Protein AF-0000000069082567 (afdb_homodimer)

Solvent-accessible surface area (backbone atoms only — not comparable to full-atom values): 26193 Å² total; per-residue (Å²): 134,81,79,75,78,75,77,77,77,76,77,74,76,76,76,70,78,65,65,47,32,32,34,30,26,32,75,38,43,56,84,87,51,74,42,63,33,40,33,28,47,60,71,30,20,35,37,63,40,77,42,68,32,26,50,59,60,46,33,50,52,22,41,75,73,71,32,31,38,29,68,67,67,41,68,69,56,48,51,50,51,50,54,54,44,57,73,54,54,54,50,92,46,36,30,34,40,19,37,33,18,72,91,41,82,83,51,54,21,35,76,85,66,49,57,81,68,89,36,79,56,54,34,90,62,17,59,89,54,32,67,95,75,51,77,72,50,80,57,29,32,24,34,32,30,25,50,67,59,80,54,22,28,39,49,33,55,36,74,40,95,86,55,52,31,20,32,32,28,31,29,68,29,62,82,70,67,75,80,71,80,74,72,81,80,82,84,84,85,81,78,82,74,77,76,74,76,73,72,76,69,77,61,49,50,60,49,64,57,74,69,79,74,80,76,77,78,76,79,74,77,74,82,131,135,82,80,76,77,77,77,76,77,78,75,75,74,75,75,69,78,66,65,46,33,32,35,28,29,32,77,38,45,58,83,87,50,72,42,62,34,40,32,28,48,60,72,30,19,34,37,64,40,76,41,67,32,25,50,60,61,45,33,49,52,21,43,75,73,70,33,30,38,28,70,67,66,41,68,66,57,49,52,50,50,52,53,56,43,58,75,55,54,56,51,90,45,35,29,35,39,18,36,33,19,72,89,42,79,84,50,53,22,35,76,87,66,49,57,83,70,88,38,81,55,55,34,89,62,16,60,88,54,32,67,95,74,51,77,71,49,81,57,29,30,24,33,31,31,25,50,65,60,80,55,22,28,38,51,33,55,37,74,41,94,85,54,53,30,19,32,32,27,32,29,69,28,62,82,70,65,76,80,69,81,73,73,80,78,84,82,82,87,67,80,81,73,72,75,73,75,70,71,77,66,76,60,49,47,60,49,64,56,78,71,79,75,82,76,76,79,76,78,75,76,71,81,130

InterPro domains:
  IPR001304 C-type lectin-like [PF00059] (52-170)
  IPR001304 C-type lectin-like [PS50041] (41-162)
  IPR001304 C-type lectin-like [SM00034] (29-170)
  IPR016186 C-type lectin-like/link domain superfamily [G3DSA:3.10.100.10] (19-172)
  IPR016187 C-type lectin fold [SSF56436] (8-173)
  IPR050111 C-type lectin and snaclec domain-containing protein [PTHR22803] (40-175)

pLDDT: mean 73.5, std 28.09, range [18.2, 98.88]

Radius of gyration: 28.85 Å; Cα contacts (8 Å, |Δi|>4): 761; chains: 2; bounding box: 83×113×72 Å

Organism: Magallana gigas (NCBI:txid29159)

Foldseek 3Di:
DPPPPPPPPPPPPPPPVFDWDFDFAFAQDDPLDDRPQWDDDDQKIKHWFFDWDFQVVQQVVLVVSPWGFADPQDPVSLVVVLVVCVVVVVAFFKAFGFWWCLVPQLQIDGVVRHSPRVDFQADQCARNNNDPDDVVSNQFTTWIQGSNVVRHIHGGHRDDPVRIGIYMTIDGGPPPPPPPPPVDDDDDDDDPPPPPPPPPPSPRPTPGPRDPPPPPPPPPPDDD/DPPPPPPPPPPPPPPPVFDFDFDFAFAQDDPLDDRPQWDDDDQKIKHWFFDWDFQVVQQVVLVVSPWGFADDQDPVVLVVVLVVCVVVVVAFFKAFGFWWCLVPQLQIDGVVRHSPRVDFQADQCARNNNDPDDVVSNQFTTWIQGSNVVRHIHGGHRDDPVRIGIYMTIDGGPPPPPPPPPVDDDDDPDDPPPPPPPPPPSPRPTPGPRPPPPPPPPPPPDDD

Secondary structure (DSSP, 8-state):
--------------------EE-BPPTTS-TTS-STTEEEETTEEEEEEEEEE-HHHHHHHHHHTT-EE----SHHHHHHHHHHHHHTT--S-EEEEEEE-SSSTT--EETTS--------BPTTSGGGS-TT-GGGGG--EEEEEGGGTTEEEEE-SS-TT--EEEEEEEEPTT------------------------------B------------------/--------------------EE-BPPTTS-TTS-STTEEEETTEEEEEEEEEE-HHHHHHHHHHTT-EE----SHHHHHHHHHHHHHTT--S-EEEEEEE-SSSTT--EETTS--------BPTTSGGGS-TT-GGGGTEEEEEEEGGGTTEEEEEESS-TT--EEEEEEEEPTT------------------------------B------------------

Structure (mmCIF, N/CA/C/O backbone):
data_AF-0000000069082567-model_v1
#
loop_
_entity.id
_entity.type
_entity.pdbx_description
1 polymer 'C-type lectin domain-containing protein'
#
loop_
_atom_site.group_PDB
_atom_site.id
_atom_site.type_symbol
_atom_site.label_atom_id
_atom_site.label_alt_id
_atom_site.label_comp_id
_atom_site.label_asym_id
_atom_site.label_entity_id
_atom_site.label_seq_id
_atom_site.pdbx_PDB_ins_code
_atom_site.Cartn_x
_atom_site.Cartn_y
_atom_site.Cartn_z
_atom_site.occupancy
_atom_site.B_iso_or_equiv
_atom_site.auth_seq_id
_atom_site.auth_comp_id
_atom_site.auth_asym_id
_atom_site.auth_atom_id
_atom_site.pdbx_PDB_model_num
ATOM 1 N N . MET A 1 1 ? 18.734 68.812 -20.938 1 36.78 1 MET A N 1
ATOM 2 C CA . MET A 1 1 ? 19.141 67.875 -19.891 1 36.78 1 MET A CA 1
ATOM 3 C C . MET A 1 1 ? 17.984 67 -19.484 1 36.78 1 MET A C 1
ATOM 5 O O . MET A 1 1 ? 17.172 67.375 -18.641 1 36.78 1 MET A O 1
ATOM 9 N N . LYS A 1 2 ? 17.438 66.25 -20.453 1 46.81 2 LYS A N 1
ATOM 10 C CA . LYS A 1 2 ? 16.312 65.312 -20.234 1 46.81 2 LYS A CA 1
ATOM 11 C C . LYS A 1 2 ? 16.641 64.312 -19.141 1 46.81 2 LYS A C 1
ATOM 13 O O . LYS A 1 2 ? 17.703 63.688 -19.141 1 46.81 2 LYS A O 1
ATOM 18 N N . LYS A 1 3 ? 16.109 64.562 -17.875 1 49.03 3 LYS A N 1
ATOM 19 C CA . LYS A 1 3 ? 16.109 63.594 -16.781 1 49.03 3 LYS A CA 1
ATOM 20 C C . LYS A 1 3 ? 15.68 62.219 -17.234 1 49.03 3 LYS A C 1
ATOM 22 O O . LYS A 1 3 ? 14.555 62.031 -17.703 1 49.03 3 LYS A O 1
ATOM 27 N N . ILE A 1 4 ? 16.609 61.375 -17.75 1 48.97 4 ILE A N 1
ATOM 28 C CA . ILE A 1 4 ? 16.375 59.969 -17.953 1 48.97 4 ILE A CA 1
ATOM 29 C C . ILE A 1 4 ? 16 59.312 -16.641 1 48.97 4 ILE A C 1
ATOM 31 O O . ILE A 1 4 ? 16.797 59.312 -15.688 1 48.97 4 ILE A O 1
ATOM 35 N N . ILE A 1 5 ? 14.75 59.406 -16.172 1 45.22 5 ILE A N 1
ATOM 36 C CA . ILE A 1 5 ? 14.289 58.594 -15.062 1 45.22 5 ILE A CA 1
ATOM 37 C C . ILE A 1 5 ? 14.508 57.125 -15.398 1 45.22 5 ILE A C 1
ATOM 39 O O . ILE A 1 5 ? 13.938 56.594 -16.359 1 45.22 5 ILE A O 1
ATOM 43 N N . GLY A 1 6 ? 15.727 56.594 -15.156 1 42.91 6 GLY A N 1
ATOM 44 C CA . GLY A 1 6 ? 15.953 55.156 -15.188 1 42.91 6 GLY A CA 1
ATOM 45 C C . GLY A 1 6 ? 14.984 54.406 -14.312 1 42.91 6 GLY A C 1
ATOM 46 O O . GLY A 1 6 ? 14.906 54.625 -13.109 1 42.91 6 GLY A O 1
ATOM 47 N N . LEU A 1 7 ? 13.867 54.031 -14.883 1 41.34 7 LEU A N 1
ATOM 48 C CA . LEU A 1 7 ? 13.008 53.062 -14.234 1 41.34 7 LEU A CA 1
ATOM 49 C C . LEU A 1 7 ? 13.781 51.781 -13.906 1 41.34 7 LEU A C 1
ATOM 51 O O . LEU A 1 7 ? 14.281 51.094 -14.805 1 41.34 7 LEU A O 1
ATOM 55 N N . LEU A 1 8 ? 14.359 51.719 -12.727 1 42.91 8 LEU A N 1
ATOM 56 C CA . LEU A 1 8 ? 14.898 50.438 -12.258 1 42.91 8 LEU A CA 1
ATOM 57 C C . LEU A 1 8 ? 13.789 49.438 -12.062 1 42.91 8 LEU A C 1
ATOM 59 O O . LEU A 1 8 ? 12.93 49.594 -11.195 1 42.91 8 LEU A O 1
ATOM 63 N N . CYS A 1 9 ? 13.453 48.688 -13.086 1 40.34 9 CYS A N 1
ATOM 64 C CA . CYS A 1 9 ? 12.578 47.5 -12.938 1 40.34 9 CYS A CA 1
ATOM 65 C C . CYS A 1 9 ? 13.219 46.469 -12.031 1 40.34 9 CYS A C 1
ATOM 67 O O . CYS A 1 9 ? 14.25 45.875 -12.375 1 40.34 9 CYS A O 1
ATOM 69 N N . CYS A 1 10 ? 13.07 46.562 -10.758 1 39.34 10 CYS A N 1
ATOM 70 C CA . CYS A 1 10 ? 13.469 45.469 -9.883 1 39.34 10 CYS A CA 1
ATOM 71 C C . CYS A 1 10 ? 12.711 44.188 -10.227 1 39.34 10 CYS A C 1
ATOM 73 O O . CYS A 1 10 ? 11.484 44.156 -10.094 1 39.34 10 CYS A O 1
ATOM 75 N N . PHE A 1 11 ? 13.266 43.375 -11.094 1 41.88 11 PHE A N 1
ATOM 76 C CA . PHE A 1 11 ? 12.758 42.031 -11.305 1 41.88 11 PHE A CA 1
ATOM 77 C C . PHE A 1 11 ? 12.867 41.188 -10.031 1 41.88 11 PHE A C 1
ATOM 79 O O . PHE A 1 11 ? 13.969 40.844 -9.602 1 41.88 11 PHE A O 1
ATOM 86 N N . VAL A 1 12 ? 11.906 41.312 -9.164 1 40.97 12 VAL A N 1
ATOM 87 C CA . VAL A 1 12 ? 11.844 40.375 -8.07 1 40.97 12 VAL A CA 1
ATOM 88 C C . VAL A 1 12 ? 11.664 38.969 -8.633 1 40.97 12 VAL A C 1
ATOM 90 O O . VAL A 1 12 ? 10.664 38.656 -9.289 1 40.97 12 VAL A O 1
ATOM 93 N N . ILE A 1 13 ? 12.727 38.281 -8.82 1 41.66 13 ILE A N 1
ATOM 94 C CA . ILE A 1 13 ? 12.656 36.844 -9.109 1 41.66 13 ILE A CA 1
ATOM 95 C C . ILE A 1 13 ? 11.953 36.125 -7.965 1 41.66 13 ILE A C 1
ATOM 97 O O . ILE A 1 13 ? 12.453 36.094 -6.84 1 41.66 13 ILE A O 1
ATOM 101 N N . TYR A 1 14 ? 10.68 36.125 -7.992 1 36.66 14 TYR A N 1
ATOM 102 C CA . TYR A 1 14 ? 9.984 35.219 -7.078 1 36.66 14 TYR A CA 1
ATOM 103 C C . TYR A 1 14 ? 10.383 33.75 -7.332 1 36.66 14 TYR A C 1
ATOM 105 O O . TYR A 1 14 ? 10.109 33.219 -8.406 1 36.66 14 TYR A O 1
ATOM 113 N N . CYS A 1 15 ? 11.445 33.344 -6.73 1 40.19 15 CYS A N 1
ATOM 114 C CA . CYS A 1 15 ? 11.734 31.922 -6.734 1 40.19 15 CYS A CA 1
ATOM 115 C C . CYS A 1 15 ? 10.562 31.125 -6.188 1 40.19 15 CYS A C 1
ATOM 117 O O . CYS A 1 15 ? 10.258 31.188 -4.996 1 40.19 15 CYS A O 1
ATOM 119 N N . VAL A 1 16 ? 9.508 30.984 -6.938 1 44.72 16 VAL A N 1
ATOM 120 C CA . VAL A 1 16 ? 8.43 30.062 -6.566 1 44.72 16 VAL A CA 1
ATOM 121 C C . VAL A 1 16 ? 9.023 28.734 -6.121 1 44.72 16 VAL A C 1
ATOM 123 O O . VAL A 1 16 ? 9.75 28.078 -6.879 1 44.72 16 VAL A O 1
ATOM 126 N N . SER A 1 17 ? 9.438 28.641 -4.844 1 49.81 17 SER A N 1
ATOM 127 C CA . SER A 1 17 ? 9.867 27.359 -4.301 1 49.81 17 SER A CA 1
ATOM 128 C C . SER A 1 17 ? 8.93 26.234 -4.738 1 49.81 17 SER A C 1
ATOM 130 O O . SER A 1 17 ? 7.742 26.25 -4.414 1 49.81 17 SER A O 1
ATOM 132 N N . ALA A 1 18 ? 8.984 25.875 -6.012 1 57.44 18 ALA A N 1
ATOM 133 C CA . ALA A 1 18 ? 8.227 24.734 -6.535 1 57.44 18 ALA A CA 1
ATOM 134 C C . ALA A 1 18 ? 8.375 23.516 -5.633 1 57.44 18 ALA A C 1
ATOM 136 O O . ALA A 1 18 ? 9.484 23.156 -5.234 1 57.44 18 ALA A O 1
ATOM 137 N N . SER A 1 19 ? 7.27 23.219 -4.957 1 68.31 19 SER A N 1
ATOM 138 C CA . SER A 1 19 ? 7.258 21.969 -4.215 1 68.31 19 SER A CA 1
ATOM 139 C C . SER A 1 19 ? 7.727 20.812 -5.086 1 68.31 19 SER A C 1
ATOM 141 O O . SER A 1 19 ? 7.398 20.734 -6.273 1 68.31 19 SER A O 1
ATOM 143 N N . ALA A 1 20 ? 8.75 20.25 -4.66 1 78.94 20 ALA A N 1
ATOM 144 C CA . ALA A 1 20 ? 9.281 19.094 -5.387 1 78.94 20 ALA A CA 1
ATOM 145 C C . ALA A 1 20 ? 8.789 17.797 -4.773 1 78.94 20 ALA A C 1
ATOM 147 O O . ALA A 1 20 ? 8.797 17.625 -3.553 1 78.94 20 ALA A O 1
ATOM 148 N N . ALA A 1 21 ? 7.988 17.078 -5.547 1 82.88 21 ALA A N 1
ATOM 149 C CA . ALA A 1 21 ? 7.57 15.734 -5.156 1 82.88 21 ALA A CA 1
ATOM 150 C C . ALA A 1 21 ? 8.344 14.672 -5.938 1 82.88 21 ALA A C 1
ATOM 152 O O . ALA A 1 21 ? 8.617 14.852 -7.125 1 82.88 21 ALA A O 1
ATOM 153 N N . LEU A 1 22 ? 8.836 13.727 -5.18 1 79.31 22 LEU A N 1
ATOM 154 C CA . LEU A 1 22 ? 9.586 12.656 -5.836 1 79.31 22 LEU A CA 1
ATOM 155 C C . LEU A 1 22 ? 9.094 11.289 -5.375 1 79.31 22 LEU A C 1
ATOM 157 O O . LEU A 1 22 ? 8.906 11.062 -4.176 1 79.31 22 LEU A O 1
ATOM 161 N N . ILE A 1 23 ? 8.656 10.539 -6.348 1 84.12 23 ILE A N 1
ATOM 162 C CA . ILE A 1 23 ? 8.484 9.102 -6.176 1 84.12 23 ILE A CA 1
ATOM 163 C C . ILE A 1 23 ? 9.422 8.352 -7.113 1 84.12 23 ILE A C 1
ATOM 165 O O . ILE A 1 23 ? 9.492 8.656 -8.305 1 84.12 23 ILE A O 1
ATOM 169 N N . GLN A 1 24 ? 10.133 7.438 -6.613 1 83.62 24 GLN A N 1
ATOM 170 C CA . GLN A 1 24 ? 11.156 6.805 -7.43 1 83.62 24 GLN A CA 1
ATOM 171 C C . GLN A 1 24 ? 10.672 5.469 -7.988 1 83.62 24 GLN A C 1
ATOM 173 O O . GLN A 1 24 ? 10.234 4.598 -7.23 1 83.62 24 GLN A O 1
ATOM 178 N N . ARG A 1 25 ? 10.797 5.324 -9.273 1 87.75 25 ARG A N 1
ATOM 179 C CA . ARG A 1 25 ? 10.469 4.086 -9.977 1 87.75 25 ARG A CA 1
ATOM 180 C C . ARG A 1 25 ? 11.672 3.15 -10.023 1 87.75 25 ARG A C 1
ATOM 182 O O . ARG A 1 25 ? 12.766 3.553 -10.422 1 87.75 25 ARG A O 1
ATOM 189 N N . PRO A 1 26 ? 11.43 1.936 -9.641 1 87.75 26 PRO A N 1
ATOM 190 C CA . PRO A 1 26 ? 12.539 1.002 -9.859 1 87.75 26 PRO A CA 1
ATOM 191 C C . PRO A 1 26 ? 12.898 0.845 -11.336 1 87.75 26 PRO A C 1
ATOM 193 O O . PRO A 1 26 ? 12.016 0.81 -12.188 1 87.75 26 PRO A O 1
ATOM 196 N N . ALA A 1 27 ? 14.195 0.761 -11.523 1 84.12 27 ALA A N 1
ATOM 197 C CA . ALA A 1 27 ? 14.672 0.621 -12.898 1 84.12 27 ALA A CA 1
ATOM 198 C C . ALA A 1 27 ? 14.062 -0.607 -13.562 1 84.12 27 ALA A C 1
ATOM 200 O O . ALA A 1 27 ? 13.969 -1.675 -12.953 1 84.12 27 ALA A O 1
ATOM 201 N N . GLY A 1 28 ? 13.578 -0.4 -14.773 1 88.81 28 GLY A N 1
ATOM 202 C CA . GLY A 1 28 ? 13.055 -1.504 -15.562 1 88.81 28 GLY A CA 1
ATOM 203 C C . GLY A 1 28 ? 11.539 -1.595 -15.539 1 88.81 28 GLY A C 1
ATOM 204 O O . GLY A 1 28 ? 10.93 -2.197 -16.422 1 88.81 28 GLY A O 1
ATOM 205 N N . CYS A 1 29 ? 10.969 -1.014 -14.492 1 94.44 29 CYS A N 1
ATOM 206 C CA . CYS A 1 29 ? 9.516 -1.065 -14.438 1 94.44 29 CYS A CA 1
ATOM 207 C C . CYS A 1 29 ? 8.898 -0.165 -15.5 1 94.44 29 CYS A C 1
ATOM 209 O O . CYS A 1 29 ? 9.414 0.914 -15.789 1 94.44 29 CYS A O 1
ATOM 211 N N . PRO A 1 30 ? 7.758 -0.58 -16.078 1 94.38 30 PRO A N 1
ATOM 212 C CA . PRO A 1 30 ? 7.105 0.196 -17.125 1 94.38 30 PRO A CA 1
ATOM 213 C C . PRO A 1 30 ? 6.777 1.624 -16.703 1 94.38 30 PRO A C 1
ATOM 215 O O . PRO A 1 30 ? 6.359 1.848 -15.562 1 94.38 30 PRO A O 1
ATOM 218 N N . ASP A 1 31 ? 6.879 2.551 -17.609 1 90.69 31 ASP A N 1
ATOM 219 C CA . ASP A 1 31 ? 6.641 3.969 -17.359 1 90.69 31 ASP A CA 1
ATOM 220 C C . ASP A 1 31 ? 5.152 4.246 -17.156 1 90.69 31 ASP A C 1
ATOM 222 O O . ASP A 1 31 ? 4.781 5.262 -16.562 1 90.69 31 ASP A O 1
ATOM 226 N N . SER A 1 32 ? 4.363 3.363 -17.672 1 91.81 32 SER A N 1
ATOM 227 C CA . SER A 1 32 ? 2.92 3.576 -17.609 1 91.81 32 SER A CA 1
ATOM 228 C C . SER A 1 32 ? 2.383 3.328 -16.203 1 91.81 32 SER A C 1
ATOM 230 O O . SER A 1 32 ? 1.258 3.717 -15.875 1 91.81 32 SER A O 1
ATOM 232 N N . LEU A 1 33 ? 3.195 2.646 -15.352 1 93.31 33 LEU A N 1
ATOM 233 C CA . LEU A 1 33 ? 2.762 2.357 -13.992 1 93.31 33 LEU A CA 1
ATOM 234 C C . LEU A 1 33 ? 3.113 3.508 -13.055 1 93.31 33 LEU A C 1
ATOM 236 O O . LEU A 1 33 ? 4.191 4.094 -13.164 1 93.31 33 LEU A O 1
ATOM 240 N N . PHE A 1 34 ? 2.193 3.881 -12.234 1 89.94 34 PHE A N 1
ATOM 241 C CA . PHE A 1 34 ? 2.549 4.812 -11.164 1 89.94 34 PHE A CA 1
ATOM 242 C C . PHE A 1 34 ? 3.621 4.215 -10.266 1 89.94 34 PHE A C 1
ATOM 244 O O . PHE A 1 34 ? 3.52 3.061 -9.852 1 89.94 34 PHE A O 1
ATOM 251 N N . PRO A 1 35 ? 4.598 4.914 -9.953 1 87.88 35 PRO A N 1
ATOM 252 C CA . PRO A 1 35 ? 5.816 4.324 -9.391 1 87.88 35 PRO A CA 1
ATOM 253 C C . PRO A 1 35 ? 5.699 4.047 -7.895 1 87.88 35 PRO A C 1
ATOM 255 O O . PRO A 1 35 ? 6.668 3.605 -7.266 1 87.88 35 PRO A O 1
ATOM 258 N N . LEU A 1 36 ? 4.543 4.121 -7.371 1 89.25 36 LEU A N 1
ATOM 259 C CA . LEU A 1 36 ? 4.391 3.75 -5.969 1 89.25 36 LEU A CA 1
ATOM 260 C C . LEU A 1 36 ? 4.129 2.254 -5.828 1 89.25 36 LEU A C 1
ATOM 262 O O . LEU A 1 36 ? 3.447 1.658 -6.668 1 89.25 36 LEU A O 1
ATOM 266 N N . ASN A 1 37 ? 4.715 1.554 -4.879 1 91.81 37 ASN A N 1
ATOM 267 C CA . ASN A 1 37 ? 4.469 0.161 -4.523 1 91.81 37 ASN A CA 1
ATOM 268 C C . ASN A 1 37 ? 5.047 -0.795 -5.562 1 91.81 37 ASN A C 1
ATOM 270 O O . ASN A 1 37 ? 4.457 -1.838 -5.848 1 91.81 37 ASN A O 1
ATOM 274 N N . LEU A 1 38 ? 6.062 -0.342 -6.289 1 94.06 38 LEU A N 1
ATOM 275 C CA . LEU A 1 38 ? 6.727 -1.176 -7.285 1 94.06 38 LEU A CA 1
ATOM 276 C C . LEU A 1 38 ? 8.016 -1.771 -6.719 1 94.06 38 LEU A C 1
ATOM 278 O O . LEU A 1 38 ? 8.695 -1.133 -5.914 1 94.06 38 LEU A O 1
ATOM 282 N N . ALA A 1 39 ? 8.344 -2.939 -7.191 1 94 39 ALA A N 1
ATOM 283 C CA . ALA A 1 39 ? 9.617 -3.615 -6.93 1 94 39 ALA A CA 1
ATOM 284 C C . ALA A 1 39 ? 10.039 -4.465 -8.125 1 94 39 ALA A C 1
ATOM 286 O O . ALA A 1 39 ? 9.203 -4.895 -8.922 1 94 39 ALA A O 1
ATOM 287 N N . THR A 1 40 ? 11.289 -4.625 -8.227 1 93 40 THR A N 1
ATOM 288 C CA . THR A 1 40 ? 11.758 -5.555 -9.242 1 93 40 THR A CA 1
ATOM 289 C C . THR A 1 40 ? 12.359 -6.801 -8.609 1 93 40 THR A C 1
ATOM 291 O O . THR A 1 40 ? 12.922 -6.738 -7.508 1 93 40 THR A O 1
ATOM 294 N N . PHE A 1 41 ? 12.172 -7.855 -9.211 1 93.38 41 PHE A N 1
ATOM 295 C CA . PHE A 1 41 ? 12.75 -9.148 -8.883 1 93.38 41 PHE A CA 1
ATOM 296 C C . PHE A 1 41 ? 13.133 -9.914 -10.141 1 93.38 41 PHE A C 1
ATOM 298 O O . PHE A 1 41 ? 12.266 -10.312 -10.914 1 93.38 41 PHE A O 1
ATOM 305 N N . ASP A 1 42 ? 14.461 -9.992 -10.289 1 90.56 42 ASP A N 1
ATOM 306 C CA . ASP A 1 42 ? 14.969 -10.555 -11.539 1 90.56 42 ASP A CA 1
ATOM 307 C C . ASP A 1 42 ? 14.391 -9.82 -12.742 1 90.56 42 ASP A C 1
ATOM 309 O O . ASP A 1 42 ? 14.57 -8.602 -12.883 1 90.56 42 ASP A O 1
ATOM 313 N N . GLN A 1 43 ? 13.711 -10.453 -13.609 1 91.25 43 GLN A N 1
ATOM 314 C CA . GLN A 1 43 ? 13.219 -9.82 -14.828 1 91.25 43 GLN A CA 1
ATOM 315 C C . GLN A 1 43 ? 11.742 -9.461 -14.695 1 91.25 43 GLN A C 1
ATOM 317 O O . GLN A 1 43 ? 11.023 -9.383 -15.695 1 91.25 43 GLN A O 1
ATOM 322 N N . LEU A 1 44 ? 11.336 -9.234 -13.445 1 96.25 44 LEU A N 1
ATOM 323 C CA . LEU A 1 44 ? 9.938 -8.898 -13.195 1 96.25 44 LEU A CA 1
ATOM 324 C C . LEU A 1 44 ? 9.828 -7.539 -12.508 1 96.25 44 LEU A C 1
ATOM 326 O O . LEU A 1 44 ? 10.625 -7.223 -11.625 1 96.25 44 LEU A O 1
ATOM 330 N N . CYS A 1 45 ? 8.945 -6.797 -12.992 1 96.69 45 CYS A N 1
ATOM 331 C CA . CYS A 1 45 ? 8.422 -5.676 -12.219 1 96.69 45 CYS A CA 1
ATOM 332 C C . CYS A 1 45 ? 7.148 -6.066 -11.484 1 96.69 45 CYS A C 1
ATOM 334 O O . CYS A 1 45 ? 6.195 -6.547 -12.102 1 96.69 45 CYS A O 1
ATOM 336 N N . LEU A 1 46 ? 7.176 -5.898 -10.195 1 97.69 46 LEU A N 1
ATOM 337 C CA . LEU A 1 46 ? 6.047 -6.262 -9.344 1 97.69 46 LEU A CA 1
ATOM 338 C C . LEU A 1 46 ? 5.309 -5.02 -8.859 1 97.69 46 LEU A C 1
ATOM 340 O O . LEU A 1 46 ? 5.938 -4.016 -8.516 1 97.69 46 LEU A O 1
ATOM 344 N N . GLN A 1 47 ? 4.035 -5.082 -8.875 1 96.88 47 GLN A N 1
ATOM 345 C CA . GLN A 1 47 ? 3.189 -4.031 -8.328 1 96.88 47 GLN A CA 1
ATOM 346 C C . GLN A 1 47 ? 2.287 -4.574 -7.219 1 96.88 47 GLN A C 1
ATOM 348 O O . GLN A 1 47 ? 1.489 -5.484 -7.453 1 96.88 47 GLN A O 1
ATOM 353 N N . PHE A 1 48 ? 2.438 -4.082 -6.008 1 95 48 PHE A N 1
ATOM 354 C CA . PHE A 1 48 ? 1.584 -4.438 -4.883 1 95 48 PHE A CA 1
ATOM 355 C C . PHE A 1 48 ? 0.344 -3.555 -4.84 1 95 48 PHE A C 1
ATOM 357 O O . PHE A 1 48 ? 0.451 -2.328 -4.758 1 95 48 PHE A O 1
ATOM 364 N N . ASN A 1 49 ? -0.798 -4.168 -4.953 1 93.5 49 ASN A N 1
ATOM 365 C CA . ASN A 1 49 ? -2.064 -3.443 -4.945 1 93.5 49 ASN A CA 1
ATOM 366 C C . ASN A 1 49 ? -2.875 -3.744 -3.689 1 93.5 49 ASN A C 1
ATOM 368 O O . ASN A 1 49 ? -3.129 -4.906 -3.373 1 93.5 49 ASN A O 1
ATOM 372 N N . PHE A 1 50 ? -3.367 -2.709 -3.035 1 90.06 50 PHE A N 1
ATOM 373 C CA . PHE A 1 50 ? -3.945 -2.895 -1.711 1 90.06 50 PHE A CA 1
ATOM 374 C C . PHE A 1 50 ? -5.457 -2.705 -1.749 1 90.06 50 PHE A C 1
ATOM 376 O O . PHE A 1 50 ? -6.137 -2.883 -0.736 1 90.06 50 PHE A O 1
ATOM 383 N N . GLU A 1 51 ? -5.992 -2.379 -2.918 1 87.94 51 GLU A N 1
ATOM 384 C CA . GLU A 1 51 ? -7.434 -2.445 -3.119 1 87.94 51 GLU A CA 1
ATOM 385 C C . GLU A 1 51 ? -7.949 -3.875 -2.969 1 87.94 51 GLU A C 1
ATOM 387 O O . GLU A 1 51 ? -7.301 -4.824 -3.416 1 87.94 51 GLU A O 1
ATOM 392 N N . LYS A 1 52 ? -9.125 -3.994 -2.373 1 90.69 52 LYS A N 1
ATOM 393 C CA . LYS A 1 52 ? -9.703 -5.324 -2.178 1 90.69 52 LYS A CA 1
ATOM 394 C C . LYS A 1 52 ? -10.656 -5.684 -3.311 1 90.69 52 LYS A C 1
ATOM 396 O O . LYS A 1 52 ? -11.648 -4.984 -3.539 1 90.69 52 LYS A O 1
ATOM 401 N N . LEU A 1 53 ? -10.328 -6.777 -4 1 93.38 53 LEU A N 1
ATOM 402 C CA . LEU A 1 53 ? -11.117 -7.254 -5.133 1 93.38 53 LEU A CA 1
ATOM 403 C C . LEU A 1 53 ? -11.219 -8.773 -5.117 1 93.38 53 LEU A C 1
ATOM 405 O O . LEU A 1 53 ? -10.523 -9.445 -4.34 1 93.38 53 LEU A O 1
ATOM 409 N N . ASP A 1 54 ? -12.117 -9.312 -5.836 1 95.06 54 ASP A N 1
ATOM 410 C CA . ASP A 1 54 ? -12.047 -10.75 -6.074 1 95.06 54 ASP A CA 1
ATOM 411 C C . ASP A 1 54 ? -10.984 -11.078 -7.117 1 95.06 54 ASP A C 1
ATOM 413 O O . ASP A 1 54 ? -10.398 -10.18 -7.723 1 95.06 54 ASP A O 1
ATOM 417 N N . TRP A 1 55 ? -10.75 -12.32 -7.332 1 97.31 55 TRP A N 1
ATOM 418 C CA . TRP A 1 55 ? -9.633 -12.781 -8.141 1 97.31 55 TRP A CA 1
ATOM 419 C C . TRP A 1 55 ? -9.789 -12.344 -9.594 1 97.31 55 TRP A C 1
ATOM 421 O O . TRP A 1 55 ? -8.844 -11.859 -10.211 1 97.31 55 TRP A O 1
ATOM 431 N N . GLU A 1 56 ? -11 -12.461 -10.117 1 96.75 56 GLU A N 1
ATOM 432 C CA . GLU A 1 56 ? -11.242 -12.164 -11.523 1 96.75 56 GLU A CA 1
ATOM 433 C C . GLU A 1 56 ? -11.047 -10.68 -11.82 1 96.75 56 GLU A C 1
ATOM 435 O O . GLU A 1 56 ? -10.391 -10.32 -12.805 1 96.75 56 GLU A O 1
ATOM 440 N N . VAL A 1 57 ? -11.586 -9.852 -11.016 1 96.62 57 VAL A N 1
ATOM 441 C CA . VAL A 1 57 ? -11.445 -8.414 -11.211 1 96.62 57 VAL A CA 1
ATOM 442 C C . VAL A 1 57 ? -10 -7.992 -11 1 96.62 57 VAL A C 1
ATOM 444 O O . VAL A 1 57 ? -9.477 -7.148 -11.727 1 96.62 57 VAL A O 1
ATOM 447 N N . ALA A 1 58 ? -9.359 -8.57 -9.984 1 97.06 58 ALA A N 1
ATOM 448 C CA . ALA A 1 58 ? -7.945 -8.289 -9.727 1 97.06 58 ALA A CA 1
ATOM 449 C C . ALA A 1 58 ? -7.094 -8.625 -10.945 1 97.06 58 ALA A C 1
ATOM 451 O O . ALA A 1 58 ? -6.242 -7.832 -11.359 1 97.06 58 ALA A O 1
ATOM 452 N N . ARG A 1 59 ? -7.312 -9.766 -11.523 1 98.38 59 ARG A N 1
ATOM 453 C CA . ARG A 1 59 ? -6.555 -10.156 -12.711 1 98.38 59 ARG A CA 1
ATOM 454 C C . ARG A 1 59 ? -6.801 -9.18 -13.859 1 98.38 59 ARG A C 1
ATOM 456 O O . ARG A 1 59 ? -5.859 -8.773 -14.547 1 98.38 59 ARG A O 1
ATOM 463 N N . ASN A 1 60 ? -8.039 -8.875 -14.039 1 97.94 60 ASN A N 1
ATOM 464 C CA . ASN A 1 60 ? -8.375 -7.949 -15.117 1 97.94 60 ASN A CA 1
ATOM 465 C C . ASN A 1 60 ? -7.688 -6.602 -14.945 1 97.94 60 ASN A C 1
ATOM 467 O O . ASN A 1 60 ? -7.301 -5.961 -15.922 1 97.94 60 ASN A O 1
ATOM 471 N N . ARG A 1 61 ? -7.559 -6.16 -13.719 1 96.75 61 ARG A N 1
ATOM 472 C CA . ARG A 1 61 ? -6.832 -4.922 -13.453 1 96.75 61 ARG A CA 1
ATOM 473 C C . ARG A 1 61 ? -5.375 -5.039 -13.883 1 96.75 61 ARG A C 1
ATOM 475 O O . ARG A 1 61 ? -4.832 -4.129 -14.508 1 96.75 61 ARG A O 1
ATOM 482 N N . CYS A 1 62 ? -4.746 -6.125 -13.523 1 98.19 62 CYS A N 1
ATOM 483 C CA . CYS A 1 62 ? -3.359 -6.344 -13.922 1 98.19 62 CYS A CA 1
ATOM 484 C C . CYS A 1 62 ? -3.225 -6.375 -15.438 1 98.19 62 CYS A C 1
ATOM 486 O O . CYS A 1 62 ? -2.312 -5.762 -16 1 98.19 62 CYS A O 1
ATOM 488 N N . LEU A 1 63 ? -4.129 -7.043 -16.094 1 98.38 63 LEU A N 1
ATOM 489 C CA . LEU A 1 63 ? -4.113 -7.141 -17.547 1 98.38 63 LEU A CA 1
ATOM 490 C C . LEU A 1 63 ? -4.285 -5.766 -18.188 1 98.38 63 LEU A C 1
ATOM 492 O O . LEU A 1 63 ? -3.598 -5.441 -19.156 1 98.38 63 LEU A O 1
ATOM 496 N N . SER A 1 64 ? -5.164 -4.98 -17.641 1 96.88 64 SER A N 1
ATOM 497 C CA . SER A 1 64 ? -5.434 -3.646 -18.172 1 96.88 64 SER A CA 1
ATOM 498 C C . SER A 1 64 ? -4.195 -2.76 -18.094 1 96.88 64 SER A C 1
ATOM 500 O O . SER A 1 64 ? -4.008 -1.87 -18.922 1 96.88 64 SER A O 1
ATOM 502 N N . ASP A 1 65 ? -3.312 -3.094 -17.156 1 95.5 65 ASP A N 1
ATOM 503 C CA . ASP A 1 65 ? -2.094 -2.311 -16.984 1 95.5 65 ASP A CA 1
ATOM 504 C C . ASP A 1 65 ? -0.93 -2.918 -17.766 1 95.5 65 ASP A C 1
ATOM 506 O O . ASP A 1 65 ? 0.193 -2.412 -17.703 1 95.5 65 ASP A O 1
ATOM 510 N N . GLY A 1 66 ? -1.163 -3.986 -18.469 1 97 66 GLY A N 1
ATOM 511 C CA . GLY A 1 66 ? -0.152 -4.559 -19.344 1 97 66 GLY A CA 1
ATOM 512 C C . GLY A 1 66 ? 0.591 -5.723 -18.719 1 97 66 GLY A C 1
ATOM 513 O O . GLY A 1 66 ? 1.611 -6.172 -19.234 1 97 66 GLY A O 1
ATOM 514 N N . GLY A 1 67 ? 0.13 -6.16 -17.594 1 98.31 67 GLY A N 1
ATOM 515 C CA . GLY A 1 67 ? 0.705 -7.309 -16.906 1 98.31 67 GLY A CA 1
ATOM 516 C C . GLY A 1 67 ? -0.306 -8.406 -16.625 1 98.31 67 GLY A C 1
ATOM 517 O O . GLY A 1 67 ? -1.214 -8.641 -17.438 1 98.31 67 GLY A O 1
ATOM 518 N N . ASP A 1 68 ? -0.083 -9.172 -15.594 1 98.75 68 ASP A N 1
ATOM 519 C CA . ASP A 1 68 ? -0.972 -10.219 -15.094 1 98.75 68 ASP A CA 1
ATOM 520 C C . ASP A 1 68 ? -0.742 -10.477 -13.609 1 98.75 68 ASP A C 1
ATOM 522 O O . ASP A 1 68 ? 0.165 -9.898 -13.008 1 98.75 68 ASP A O 1
ATOM 526 N N . LEU A 1 69 ? -1.606 -11.234 -13.016 1 98.88 69 LEU A N 1
ATOM 527 C CA . LEU A 1 69 ? -1.338 -11.648 -11.648 1 98.88 69 LEU A CA 1
ATOM 528 C C . LEU A 1 69 ? 0.005 -12.367 -11.547 1 98.88 69 LEU A C 1
ATOM 530 O O . LEU A 1 69 ? 0.379 -13.117 -12.445 1 98.88 69 LEU A O 1
ATOM 534 N N . ILE A 1 70 ? 0.683 -12.211 -10.469 1 98.81 70 ILE A N 1
ATOM 535 C CA . ILE A 1 70 ? 2.047 -12.68 -10.258 1 98.81 70 ILE A CA 1
ATOM 536 C C . ILE A 1 70 ? 2.074 -14.203 -10.281 1 98.81 70 ILE A C 1
ATOM 538 O O . ILE A 1 70 ? 1.172 -14.859 -9.75 1 98.81 70 ILE A O 1
ATOM 542 N N . GLN A 1 71 ? 3.031 -14.734 -10.922 1 98.62 71 GLN A N 1
ATOM 543 C CA . GLN A 1 71 ? 3.369 -16.156 -10.883 1 98.62 71 GLN A CA 1
ATOM 544 C C . GLN A 1 71 ? 4.586 -16.406 -9.992 1 98.62 71 GLN A C 1
ATOM 546 O O . GLN A 1 71 ? 5.703 -16.016 -10.336 1 98.62 71 GLN A O 1
ATOM 551 N N . ILE A 1 72 ? 4.363 -17.016 -8.859 1 98.25 72 ILE A N 1
ATOM 552 C CA . ILE A 1 72 ? 5.449 -17.266 -7.914 1 98.25 72 ILE A CA 1
ATOM 553 C C . ILE A 1 72 ? 6.121 -18.594 -8.242 1 98.25 72 ILE A C 1
ATOM 555 O O . ILE A 1 72 ? 5.75 -19.641 -7.699 1 98.25 72 ILE A O 1
ATOM 559 N N . ARG A 1 73 ? 7.148 -18.547 -9 1 96.81 73 ARG A N 1
ATOM 560 C CA . ARG A 1 73 ? 7.652 -19.766 -9.648 1 96.81 73 ARG A CA 1
ATOM 561 C C . ARG A 1 73 ? 8.836 -20.344 -8.875 1 96.81 73 ARG A C 1
ATOM 563 O O . ARG A 1 73 ? 9.32 -21.422 -9.203 1 96.81 73 ARG A O 1
ATOM 570 N N . ASN A 1 74 ? 9.32 -19.641 -7.871 1 94.81 74 ASN A N 1
ATOM 571 C CA . ASN A 1 74 ? 10.453 -20.172 -7.117 1 94.81 74 ASN A CA 1
ATOM 572 C C . ASN A 1 74 ? 10.461 -19.641 -5.684 1 94.81 74 ASN A C 1
ATOM 574 O O . ASN A 1 74 ? 9.758 -18.688 -5.363 1 94.81 74 ASN A O 1
ATOM 578 N N . GLU A 1 75 ? 11.219 -20.297 -4.879 1 95.19 75 GLU A N 1
ATOM 579 C CA . GLU A 1 75 ? 11.281 -19.984 -3.455 1 95.19 75 GLU A CA 1
ATOM 580 C C . GLU A 1 75 ? 11.867 -18.609 -3.215 1 95.19 75 GLU A C 1
ATOM 582 O O . GLU A 1 75 ? 11.461 -17.906 -2.281 1 95.19 75 GLU A O 1
ATOM 587 N N . SER A 1 76 ? 12.773 -18.172 -4.031 1 93.62 76 SER A N 1
ATOM 588 C CA . SER A 1 76 ? 13.398 -16.859 -3.871 1 93.62 76 SER A CA 1
ATOM 589 C C . SER A 1 76 ? 12.375 -15.742 -4 1 93.62 76 SER A C 1
ATOM 591 O O . SER A 1 76 ? 12.375 -14.797 -3.207 1 93.62 76 SER A O 1
ATOM 593 N N . LEU A 1 77 ? 11.539 -15.875 -5.023 1 95.5 77 LEU A N 1
ATOM 594 C CA . LEU A 1 77 ? 10.484 -14.883 -5.188 1 95.5 77 LEU A CA 1
ATOM 595 C C . LEU A 1 77 ? 9.508 -14.922 -4.016 1 95.5 77 LEU A C 1
ATOM 597 O O . LEU A 1 77 ? 9.109 -13.875 -3.502 1 95.5 77 LEU A O 1
ATOM 601 N N . GLN A 1 78 ? 9.133 -16.094 -3.518 1 97 78 GLN A N 1
ATOM 602 C CA . GLN A 1 78 ? 8.266 -16.25 -2.354 1 97 78 GLN A CA 1
ATOM 603 C C . GLN A 1 78 ? 8.852 -15.555 -1.132 1 97 78 GLN A C 1
ATOM 605 O O . GLN A 1 78 ? 8.156 -14.805 -0.441 1 97 78 GLN A O 1
ATOM 610 N N . THR A 1 79 ? 10.086 -15.805 -0.903 1 94.69 79 THR A N 1
ATOM 611 C CA . THR A 1 79 ? 10.781 -15.219 0.237 1 94.69 79 THR A CA 1
ATOM 612 C C . THR A 1 79 ? 10.828 -13.703 0.12 1 94.69 79 THR A C 1
ATOM 614 O O . THR A 1 79 ? 10.633 -12.992 1.108 1 94.69 79 THR A O 1
ATOM 617 N N . PHE A 1 80 ? 11.086 -13.273 -1.104 1 93.44 80 PHE A N 1
ATOM 618 C CA . PHE A 1 80 ? 11.109 -11.836 -1.348 1 93.44 80 PHE A CA 1
ATOM 619 C C . PHE A 1 80 ? 9.758 -11.211 -1.009 1 93.44 80 PHE A C 1
ATOM 621 O O . PHE A 1 80 ? 9.703 -10.188 -0.318 1 93.44 80 PHE A O 1
ATOM 628 N N . LEU A 1 81 ? 8.688 -11.781 -1.459 1 95.56 81 LEU A N 1
ATOM 629 C CA . LEU A 1 81 ? 7.348 -11.281 -1.182 1 95.56 81 LEU A CA 1
ATOM 630 C C . LEU A 1 81 ? 7.078 -11.258 0.318 1 95.56 81 LEU A C 1
ATOM 632 O O . LEU A 1 81 ? 6.496 -10.297 0.834 1 95.56 81 LEU A O 1
ATOM 636 N N . GLN A 1 82 ? 7.484 -12.312 1.006 1 93.19 82 GLN A N 1
ATOM 637 C CA . GLN A 1 82 ? 7.289 -12.383 2.451 1 93.19 82 GLN A CA 1
ATOM 638 C C . GLN A 1 82 ? 8 -11.234 3.158 1 93.19 82 GLN A C 1
ATOM 640 O O . GLN A 1 82 ? 7.434 -10.609 4.055 1 93.19 82 GLN A O 1
ATOM 645 N N . GLN A 1 83 ? 9.164 -10.953 2.756 1 90.44 83 GLN A N 1
ATOM 646 C CA . GLN A 1 83 ? 9.914 -9.859 3.352 1 90.44 83 GLN A CA 1
ATOM 647 C C . GLN A 1 83 ? 9.227 -8.523 3.113 1 90.44 83 GLN A C 1
ATOM 649 O O . GLN A 1 83 ? 9.062 -7.727 4.039 1 90.44 83 GLN A O 1
ATOM 654 N N . VAL A 1 84 ? 8.852 -8.297 1.879 1 91.44 84 VAL A N 1
ATOM 655 C CA . VAL A 1 84 ? 8.219 -7.035 1.511 1 91.44 84 VAL A CA 1
ATOM 656 C C . VAL A 1 84 ? 6.922 -6.859 2.305 1 91.44 84 VAL A C 1
ATOM 658 O O . VAL A 1 84 ? 6.703 -5.812 2.92 1 91.44 84 VAL A O 1
ATOM 661 N N . LEU A 1 85 ? 6.094 -7.844 2.352 1 92 85 LEU A N 1
ATOM 662 C CA . LEU A 1 85 ? 4.762 -7.719 2.934 1 92 85 LEU A CA 1
ATOM 663 C C . LEU A 1 85 ? 4.832 -7.684 4.457 1 92 85 LEU A C 1
ATOM 665 O O . LEU A 1 85 ? 4.023 -7.02 5.105 1 92 85 LEU A O 1
ATOM 669 N N . THR A 1 86 ? 5.805 -8.359 5.039 1 90 86 THR A N 1
ATOM 670 C CA . THR A 1 86 ? 6.039 -8.25 6.477 1 90 86 THR A CA 1
ATOM 671 C C . THR A 1 86 ? 6.445 -6.832 6.859 1 90 86 THR A C 1
ATOM 673 O O . THR A 1 86 ? 5.961 -6.285 7.848 1 90 86 THR A O 1
ATOM 676 N N . SER A 1 87 ? 7.234 -6.234 6.031 1 86.75 87 SER A N 1
ATOM 677 C CA . SER A 1 87 ? 7.719 -4.883 6.297 1 86.75 87 SER A CA 1
ATOM 678 C C . SER A 1 87 ? 6.586 -3.865 6.207 1 86.75 87 SER A C 1
ATOM 680 O O . SER A 1 87 ? 6.676 -2.781 6.785 1 86.75 87 SER A O 1
ATOM 682 N N . GLN A 1 88 ? 5.52 -4.203 5.516 1 83.19 88 GLN A N 1
ATOM 683 C CA . GLN A 1 88 ? 4.379 -3.311 5.352 1 83.19 88 GLN A CA 1
ATOM 684 C C . GLN A 1 88 ? 3.332 -3.555 6.438 1 83.19 88 GLN A C 1
ATOM 686 O O . GLN A 1 88 ? 2.26 -2.945 6.418 1 83.19 88 GLN A O 1
ATOM 691 N N . HIS A 1 89 ? 3.584 -4.43 7.375 1 79.81 89 HIS A N 1
ATOM 692 C CA . HIS A 1 89 ? 2.68 -4.754 8.477 1 79.81 89 HIS A CA 1
ATOM 693 C C . HIS A 1 89 ? 1.308 -5.172 7.949 1 79.81 89 HIS A C 1
ATOM 695 O O . HIS A 1 89 ? 0.281 -4.77 8.508 1 79.81 89 HIS A O 1
ATOM 701 N N . MET A 1 90 ? 1.353 -5.809 6.805 1 71.81 90 MET A N 1
ATOM 702 C CA . MET A 1 90 ? 0.098 -6.316 6.254 1 71.81 90 MET A CA 1
ATOM 703 C C . MET A 1 90 ? -0.397 -7.52 7.051 1 71.81 90 MET A C 1
ATOM 705 O O . MET A 1 90 ? 0.364 -8.453 7.309 1 71.81 90 MET A O 1
ATOM 709 N N . GLU A 1 91 ? -1.204 -7.441 8.055 1 62.88 91 GLU A N 1
ATOM 710 C CA . GLU A 1 91 ? -1.459 -8.594 8.914 1 62.88 91 GLU A CA 1
ATOM 711 C C . GLU A 1 91 ? -2.721 -9.336 8.484 1 62.88 91 GLU A C 1
ATOM 713 O O . GLU A 1 91 ? -2.756 -10.57 8.484 1 62.88 91 GLU A O 1
ATOM 718 N N . LYS A 1 92 ? -3.65 -8.727 8.289 1 64.06 92 LYS A N 1
ATOM 719 C CA . LYS A 1 92 ? -4.898 -9.484 8.234 1 64.06 92 LYS A CA 1
ATOM 720 C C . LYS A 1 92 ? -5.441 -9.562 6.812 1 64.06 92 LYS A C 1
ATOM 722 O O . LYS A 1 92 ? -6.633 -9.352 6.586 1 64.06 92 LYS A O 1
ATOM 727 N N . THR A 1 93 ? -4.379 -9.969 5.98 1 82.12 93 THR A N 1
ATOM 728 C CA . THR A 1 93 ? -4.91 -9.945 4.625 1 82.12 93 THR A CA 1
ATOM 729 C C . THR A 1 93 ? -4.23 -11.008 3.76 1 82.12 93 THR A C 1
ATOM 731 O O . THR A 1 93 ? -3.623 -11.945 4.281 1 82.12 93 THR A O 1
ATOM 734 N N . GLY A 1 94 ? -4.602 -11.125 2.58 1 94.38 94 GLY A N 1
ATOM 735 C CA . GLY A 1 94 ? -4.055 -11.961 1.526 1 94.38 94 GLY A CA 1
ATOM 736 C C . GLY A 1 94 ? -3.893 -11.234 0.206 1 94.38 94 GLY A C 1
ATOM 737 O O . GLY A 1 94 ? -4.32 -10.086 0.069 1 94.38 94 GLY A O 1
ATOM 738 N N . PHE A 1 95 ? -3.111 -11.922 -0.606 1 97.19 95 PHE A N 1
ATOM 739 C CA . PHE A 1 95 ? -2.887 -11.391 -1.946 1 97.19 95 PHE A CA 1
ATOM 740 C C . PHE A 1 95 ? -3.205 -12.438 -3.004 1 97.19 95 PHE A C 1
ATOM 742 O O . PHE A 1 95 ? -2.701 -13.562 -2.943 1 97.19 95 PHE A O 1
ATOM 749 N N . TRP A 1 96 ? -4.062 -12.023 -3.918 1 98.06 96 TRP A N 1
ATOM 750 C CA . TRP A 1 96 ? -4.309 -12.891 -5.07 1 98.06 96 TRP A CA 1
ATOM 751 C C . TRP A 1 96 ? -3.031 -13.102 -5.879 1 98.06 96 TRP A C 1
ATOM 753 O O . TRP A 1 96 ? -2.273 -12.156 -6.105 1 98.06 96 TRP A O 1
ATOM 763 N N . ILE A 1 97 ? -2.76 -14.344 -6.285 1 98.69 97 ILE A N 1
ATOM 764 C CA . ILE A 1 97 ? -1.653 -14.664 -7.184 1 98.69 97 ILE A CA 1
ATOM 765 C C . ILE A 1 97 ? -2.188 -15.352 -8.438 1 98.69 97 ILE A C 1
ATOM 767 O O . ILE A 1 97 ? -3.354 -15.75 -8.484 1 98.69 97 ILE A O 1
ATOM 771 N N . GLY A 1 98 ? -1.358 -15.469 -9.445 1 98.75 98 GLY A N 1
ATOM 772 C CA . GLY A 1 98 ? -1.796 -15.859 -10.773 1 98.75 98 GLY A CA 1
ATOM 773 C C . GLY A 1 98 ? -1.754 -17.359 -11 1 98.75 98 GLY A C 1
ATOM 774 O O . GLY A 1 98 ? -1.057 -17.844 -11.898 1 98.75 98 GLY A O 1
ATOM 775 N N . ALA A 1 99 ? -2.516 -18.125 -10.273 1 98.44 99 ALA A N 1
ATOM 776 C CA . ALA A 1 99 ? -2.684 -19.562 -10.461 1 98.44 99 ALA A CA 1
ATOM 777 C C . ALA A 1 99 ? -4.148 -19.969 -10.32 1 98.44 99 ALA A C 1
ATOM 779 O O . ALA A 1 99 ? -4.871 -19.422 -9.484 1 98.44 99 ALA A O 1
ATOM 780 N N . SER A 1 100 ? -4.578 -20.875 -11.164 1 96.88 100 SER A N 1
ATOM 781 C CA . SER A 1 100 ? -5.957 -21.359 -11.125 1 96.88 100 SER A CA 1
ATOM 782 C C . SER A 1 100 ? -6.078 -22.75 -11.734 1 96.88 100 SER A C 1
ATOM 784 O O . SER A 1 100 ? -5.207 -23.172 -12.492 1 96.88 100 SER A O 1
ATOM 786 N N . ASP A 1 101 ? -7.09 -23.453 -11.328 1 94.38 101 ASP A N 1
ATOM 787 C CA . ASP A 1 101 ? -7.449 -24.719 -11.984 1 94.38 101 ASP A CA 1
ATOM 788 C C . ASP A 1 101 ? -8.891 -24.672 -12.492 1 94.38 101 ASP A C 1
ATOM 790 O O . ASP A 1 101 ? -9.594 -25.688 -12.461 1 94.38 101 ASP A O 1
ATOM 794 N N . ARG A 1 102 ? -9.234 -23.516 -12.961 1 92.12 102 ARG A N 1
ATOM 795 C CA . ARG A 1 102 ? -10.586 -23.266 -13.438 1 92.12 102 ARG A CA 1
ATOM 796 C C . ARG A 1 102 ? -10.875 -24.062 -14.703 1 92.12 102 ARG A C 1
ATOM 798 O O . ARG A 1 102 ? -12 -24.5 -14.93 1 92.12 102 ARG A O 1
ATOM 805 N N . ASP A 1 103 ? -9.945 -24.219 -15.539 1 91.44 103 ASP A N 1
ATOM 806 C CA . ASP A 1 103 ? -10.133 -24.922 -16.812 1 91.44 103 ASP A CA 1
ATOM 807 C C . ASP A 1 103 ? -10.359 -26.406 -16.594 1 91.44 103 ASP A C 1
ATOM 809 O O . ASP A 1 103 ? -11.281 -27 -17.172 1 91.44 103 ASP A O 1
ATOM 813 N N . LEU A 1 104 ? -9.523 -27.031 -15.797 1 89.56 104 LEU A N 1
ATOM 814 C CA . LEU A 1 104 ? -9.648 -28.422 -15.398 1 89.56 104 LEU A CA 1
ATOM 815 C C . LEU A 1 104 ? -9.352 -28.594 -13.906 1 89.56 104 LEU A C 1
ATOM 817 O O . LEU A 1 104 ? -8.227 -28.344 -13.469 1 89.56 104 LEU A O 1
ATOM 821 N N . GLU A 1 105 ? -10.344 -29.047 -13.227 1 89 105 GLU A N 1
ATOM 822 C CA . GLU A 1 105 ? -10.227 -29.188 -11.781 1 89 105 GLU A CA 1
ATOM 823 C C . GLU A 1 105 ? -9.016 -30.047 -11.406 1 89 105 GLU A C 1
ATOM 825 O O . GLU A 1 105 ? -8.766 -31.078 -12.031 1 89 105 GLU A O 1
ATOM 830 N N . SER A 1 106 ? -8.25 -29.516 -10.445 1 88.88 106 SER A N 1
ATOM 831 C CA . SER A 1 106 ? -7.098 -30.172 -9.852 1 88.88 106 SER A CA 1
ATOM 832 C C . SER A 1 106 ? -5.867 -30.062 -10.75 1 88.88 106 SER A C 1
ATOM 834 O O . SER A 1 106 ? -4.773 -30.484 -10.367 1 88.88 106 SER A O 1
ATOM 836 N N . GLN A 1 107 ? -6.027 -29.516 -11.898 1 91.75 107 GLN A N 1
ATOM 837 C CA . GLN A 1 107 ? -4.887 -29.219 -12.758 1 91.75 107 GLN A CA 1
ATOM 838 C C . GLN A 1 107 ? -4.535 -27.734 -12.719 1 91.75 107 GLN A C 1
ATOM 840 O O . GLN A 1 107 ? -4.992 -26.953 -13.555 1 91.75 107 GLN A O 1
ATOM 845 N N . TRP A 1 108 ? -3.715 -27.422 -11.828 1 95 108 TRP A N 1
ATOM 846 C CA . TRP A 1 108 ? -3.346 -26.031 -11.602 1 95 108 TRP A CA 1
ATOM 847 C C . TRP A 1 108 ? -2.398 -25.531 -12.688 1 95 108 TRP A C 1
ATOM 849 O O . TRP A 1 108 ? -1.501 -26.266 -13.117 1 95 108 TRP A O 1
ATOM 859 N N . GLU A 1 109 ? -2.611 -24.344 -13.102 1 96.94 109 GLU A N 1
ATOM 860 C CA . GLU A 1 109 ? -1.768 -23.672 -14.078 1 96.94 109 GLU A CA 1
ATOM 861 C C . GLU A 1 109 ? -1.593 -22.203 -13.727 1 96.94 109 GLU A C 1
ATOM 863 O O . GLU A 1 109 ? -2.439 -21.609 -13.055 1 96.94 109 GLU A O 1
ATOM 868 N N . TRP A 1 110 ? -0.513 -21.672 -14.125 1 98.25 110 TRP A N 1
ATOM 869 C CA . TRP A 1 110 ? -0.346 -20.219 -14.055 1 98.25 110 TRP A CA 1
ATOM 870 C C . TRP A 1 110 ? -1.287 -19.516 -15.023 1 98.25 110 TRP A C 1
ATOM 872 O O . TRP A 1 110 ? -1.789 -20.125 -15.969 1 98.25 110 TRP A O 1
ATOM 882 N N . VAL A 1 111 ? -1.486 -18.281 -14.812 1 97.94 111 VAL A N 1
ATOM 883 C CA . VAL A 1 111 ? -2.443 -17.516 -15.594 1 97.94 111 VAL A CA 1
ATOM 884 C C . VAL A 1 111 ? -1.973 -17.422 -17.047 1 97.94 111 VAL A C 1
ATOM 886 O O . VAL A 1 111 ? -2.762 -17.125 -17.938 1 97.94 111 VAL A O 1
ATOM 889 N N . THR A 1 112 ? -0.735 -17.719 -17.328 1 96.44 112 THR A N 1
ATOM 890 C CA . THR A 1 112 ? -0.216 -17.719 -18.688 1 96.44 112 THR A CA 1
ATOM 891 C C . THR A 1 112 ? -0.568 -19.031 -19.406 1 96.44 112 THR A C 1
ATOM 893 O O . THR A 1 112 ? -0.277 -19.188 -20.578 1 96.44 112 THR A O 1
ATOM 896 N N . GLY A 1 113 ? -1.071 -19.984 -18.734 1 96.69 113 GLY A N 1
ATOM 897 C CA . GLY A 1 113 ? -1.387 -21.281 -19.312 1 96.69 113 GLY A CA 1
ATOM 898 C C . GLY A 1 113 ? -0.327 -22.328 -19.031 1 96.69 113 GLY A C 1
ATOM 899 O O . GLY A 1 113 ? -0.505 -23.5 -19.359 1 96.69 113 GLY A O 1
ATOM 900 N N . ASP A 1 114 ? 0.736 -21.922 -18.375 1 96.44 114 ASP A N 1
ATOM 901 C CA . ASP A 1 114 ? 1.812 -22.859 -18.031 1 96.44 114 ASP A CA 1
ATOM 902 C C . ASP A 1 114 ? 1.371 -23.844 -16.953 1 96.44 114 ASP A C 1
ATOM 904 O O . ASP A 1 114 ? 1.077 -23.438 -15.828 1 96.44 114 ASP A O 1
ATOM 908 N N . LYS A 1 115 ? 1.422 -25.078 -17.203 1 94.81 115 LYS A N 1
ATOM 909 C CA . LYS A 1 115 ? 0.969 -26.125 -16.297 1 94.81 115 LYS A CA 1
ATOM 910 C C . LYS A 1 115 ? 2.135 -26.703 -15.508 1 94.81 115 LYS A C 1
ATOM 912 O O . LYS A 1 115 ? 1.931 -27.484 -14.578 1 94.81 115 LYS A O 1
ATOM 917 N N . ASN A 1 116 ? 3.277 -26.266 -15.938 1 92.69 116 ASN A N 1
ATOM 918 C CA . ASN A 1 116 ? 4.465 -26.766 -15.258 1 92.69 116 ASN A CA 1
ATOM 919 C C . ASN A 1 116 ? 4.758 -25.969 -13.984 1 92.69 116 ASN A C 1
ATOM 921 O O . ASN A 1 116 ? 5.734 -25.219 -13.93 1 92.69 116 ASN A O 1
ATOM 925 N N . MET A 1 117 ? 3.984 -26.219 -13.023 1 94.44 117 MET A N 1
ATOM 926 C CA . MET A 1 117 ? 4.16 -25.547 -11.734 1 94.44 117 MET A CA 1
ATOM 927 C C . MET A 1 117 ? 5.109 -26.344 -10.844 1 94.44 117 MET A C 1
ATOM 929 O O . MET A 1 117 ? 4.668 -27.094 -9.969 1 94.44 117 MET A O 1
ATOM 933 N N . THR A 1 118 ? 6.406 -26.094 -10.938 1 94.62 118 THR A N 1
ATOM 934 C CA . THR A 1 118 ? 7.434 -26.859 -10.25 1 94.62 118 THR A CA 1
ATOM 935 C C . THR A 1 118 ? 7.613 -26.359 -8.82 1 94.62 118 THR A C 1
ATOM 937 O O . THR A 1 118 ? 8.211 -27.047 -7.988 1 94.62 118 THR A O 1
ATOM 940 N N . TYR A 1 119 ? 7.156 -25.188 -8.562 1 96.56 119 TYR A N 1
ATOM 941 C CA . TYR A 1 119 ? 7.176 -24.641 -7.215 1 96.56 119 TYR A CA 1
ATOM 942 C C . TYR A 1 119 ? 5.766 -24.297 -6.742 1 96.56 119 TYR A C 1
ATOM 944 O O . TYR A 1 119 ? 4.949 -23.812 -7.523 1 96.56 119 TYR A O 1
ATOM 952 N N . SER A 1 120 ? 5.496 -24.562 -5.504 1 96.69 120 SER A N 1
ATOM 953 C CA . SER A 1 120 ? 4.273 -24.125 -4.848 1 96.69 120 SER A CA 1
ATOM 954 C C . SER A 1 120 ? 4.465 -24 -3.34 1 96.69 120 SER A C 1
ATOM 956 O O . SER A 1 120 ? 5.402 -24.562 -2.781 1 96.69 120 SER A O 1
ATOM 958 N N . ASN A 1 121 ? 3.648 -23.188 -2.74 1 98.06 121 ASN A N 1
ATOM 959 C CA . ASN A 1 121 ? 3.639 -23.031 -1.29 1 98.06 121 ASN A CA 1
ATOM 960 C C . ASN A 1 121 ? 2.238 -23.219 -0.715 1 98.06 121 ASN A C 1
ATOM 962 O O . ASN A 1 121 ? 1.788 -22.422 0.108 1 98.06 121 ASN A O 1
ATOM 966 N N . TRP A 1 122 ? 1.6 -24.266 -1.196 1 97.44 122 TRP A N 1
ATOM 967 C CA . TRP A 1 122 ? 0.229 -24.562 -0.791 1 97.44 122 TRP A CA 1
ATOM 968 C C . TRP A 1 122 ? 0.173 -24.969 0.678 1 97.44 122 TRP A C 1
ATOM 970 O O . TRP A 1 122 ? 1.03 -25.719 1.153 1 97.44 122 TRP A O 1
ATOM 980 N N . GLN A 1 123 ? -0.835 -24.469 1.345 1 96.69 123 GLN A N 1
ATOM 981 C CA . GLN A 1 123 ? -1.201 -25.062 2.627 1 96.69 123 GLN A CA 1
ATOM 982 C C . GLN A 1 123 ? -1.604 -26.516 2.463 1 96.69 123 GLN A C 1
ATOM 984 O O . GLN A 1 123 ? -2.189 -26.906 1.445 1 96.69 123 GLN A O 1
ATOM 989 N N . ASP A 1 124 ? -1.292 -27.328 3.465 1 93.88 124 ASP A N 1
ATOM 990 C CA . ASP A 1 124 ? -1.728 -28.719 3.4 1 93.88 124 ASP A CA 1
ATOM 991 C C . ASP A 1 124 ? -3.23 -28.812 3.146 1 93.88 124 ASP A C 1
ATOM 993 O O . ASP A 1 124 ? -4.016 -28.078 3.758 1 93.88 124 ASP A O 1
ATOM 997 N N . GLY A 1 125 ? -3.625 -29.641 2.16 1 91 125 GLY A N 1
ATOM 998 C CA . GLY A 1 125 ? -5.031 -29.828 1.832 1 91 125 GLY A CA 1
ATOM 999 C C . GLY A 1 125 ? -5.551 -28.797 0.841 1 91 125 GLY A C 1
ATOM 1000 O O . GLY A 1 125 ? -6.738 -28.797 0.508 1 91 125 GLY A O 1
ATOM 1001 N N . GLN A 1 126 ? -4.691 -27.922 0.361 1 92.69 126 GLN A N 1
ATOM 1002 C CA . GLN A 1 126 ? -5.082 -26.906 -0.601 1 92.69 126 GLN A CA 1
ATOM 1003 C C . GLN A 1 126 ? -4.387 -27.109 -1.943 1 92.69 126 GLN A C 1
ATOM 1005 O O . GLN A 1 126 ? -3.344 -27.766 -2.012 1 92.69 126 GLN A O 1
ATOM 1010 N N . GLY A 1 127 ? -5.023 -26.562 -3.002 1 91.44 127 GLY A N 1
ATOM 1011 C CA . GLY A 1 127 ? -4.41 -26.578 -4.32 1 91.44 127 GLY A CA 1
ATOM 1012 C C . GLY A 1 127 ? -3.961 -27.969 -4.758 1 91.44 127 GLY A C 1
ATOM 1013 O O . GLY A 1 127 ? -4.742 -28.906 -4.723 1 91.44 127 GLY A O 1
ATOM 1014 N N . THR A 1 128 ? -2.658 -28.078 -5.066 1 87.19 128 THR A N 1
ATOM 1015 C CA . THR A 1 128 ? -2.117 -29.328 -5.57 1 87.19 128 THR A CA 1
ATOM 1016 C C . THR A 1 128 ? -1.966 -30.344 -4.441 1 87.19 128 THR A C 1
ATOM 1018 O O . THR A 1 128 ? -1.746 -31.531 -4.695 1 87.19 128 THR A O 1
ATOM 1021 N N . LYS A 1 129 ? -2.16 -29.906 -3.234 1 85.38 129 LYS A N 1
ATOM 1022 C CA . LYS A 1 129 ? -2.059 -30.797 -2.08 1 85.38 129 LYS A CA 1
ATOM 1023 C C . LYS A 1 129 ? -3.439 -31.234 -1.599 1 85.38 129 LYS A C 1
ATOM 1025 O O . LYS A 1 129 ? -3.561 -31.906 -0.57 1 85.38 129 LYS A O 1
ATOM 1030 N N . ALA A 1 130 ? -4.422 -30.703 -2.375 1 83.62 130 ALA A N 1
ATOM 1031 C CA . ALA A 1 130 ? -5.781 -31.094 -1.994 1 83.62 130 ALA A CA 1
ATOM 1032 C C . ALA A 1 130 ? -6.086 -32.531 -2.408 1 83.62 130 ALA A C 1
ATOM 1034 O O . ALA A 1 130 ? -5.605 -33 -3.441 1 83.62 130 ALA A O 1
ATOM 1035 N N . GLY A 1 131 ? -6.66 -33.312 -1.535 1 73.06 131 GLY A N 1
ATOM 1036 C CA . GLY A 1 131 ? -7.078 -34.656 -1.886 1 73.06 131 GLY A CA 1
ATOM 1037 C C . GLY A 1 131 ? -8.164 -34.688 -2.949 1 73.06 131 GLY A C 1
ATOM 1038 O O . GLY A 1 131 ? -8.805 -33.656 -3.215 1 73.06 131 GLY A O 1
ATOM 1039 N N . LYS A 1 132 ? -8.305 -35.594 -3.928 1 64.38 132 LYS A N 1
ATOM 1040 C CA . LYS A 1 132 ? -9.148 -35.781 -5.105 1 64.38 132 LYS A CA 1
ATOM 1041 C C . LYS A 1 132 ? -10.609 -35.438 -4.801 1 64.38 132 LYS A C 1
ATOM 1043 O O . LYS A 1 132 ? -11.344 -34.969 -5.68 1 64.38 132 LYS A O 1
ATOM 1048 N N . HIS A 1 133 ? -11.164 -35.656 -3.518 1 57 133 HIS A N 1
ATOM 1049 C CA . HIS A 1 133 ? -12.609 -35.688 -3.35 1 57 133 HIS A CA 1
ATOM 1050 C C . HIS A 1 133 ? -13.109 -34.531 -2.479 1 57 133 HIS A C 1
ATOM 1052 O O . HIS A 1 133 ? -14.156 -34.656 -1.838 1 57 133 HIS A O 1
ATOM 1058 N N . SER A 1 134 ? -12.383 -33.469 -2.471 1 54.69 134 SER A N 1
ATOM 1059 C CA . SER A 1 134 ? -13.055 -32.562 -1.563 1 54.69 134 SER A CA 1
ATOM 1060 C C . SER A 1 134 ? -14.219 -31.859 -2.256 1 54.69 134 SER A C 1
ATOM 1062 O O . SER A 1 134 ? -14.07 -31.359 -3.369 1 54.69 134 SER A O 1
ATOM 1064 N N . PRO A 1 135 ? -15.523 -32.25 -1.912 1 53.69 135 PRO A N 1
ATOM 1065 C CA . PRO A 1 135 ? -16.703 -31.656 -2.527 1 53.69 135 PRO A CA 1
ATOM 1066 C C . PRO A 1 135 ? -16.531 -30.156 -2.797 1 53.69 135 PRO A C 1
ATOM 1068 O O . PRO A 1 135 ? -17.078 -29.641 -3.777 1 53.69 135 PRO A O 1
ATOM 1071 N N . ASP A 1 136 ? -16.062 -29.469 -1.871 1 52.16 136 ASP A N 1
ATOM 1072 C CA . ASP A 1 136 ? -16 -28.016 -1.924 1 52.16 136 ASP A CA 1
ATOM 1073 C C . ASP A 1 136 ? -14.953 -27.531 -2.924 1 52.16 136 ASP A C 1
ATOM 1075 O O . ASP A 1 136 ? -14.859 -26.344 -3.215 1 52.16 136 ASP A O 1
ATOM 1079 N N . SER A 1 137 ? -14.258 -28.562 -3.418 1 55.97 137 SER A N 1
ATOM 1080 C CA . SER A 1 137 ? -13.117 -28.344 -4.293 1 55.97 137 SER A CA 1
ATOM 1081 C C . SER A 1 137 ? -13.547 -27.766 -5.637 1 55.97 137 SER A C 1
ATOM 1083 O O . SER A 1 137 ? -12.812 -26.969 -6.238 1 55.97 137 SER A O 1
ATOM 1085 N N . ASP A 1 138 ? -14.875 -28.047 -5.91 1 62.84 138 ASP A N 1
ATOM 1086 C CA . ASP A 1 138 ? -15.32 -27.703 -7.262 1 62.84 138 ASP A CA 1
ATOM 1087 C C . ASP A 1 138 ? -15.531 -26.203 -7.418 1 62.84 138 ASP A C 1
ATOM 1089 O O . ASP A 1 138 ? -15.555 -25.688 -8.539 1 62.84 138 ASP A O 1
ATOM 1093 N N . LEU A 1 139 ? -15.508 -25.578 -6.277 1 77.12 139 LEU A N 1
ATOM 1094 C CA . LEU A 1 139 ? -15.828 -24.156 -6.43 1 77.12 139 LEU A CA 1
ATOM 1095 C C . LEU A 1 139 ? -14.609 -23.297 -6.109 1 77.12 139 LEU A C 1
ATOM 1097 O O . LEU A 1 139 ? -14.602 -22.094 -6.41 1 77.12 139 LEU A O 1
ATOM 1101 N N . ASP A 1 140 ? -13.594 -23.906 -5.57 1 89.44 140 ASP A N 1
ATOM 1102 C CA . ASP A 1 140 ? -12.375 -23.156 -5.258 1 89.44 140 ASP A CA 1
ATOM 1103 C C . ASP A 1 140 ? -11.32 -23.359 -6.34 1 89.44 140 ASP A C 1
ATOM 1105 O O . ASP A 1 140 ? -10.797 -24.469 -6.512 1 89.44 140 ASP A O 1
ATOM 1109 N N . ASP A 1 141 ? -11.047 -22.328 -7.148 1 94.38 141 ASP A N 1
ATOM 1110 C CA . ASP A 1 141 ? -10.219 -22.5 -8.336 1 94.38 141 ASP A CA 1
ATOM 1111 C C . ASP A 1 141 ? -9.117 -21.453 -8.398 1 94.38 141 ASP A C 1
ATOM 1113 O O . ASP A 1 141 ? -8.297 -21.453 -9.32 1 94.38 141 ASP A O 1
ATOM 1117 N N . CYS A 1 142 ? -9.078 -20.578 -7.445 1 97.12 142 CYS A N 1
ATOM 1118 C CA . CYS A 1 142 ? -8.141 -19.469 -7.566 1 97.12 142 CYS A CA 1
ATOM 1119 C C . CYS A 1 142 ? -7.242 -19.375 -6.344 1 97.12 142 CYS A C 1
ATOM 1121 O O . CYS A 1 142 ? -7.668 -19.688 -5.23 1 97.12 142 CYS A O 1
ATOM 1123 N N . ALA A 1 143 ? -6.031 -18.953 -6.566 1 97.81 143 ALA A N 1
ATOM 1124 C CA . ALA A 1 143 ? -5 -19.031 -5.535 1 97.81 143 ALA A CA 1
ATOM 1125 C C . ALA A 1 143 ? -4.883 -17.703 -4.785 1 97.81 143 ALA A C 1
ATOM 1127 O O . ALA A 1 143 ? -4.832 -16.641 -5.402 1 97.81 143 ALA A O 1
ATOM 1128 N N . LEU A 1 144 ? -4.891 -17.828 -3.541 1 97.88 144 LEU A N 1
ATOM 1129 C CA . LEU A 1 144 ? -4.742 -16.719 -2.6 1 97.88 144 LEU A CA 1
ATOM 1130 C C . LEU A 1 144 ? -3.562 -16.969 -1.662 1 97.88 144 LEU A C 1
ATOM 1132 O O . LEU A 1 144 ? -3.498 -18 -0.994 1 97.88 144 LEU A O 1
ATOM 1136 N N . MET A 1 145 ? -2.555 -16.078 -1.684 1 97.88 145 MET A N 1
ATOM 1137 C CA . MET A 1 145 ? -1.503 -16.141 -0.672 1 97.88 145 MET A CA 1
ATOM 1138 C C . MET A 1 145 ? -1.944 -15.445 0.614 1 97.88 145 MET A C 1
ATOM 1140 O O . MET A 1 145 ? -2.217 -14.25 0.617 1 97.88 145 MET A O 1
ATOM 1144 N N . ARG A 1 146 ? -1.991 -16.172 1.661 1 96.69 146 ARG A N 1
ATOM 1145 C CA . ARG A 1 146 ? -2.486 -15.656 2.936 1 96.69 146 ARG A CA 1
ATOM 1146 C C . ARG A 1 146 ? -1.338 -15.188 3.82 1 96.69 146 ARG A C 1
ATOM 1148 O O . ARG A 1 146 ? -0.589 -16 4.359 1 96.69 146 ARG A O 1
ATOM 1155 N N . VAL A 1 147 ? -1.28 -13.875 3.945 1 94.44 147 VAL A N 1
ATOM 1156 C CA . VAL A 1 147 ? -0.247 -13.281 4.789 1 94.44 147 VAL A CA 1
ATOM 1157 C C . VAL A 1 147 ? -0.452 -13.711 6.238 1 94.44 147 VAL A C 1
ATOM 1159 O O . VAL A 1 147 ? 0.512 -14.016 6.945 1 94.44 147 VAL A O 1
ATOM 1162 N N . ASP A 1 148 ? -1.68 -13.812 6.711 1 92.25 148 ASP A N 1
ATOM 1163 C CA . ASP A 1 148 ? -2.037 -14.117 8.094 1 92.25 148 ASP A CA 1
ATOM 1164 C C . ASP A 1 148 ? -1.862 -15.602 8.391 1 92.25 148 ASP A C 1
ATOM 1166 O O . ASP A 1 148 ? -1.961 -16.031 9.547 1 92.25 148 ASP A O 1
ATOM 1170 N N . TYR A 1 149 ? -1.599 -16.453 7.418 1 94.81 149 TYR A N 1
ATOM 1171 C CA . TYR A 1 149 ? -1.362 -17.875 7.59 1 94.81 149 TYR A CA 1
ATOM 1172 C C . TYR A 1 149 ? -0.014 -18.281 7.008 1 94.81 149 TYR A C 1
ATOM 1174 O O . TYR A 1 149 ? 0.068 -19.219 6.215 1 94.81 149 TYR A O 1
ATOM 1182 N N . ASP A 1 150 ? 1.007 -17.516 7.371 1 94.62 150 ASP A N 1
ATOM 1183 C CA . ASP A 1 150 ? 2.408 -17.797 7.074 1 94.62 150 ASP A CA 1
ATOM 1184 C C . ASP A 1 150 ? 2.662 -17.781 5.566 1 94.62 150 ASP A C 1
ATOM 1186 O O . ASP A 1 150 ? 3.402 -18.625 5.055 1 94.62 150 ASP A O 1
ATOM 1190 N N . PHE A 1 151 ? 1.943 -17.031 4.832 1 96.75 151 PHE A N 1
ATOM 1191 C CA . PHE A 1 151 ? 2.137 -16.766 3.414 1 96.75 151 PHE A CA 1
ATOM 1192 C C . PHE A 1 151 ? 1.868 -18.016 2.586 1 96.75 151 PHE A C 1
ATOM 1194 O O . PHE A 1 151 ? 2.334 -18.141 1.451 1 96.75 151 PHE A O 1
ATOM 1201 N N . LYS A 1 152 ? 1.135 -18.984 3.178 1 98.25 152 LYS A N 1
ATOM 1202 C CA . LYS A 1 152 ? 0.726 -20.172 2.42 1 98.25 152 LYS A CA 1
ATOM 1203 C C . LYS A 1 152 ? -0.376 -19.828 1.421 1 98.25 152 LYS A C 1
ATOM 1205 O O . LYS A 1 152 ? -1.067 -18.812 1.574 1 98.25 152 LYS A O 1
ATOM 1210 N N . TRP A 1 153 ? -0.424 -20.688 0.378 1 98.12 153 TRP A N 1
ATOM 1211 C CA . TRP A 1 153 ? -1.435 -20.469 -0.653 1 98.12 153 TRP A CA 1
ATOM 1212 C C . TRP A 1 153 ? -2.703 -21.266 -0.342 1 98.12 153 TRP A C 1
ATOM 1214 O O . TRP A 1 153 ? -2.637 -22.406 0.108 1 98.12 153 TRP A O 1
ATOM 1224 N N . TYR A 1 154 ? -3.818 -20.656 -0.58 1 96.06 154 TYR A N 1
ATOM 1225 C CA . TYR A 1 154 ? -5.125 -21.281 -0.396 1 96.06 154 TYR A CA 1
ATOM 1226 C C . TYR A 1 154 ? -5.918 -21.266 -1.696 1 96.06 154 TYR A C 1
ATOM 1228 O O . TYR A 1 154 ? -5.883 -20.297 -2.449 1 96.06 154 TYR A O 1
ATOM 1236 N N . ASP A 1 155 ? -6.582 -22.281 -1.882 1 94.06 155 ASP A N 1
ATOM 1237 C CA . ASP A 1 155 ? -7.531 -22.484 -2.971 1 94.06 155 ASP A CA 1
ATOM 1238 C C . ASP A 1 155 ? -8.922 -22 -2.588 1 94.06 155 ASP A C 1
ATOM 1240 O O . ASP A 1 155 ? -9.594 -22.609 -1.751 1 94.06 155 ASP A O 1
ATOM 1244 N N . VAL A 1 156 ? -9.344 -20.891 -3.266 1 94.19 156 VAL A N 1
ATOM 1245 C CA . VAL A 1 156 ? -10.602 -20.266 -2.863 1 94.19 156 VAL A CA 1
ATOM 1246 C C . VAL A 1 156 ? -11.406 -19.891 -4.102 1 94.19 156 VAL A C 1
ATOM 1248 O O . VAL A 1 156 ? -10.906 -19.953 -5.223 1 94.19 156 VAL A O 1
ATOM 1251 N N . PRO A 1 157 ? -12.742 -19.594 -3.877 1 94 157 PRO A N 1
ATOM 1252 C CA . PRO A 1 157 ? -13.547 -19.203 -5.039 1 94 157 PRO A CA 1
ATOM 1253 C C . PRO A 1 157 ? -13 -17.969 -5.758 1 94 157 PRO A C 1
ATOM 1255 O O . PRO A 1 157 ? -12.531 -17.031 -5.109 1 94 157 PRO A O 1
ATOM 1258 N N . CYS A 1 158 ? -13.109 -17.984 -7.062 1 95.31 158 CYS A N 1
ATOM 1259 C CA . CYS A 1 158 ? -12.57 -16.906 -7.891 1 95.31 158 CYS A CA 1
ATOM 1260 C C . CYS A 1 158 ? -13.43 -15.656 -7.781 1 95.31 158 CYS A C 1
ATOM 1262 O O . CYS A 1 158 ? -12.93 -14.547 -7.938 1 95.31 158 CYS A O 1
ATOM 1264 N N . ARG A 1 159 ? -14.703 -15.914 -7.684 1 92.44 159 ARG A N 1
ATOM 1265 C CA . ARG A 1 159 ? -15.664 -14.82 -7.586 1 92.44 159 ARG A CA 1
ATOM 1266 C C . ARG A 1 159 ? -16.531 -14.961 -6.336 1 92.44 159 ARG A C 1
ATOM 1268 O O . ARG A 1 159 ? -17.188 -15.977 -6.145 1 92.44 159 ARG A O 1
ATOM 1275 N N . ASN A 1 160 ? -16.422 -14.094 -5.543 1 89 160 ASN A N 1
ATOM 1276 C CA . ASN A 1 160 ? -17.203 -14.008 -4.309 1 89 160 ASN A CA 1
ATOM 1277 C C . ASN A 1 160 ? -17.156 -12.602 -3.719 1 89 160 ASN A C 1
ATOM 1279 O O . ASN A 1 160 ? -16.078 -12.07 -3.453 1 89 160 ASN A O 1
ATOM 1283 N N . LYS A 1 161 ? -18.281 -11.977 -3.506 1 87.75 161 LYS A N 1
ATOM 1284 C CA . LYS A 1 161 ? -18.375 -10.594 -3.045 1 87.75 161 LYS A CA 1
ATOM 1285 C C . LYS A 1 161 ? -17.844 -10.445 -1.624 1 87.75 161 LYS A C 1
ATOM 1287 O O . LYS A 1 161 ? -17.484 -9.344 -1.195 1 87.75 161 LYS 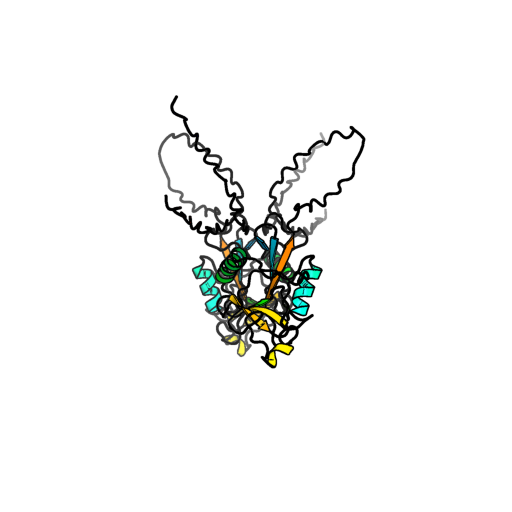A O 1
ATOM 1292 N N . TYR A 1 162 ? -17.766 -11.547 -0.948 1 88 162 TYR A N 1
ATOM 1293 C CA . TYR A 1 162 ? -17.328 -11.492 0.443 1 88 162 TYR A CA 1
ATOM 1294 C C . TYR A 1 162 ? -15.867 -11.906 0.571 1 88 162 TYR A C 1
ATOM 1296 O O . TYR A 1 162 ? -15.281 -11.812 1.652 1 88 162 TYR A O 1
ATOM 1304 N N . LEU A 1 163 ? -15.297 -12.391 -0.554 1 89.56 163 LEU A N 1
ATOM 1305 C CA . LEU A 1 163 ? -13.906 -12.82 -0.558 1 89.56 163 LEU A CA 1
ATOM 1306 C C . LEU A 1 163 ? -13.055 -11.883 -1.414 1 89.56 163 LEU A C 1
ATOM 1308 O O . LEU A 1 163 ? -12.727 -12.211 -2.559 1 89.56 163 LEU A O 1
ATOM 1312 N N . THR A 1 164 ? -12.828 -10.703 -0.868 1 92.19 164 THR A N 1
ATOM 1313 C CA . THR A 1 164 ? -12.016 -9.719 -1.568 1 92.19 164 THR A CA 1
ATOM 1314 C C . THR A 1 164 ? -10.672 -9.516 -0.864 1 92.19 164 THR A C 1
ATOM 1316 O O . THR A 1 164 ? -10.602 -9.523 0.366 1 92.19 164 THR A O 1
ATOM 1319 N N . TYR A 1 165 ? -9.633 -9.508 -1.665 1 94.06 165 TYR A N 1
ATOM 1320 C CA . TYR A 1 165 ? -8.273 -9.398 -1.148 1 94.06 165 TYR A CA 1
ATOM 1321 C C . TYR A 1 165 ? -7.426 -8.477 -2.023 1 94.06 165 TYR A C 1
ATOM 1323 O O . TYR A 1 165 ? -7.867 -8.055 -3.094 1 94.06 165 TYR A O 1
ATOM 1331 N N . SER A 1 166 ? -6.316 -8.109 -1.46 1 94.44 166 SER A N 1
ATOM 1332 C CA . SER A 1 166 ? -5.293 -7.43 -2.242 1 94.44 166 SER A CA 1
ATOM 1333 C C . SER A 1 166 ? -4.711 -8.352 -3.311 1 94.44 166 SER A C 1
ATOM 1335 O O . SER A 1 166 ? -5.078 -9.523 -3.396 1 94.44 166 SER A O 1
ATOM 1337 N N . TYR A 1 167 ? -3.859 -7.758 -4.207 1 96.38 167 TYR A N 1
ATOM 1338 C CA . TYR A 1 167 ? -3.318 -8.555 -5.301 1 96.38 167 TYR A CA 1
ATOM 1339 C C . TYR A 1 167 ? -1.976 -8.008 -5.766 1 96.38 167 TYR A C 1
ATOM 1341 O O . TYR A 1 167 ? -1.641 -6.852 -5.488 1 96.38 167 TYR A O 1
ATOM 1349 N N . ILE A 1 168 ? -1.209 -8.875 -6.324 1 98.19 168 ILE A N 1
ATOM 1350 C CA . ILE A 1 168 ? 0.09 -8.492 -6.867 1 98.19 168 ILE A CA 1
ATOM 1351 C C . ILE A 1 168 ? 0.115 -8.742 -8.375 1 98.19 168 ILE A C 1
ATOM 1353 O O . ILE A 1 168 ? -0.263 -9.828 -8.836 1 98.19 168 ILE A O 1
ATOM 1357 N N . CYS A 1 169 ? 0.469 -7.727 -9.109 1 98.56 169 CYS A N 1
ATOM 1358 C CA . CYS A 1 169 ? 0.674 -7.844 -10.555 1 98.56 169 CYS A CA 1
ATOM 1359 C C . CYS A 1 169 ? 2.15 -8.031 -10.883 1 98.56 169 CYS A C 1
ATOM 1361 O O . CYS A 1 169 ? 3.02 -7.57 -10.133 1 98.56 169 CYS A O 1
ATOM 1363 N N . GLN A 1 170 ? 2.402 -8.688 -11.969 1 98.62 170 GLN A N 1
ATOM 1364 C CA . GLN A 1 170 ? 3.75 -8.758 -12.523 1 98.62 170 GLN A CA 1
ATOM 1365 C C . GLN A 1 170 ? 3.783 -8.219 -13.953 1 98.62 170 GLN A C 1
ATOM 1367 O O . GLN A 1 170 ? 2.832 -8.406 -14.719 1 98.62 170 GLN A O 1
ATOM 1372 N N . PHE A 1 171 ? 4.91 -7.566 -14.234 1 97.88 171 PHE A N 1
ATOM 1373 C CA . PHE A 1 171 ? 5.195 -7.008 -15.555 1 97.88 171 PHE A CA 1
ATOM 1374 C C . PHE A 1 171 ? 6.602 -7.383 -16.016 1 97.88 171 PHE A C 1
ATOM 1376 O O . PHE A 1 171 ? 7.496 -7.562 -15.18 1 97.88 171 PHE A O 1
ATOM 1383 N N . ALA A 1 172 ? 6.758 -7.465 -17.312 1 94 172 ALA A N 1
ATOM 1384 C CA . ALA A 1 172 ? 8.102 -7.617 -17.844 1 94 172 ALA A CA 1
ATOM 1385 C C . ALA A 1 172 ? 8.898 -6.32 -17.703 1 94 172 ALA A C 1
ATOM 1387 O O . ALA A 1 172 ? 8.352 -5.227 -17.844 1 94 172 ALA A O 1
ATOM 1388 N N . ILE A 1 173 ? 10.141 -6.438 -17.359 1 90.56 173 ILE A N 1
ATOM 1389 C CA . ILE A 1 173 ? 10.977 -5.242 -17.25 1 90.56 173 ILE A CA 1
ATOM 1390 C C . ILE A 1 173 ? 11.266 -4.688 -18.641 1 90.56 173 ILE A C 1
ATOM 1392 O O . ILE A 1 173 ? 11.367 -5.441 -19.609 1 90.56 173 ILE A O 1
ATOM 1396 N N . ASN A 1 174 ? 11.312 -3.352 -18.734 1 77.62 174 ASN A N 1
ATOM 1397 C CA . ASN A 1 174 ? 11.656 -2.703 -19.984 1 77.62 174 ASN A CA 1
ATOM 1398 C C . ASN A 1 174 ? 13.078 -3.047 -20.422 1 77.62 174 ASN A C 1
ATOM 1400 O O . ASN A 1 174 ? 13.969 -3.188 -19.594 1 77.62 174 ASN A O 1
ATOM 1404 N N . GLY A 1 175 ? 13.375 -3.326 -21.828 1 62.72 175 GLY A N 1
ATOM 1405 C CA . GLY A 1 175 ? 14.633 -3.703 -22.438 1 62.72 175 GLY A CA 1
ATOM 1406 C C . GLY A 1 175 ? 14.836 -5.203 -22.531 1 62.72 175 GLY A C 1
ATOM 1407 O O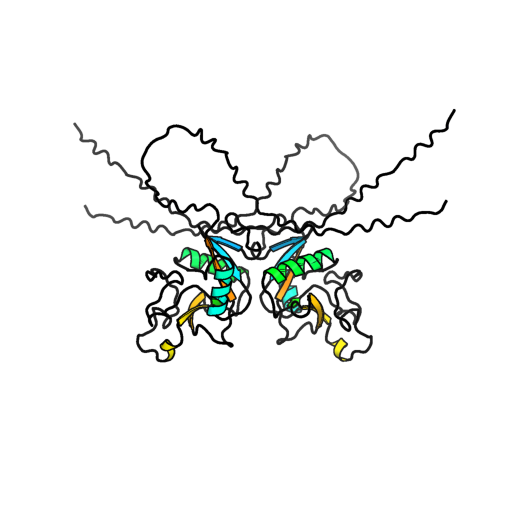 . GLY A 1 175 ? 15.852 -5.676 -23.047 1 62.72 175 GLY A O 1
ATOM 1408 N N . SER A 1 176 ? 14.156 -5.953 -21.719 1 50.38 176 SER A N 1
ATOM 1409 C CA . SER A 1 176 ? 14.305 -7.383 -21.969 1 50.38 176 SER A CA 1
ATOM 1410 C C . SER A 1 176 ? 13.844 -7.762 -23.375 1 50.38 176 SER A C 1
ATOM 1412 O O . SER A 1 176 ? 12.648 -7.703 -23.672 1 50.38 176 SER A O 1
ATOM 1414 N N . GLU A 1 177 ? 14.484 -7.277 -24.438 1 37.5 177 GLU A N 1
ATOM 1415 C CA . GLU A 1 177 ? 14.297 -7.734 -25.812 1 37.5 177 GLU A CA 1
ATOM 1416 C C . GLU A 1 177 ? 14.156 -9.25 -25.875 1 37.5 177 GLU A C 1
ATOM 1418 O O . GLU A 1 177 ? 14.984 -9.977 -25.328 1 37.5 177 GLU A O 1
ATOM 1423 N N . SER A 1 178 ? 13.078 -9.727 -26 1 35.34 178 SER A N 1
ATOM 1424 C CA . SER A 1 178 ? 12.969 -11.078 -26.531 1 35.34 178 SER A CA 1
ATOM 1425 C C . SER A 1 178 ? 13.844 -11.25 -27.766 1 35.34 178 SER A C 1
ATOM 1427 O O . SER A 1 178 ? 13.734 -10.484 -28.734 1 35.34 178 SER A O 1
ATOM 1429 N N . SER A 1 179 ? 15.039 -11.758 -27.812 1 30.56 179 SER A N 1
ATOM 1430 C CA . SER A 1 179 ? 15.727 -12.234 -29.016 1 30.56 179 SER A CA 1
ATOM 1431 C C . SER A 1 179 ? 14.797 -13.102 -29.859 1 30.56 179 SER A C 1
ATOM 1433 O O . SER A 1 179 ? 14.555 -14.266 -29.531 1 30.56 179 SER A O 1
ATOM 1435 N N . ALA A 1 180 ? 13.727 -12.727 -30.406 1 27.08 180 ALA A N 1
ATOM 1436 C CA . ALA A 1 180 ? 13.18 -13.531 -31.5 1 27.08 180 ALA A CA 1
ATOM 1437 C C . ALA A 1 180 ? 14.211 -13.727 -32.625 1 27.08 180 ALA A C 1
ATOM 1439 O O . ALA A 1 180 ? 14.82 -12.766 -33.062 1 27.08 180 ALA A O 1
ATOM 1440 N N . GLY A 1 181 ? 14.875 -14.906 -32.656 1 24.92 181 GLY A N 1
ATOM 1441 C CA . GLY A 1 181 ? 15.766 -15.43 -33.688 1 24.92 181 GLY A CA 1
ATOM 1442 C C . GLY A 1 181 ? 15.266 -15.156 -35.094 1 24.92 181 GLY A C 1
ATOM 1443 O O . GLY A 1 181 ? 14.469 -15.93 -35.625 1 24.92 181 GLY A O 1
ATOM 1444 N N . ASN A 1 182 ? 14.875 -13.93 -35.469 1 25.53 182 ASN A N 1
ATOM 1445 C CA . ASN A 1 182 ? 14.719 -13.883 -36.906 1 25.53 182 ASN A CA 1
ATOM 1446 C C . ASN A 1 182 ? 16.016 -14.25 -37.625 1 25.53 182 ASN A C 1
ATOM 1448 O O . ASN A 1 182 ? 17 -13.523 -37.531 1 25.53 182 ASN A O 1
ATOM 1452 N N . THR A 1 183 ? 16.25 -15.492 -37.844 1 23.94 183 THR A N 1
ATOM 1453 C CA . THR A 1 183 ? 17.312 -16.031 -38.688 1 23.94 183 THR A CA 1
ATOM 1454 C C . THR A 1 183 ? 17.234 -15.461 -40.094 1 23.94 183 THR A C 1
ATOM 1456 O O . THR A 1 183 ? 17.812 -16.016 -41.031 1 23.94 183 THR A O 1
ATOM 1459 N N . ASN A 1 184 ? 16.578 -14.32 -40.344 1 21.55 184 ASN A N 1
ATOM 1460 C CA . ASN A 1 184 ? 16.656 -14.141 -41.781 1 21.55 184 ASN A CA 1
ATOM 1461 C C . ASN A 1 184 ? 18.109 -14.055 -42.25 1 21.55 184 ASN A C 1
ATOM 1463 O O . ASN A 1 184 ? 18.969 -13.586 -41.5 1 21.55 184 ASN A O 1
ATOM 1467 N N . ASN A 1 185 ? 18.391 -14.602 -43.5 1 20.86 185 ASN A N 1
ATOM 1468 C CA . ASN A 1 185 ? 19.5 -14.961 -44.375 1 20.86 185 ASN A CA 1
ATOM 1469 C C . ASN A 1 185 ? 20.422 -13.766 -44.625 1 20.86 185 ASN A C 1
ATOM 1471 O O . ASN A 1 185 ? 21.641 -13.859 -44.406 1 20.86 185 ASN A O 1
ATOM 1475 N N . ALA A 1 186 ? 20.391 -13.219 -45.875 1 20.06 186 ALA A N 1
ATOM 1476 C CA . ALA A 1 186 ? 21.5 -13.125 -46.812 1 20.06 186 ALA A CA 1
ATOM 1477 C C . ALA A 1 186 ? 22.359 -11.891 -46.531 1 20.06 186 ALA A C 1
ATOM 1479 O O . ALA A 1 186 ? 23.578 -11.984 -46.375 1 20.06 186 ALA A O 1
ATOM 1480 N N . GLY A 1 187 ? 22.094 -10.766 -47.312 1 19.28 187 GLY A N 1
ATOM 1481 C CA . GLY A 1 187 ? 23.094 -10.141 -48.156 1 19.28 187 GLY A CA 1
ATOM 1482 C C . GLY A 1 187 ? 23.969 -9.156 -47.406 1 19.28 187 GLY A C 1
ATOM 1483 O O . GLY A 1 187 ? 25.203 -9.25 -47.469 1 19.28 187 GLY A O 1
ATOM 1484 N N . ASN A 1 188 ? 23.672 -7.766 -47.562 1 18.89 188 ASN A N 1
ATOM 1485 C CA . ASN A 1 188 ? 24.562 -6.719 -48.062 1 18.89 188 ASN A CA 1
ATOM 1486 C C . ASN A 1 188 ? 25.422 -6.133 -46.938 1 18.89 188 ASN A C 1
ATOM 1488 O O . ASN A 1 188 ? 25.141 -6.312 -45.75 1 18.89 188 ASN A O 1
ATOM 1492 N N . THR A 1 189 ? 25.969 -4.871 -47.188 1 19.94 189 THR A N 1
ATOM 1493 C CA . THR A 1 189 ? 27.219 -4.137 -47.094 1 19.94 189 THR A CA 1
ATOM 1494 C C . THR A 1 189 ? 27.438 -3.629 -45.656 1 19.94 189 THR A C 1
ATOM 1496 O O . THR A 1 189 ? 26.516 -3.654 -44.844 1 19.94 189 THR A O 1
ATOM 1499 N N . ASN A 1 190 ? 28.094 -2.436 -45.531 1 19.08 190 ASN A N 1
ATOM 1500 C CA . ASN A 1 190 ? 29.281 -1.871 -44.875 1 19.08 190 ASN A CA 1
ATOM 1501 C C . ASN A 1 190 ? 28.906 -1.21 -43.531 1 19.08 190 ASN A C 1
ATOM 1503 O O . ASN A 1 190 ? 29.781 -0.936 -42.719 1 19.08 190 ASN A O 1
ATOM 1507 N N . ASN A 1 191 ? 27.688 -0.59 -43.406 1 19.39 191 ASN A N 1
ATOM 1508 C CA . ASN A 1 191 ? 27.781 0.736 -42.812 1 19.39 191 ASN A CA 1
ATOM 1509 C C . ASN A 1 191 ? 28.094 0.656 -41.344 1 19.39 191 ASN A C 1
ATOM 1511 O O . ASN A 1 191 ? 27.641 -0.257 -40.656 1 19.39 191 ASN A O 1
ATOM 1515 N N . ALA A 1 192 ? 29.062 1.495 -40.844 1 20 192 ALA A N 1
ATOM 1516 C CA . ALA A 1 192 ? 29.844 1.768 -39.656 1 20 192 ALA A CA 1
ATOM 1517 C C . ALA A 1 192 ? 28.938 2.086 -38.469 1 20 192 ALA A C 1
ATOM 1519 O O . ALA A 1 192 ? 28.266 3.127 -38.438 1 20 192 ALA A O 1
ATOM 1520 N N . GLY A 1 193 ? 28.172 1.116 -38 1 18.75 193 GLY A N 1
ATOM 1521 C CA . GLY A 1 193 ? 27.141 1.372 -37 1 18.75 193 GLY A CA 1
ATOM 1522 C C . GLY A 1 193 ? 27.703 1.92 -35.688 1 18.75 193 GLY A C 1
ATOM 1523 O O . GLY A 1 193 ? 28.562 1.294 -35.062 1 18.75 193 GLY A O 1
ATOM 1524 N N . HIS A 1 194 ? 27.797 3.285 -35.625 1 19.89 194 HIS A N 1
ATOM 1525 C CA . HIS A 1 194 ? 28.219 4.012 -34.438 1 19.89 194 HIS A CA 1
ATOM 1526 C C . HIS A 1 194 ? 27.438 3.533 -33.219 1 19.89 194 HIS A C 1
ATOM 1528 O O . HIS A 1 194 ? 26.203 3.523 -33.219 1 19.89 194 HIS A O 1
ATOM 1534 N N . ALA A 1 195 ? 27.984 2.637 -32.5 1 20.78 195 ALA A N 1
ATOM 1535 C CA . ALA A 1 195 ? 27.5 2.098 -31.234 1 20.78 195 ALA A CA 1
ATOM 1536 C C . ALA A 1 195 ? 27.234 3.213 -30.219 1 20.78 195 ALA A C 1
ATOM 1538 O O . ALA A 1 195 ? 28.172 3.891 -29.781 1 20.78 195 ALA A O 1
ATOM 1539 N N . ASN A 1 196 ? 26.156 4.031 -30.516 1 18.73 196 ASN A N 1
ATOM 1540 C CA . ASN A 1 196 ? 25.844 4.992 -29.469 1 18.73 196 ASN A CA 1
ATOM 1541 C C . ASN A 1 196 ? 25.734 4.316 -28.094 1 18.73 196 ASN A C 1
ATOM 1543 O O . ASN A 1 196 ? 25.125 3.252 -27.969 1 18.73 196 ASN A O 1
ATOM 1547 N N . ASN A 1 197 ? 26.719 4.449 -27.312 1 21.05 197 ASN A N 1
ATOM 1548 C CA . ASN A 1 197 ? 26.891 4.133 -25.906 1 21.05 197 ASN A CA 1
ATOM 1549 C C . ASN A 1 197 ? 25.672 4.555 -25.094 1 21.05 197 ASN A C 1
ATOM 1551 O O . ASN A 1 197 ? 25.453 5.746 -24.859 1 21.05 197 ASN A O 1
ATOM 1555 N N . ALA A 1 198 ? 24.562 4.016 -25.375 1 23.59 198 ALA A N 1
ATOM 1556 C CA . ALA A 1 198 ? 23.391 4.32 -24.547 1 23.59 198 ALA A CA 1
ATOM 1557 C C . ALA A 1 198 ? 23.719 4.145 -23.062 1 23.59 198 ALA A C 1
ATOM 1559 O O . ALA A 1 198 ? 23.984 3.027 -22.609 1 23.59 198 ALA A O 1
ATOM 1560 N N . GLY A 1 199 ? 24.453 5.035 -22.5 1 24.45 199 GLY A N 1
ATOM 1561 C CA . GLY A 1 199 ? 24.547 5.191 -21.062 1 24.45 199 GLY A CA 1
ATOM 1562 C C . GLY A 1 199 ? 23.219 4.984 -20.344 1 24.45 199 GLY A C 1
ATOM 1563 O O . GLY A 1 199 ? 22.281 5.738 -20.578 1 24.45 199 GLY A O 1
ATOM 1564 N N . HIS A 1 200 ? 22.844 3.781 -20.172 1 28.36 200 HIS A N 1
ATOM 1565 C CA . HIS A 1 200 ? 21.719 3.412 -19.328 1 28.36 200 HIS A CA 1
ATOM 1566 C C . HIS A 1 200 ? 21.734 4.188 -18.016 1 28.36 200 HIS A C 1
ATOM 1568 O O . HIS A 1 200 ? 22.5 3.85 -17.094 1 28.36 200 HIS A O 1
ATOM 1574 N N . THR A 1 201 ? 21.781 5.48 -18.031 1 28.3 201 THR A N 1
ATOM 1575 C CA . THR A 1 201 ? 21.516 6.207 -16.797 1 28.3 201 THR A CA 1
ATOM 1576 C C . THR A 1 201 ? 20.266 5.676 -16.109 1 28.3 201 THR A C 1
ATOM 1578 O O . THR A 1 201 ? 19.234 5.508 -16.734 1 28.3 201 THR A O 1
ATOM 1581 N N . ASN A 1 202 ? 20.422 4.754 -15.227 1 31.5 202 ASN A N 1
ATOM 1582 C CA . ASN A 1 202 ? 19.438 4.273 -14.258 1 31.5 202 ASN A CA 1
ATOM 1583 C C . ASN A 1 202 ? 18.531 5.398 -13.773 1 31.5 202 ASN A C 1
ATOM 1585 O O . ASN A 1 202 ? 18.875 6.145 -12.867 1 31.5 202 ASN A O 1
ATOM 1589 N N . HIS A 1 203 ? 17.906 6.191 -14.625 1 33.91 203 HIS A N 1
ATOM 1590 C CA . HIS A 1 203 ? 17.062 7.316 -14.258 1 33.91 203 HIS A CA 1
ATOM 1591 C C . HIS A 1 203 ? 15.867 6.855 -13.422 1 33.91 203 HIS A C 1
ATOM 1593 O O . HIS A 1 203 ? 15.039 6.082 -13.898 1 33.91 203 HIS A O 1
ATOM 1599 N N . GLY A 1 204 ? 16.078 6.477 -12.203 1 39.56 204 GLY A N 1
ATOM 1600 C CA . GLY A 1 204 ? 14.906 6.57 -11.352 1 39.56 204 GLY A CA 1
ATOM 1601 C C . GLY A 1 204 ? 13.984 7.711 -11.727 1 39.56 204 GLY A C 1
ATOM 1602 O O . GLY A 1 204 ? 14.445 8.812 -12.023 1 39.56 204 GLY A O 1
ATOM 1603 N N . TYR A 1 205 ? 13.047 7.438 -12.562 1 42 205 TYR A N 1
ATOM 1604 C CA . TYR A 1 205 ? 12.133 8.461 -13.055 1 42 205 TYR A CA 1
ATOM 1605 C C . TYR A 1 205 ? 11.453 9.188 -11.891 1 42 205 TYR A C 1
ATOM 1607 O O . TYR A 1 205 ? 10.93 8.555 -10.977 1 42 205 TYR A O 1
ATOM 1615 N N . THR A 1 206 ? 12.062 10.305 -11.57 1 47.97 206 THR A N 1
ATOM 1616 C CA . THR A 1 206 ? 11.453 11.32 -10.727 1 47.97 206 THR A CA 1
ATOM 1617 C C . THR A 1 206 ? 10.148 11.828 -11.344 1 47.97 206 THR A C 1
ATOM 1619 O O . THR A 1 206 ? 10.133 12.281 -12.484 1 47.97 206 THR A O 1
ATOM 1622 N N . VAL A 1 207 ? 9.141 11.211 -10.938 1 44.41 207 VAL A N 1
ATOM 1623 C CA . VAL A 1 207 ? 7.91 11.891 -11.336 1 44.41 207 VAL A CA 1
ATOM 1624 C C . VAL A 1 207 ? 7.805 13.234 -10.617 1 44.41 207 VAL A C 1
ATOM 1626 O O . VAL A 1 207 ? 7.699 13.281 -9.391 1 44.41 207 VAL A O 1
ATOM 1629 N N . LEU A 1 208 ? 8.398 14.211 -11.281 1 43.84 208 LEU A N 1
ATOM 1630 C CA . LEU A 1 208 ? 8.148 15.57 -10.82 1 43.84 208 LEU A CA 1
ATOM 1631 C C . LEU A 1 208 ? 6.703 15.977 -11.062 1 43.84 208 LEU A C 1
ATOM 1633 O O . LEU A 1 208 ? 6.238 15.977 -12.203 1 43.84 208 LEU A O 1
ATOM 1637 N N . LEU A 1 209 ? 5.992 15.727 -10.102 1 41.5 209 LEU A N 1
ATOM 1638 C CA . LEU A 1 209 ? 4.648 16.281 -10.227 1 41.5 209 LEU A CA 1
ATOM 1639 C C . LEU A 1 209 ? 4.68 17.797 -10.156 1 41.5 209 LEU A C 1
ATOM 1641 O O . LEU A 1 209 ? 5.074 18.375 -9.133 1 41.5 209 LEU A O 1
ATOM 1645 N N . LYS A 1 210 ? 5.047 18.484 -11.289 1 39.69 210 LYS A N 1
ATOM 1646 C CA . LYS A 1 210 ? 5.043 19.953 -11.367 1 39.69 210 LYS A CA 1
ATOM 1647 C C . LYS A 1 210 ? 3.656 20.516 -11.078 1 39.69 210 LYS A C 1
ATOM 1649 O O . LYS A 1 210 ? 2.686 20.172 -11.75 1 39.69 210 LYS A O 1
ATOM 1654 N N . PHE A 1 211 ? 3.43 20.922 -9.859 1 34.09 211 PHE A N 1
ATOM 1655 C CA . PHE A 1 211 ? 2.199 21.672 -9.617 1 34.09 211 PHE A CA 1
ATOM 1656 C C . PHE A 1 211 ? 2.338 23.109 -10.094 1 34.09 211 PHE A C 1
ATOM 1658 O O . PHE A 1 211 ? 3.322 23.781 -9.773 1 34.09 211 PHE A O 1
ATOM 1665 N N . ALA A 1 212 ? 1.872 23.406 -11.297 1 32.62 212 ALA A N 1
ATOM 1666 C CA . ALA A 1 212 ? 1.822 24.766 -11.812 1 32.62 212 ALA A CA 1
ATOM 1667 C C . ALA A 1 212 ? 1.148 25.703 -10.812 1 32.62 212 ALA A C 1
ATOM 1669 O O . ALA A 1 212 ? -0.001 25.484 -10.422 1 32.62 212 ALA A O 1
ATOM 1670 N N . ALA A 1 213 ? 1.818 26.312 -10 1 33.88 213 ALA A N 1
ATOM 1671 C CA . ALA A 1 213 ? 1.248 27.453 -9.289 1 33.88 213 ALA A CA 1
ATOM 1672 C C . ALA A 1 213 ? 0.707 28.5 -10.273 1 33.88 213 ALA A C 1
ATOM 1674 O O . ALA A 1 213 ? 1.415 28.922 -11.18 1 33.88 213 ALA A O 1
ATOM 1675 N N . VAL A 1 214 ? -0.548 28.609 -10.555 1 31.52 214 VAL A N 1
ATOM 1676 C CA . VAL A 1 214 ? -1.196 29.688 -11.305 1 31.52 214 VAL A CA 1
ATOM 1677 C C . VAL A 1 214 ? -0.802 31.031 -10.727 1 31.52 214 VAL A C 1
ATOM 1679 O O . VAL A 1 214 ? -1.089 31.328 -9.57 1 31.52 214 VAL A O 1
ATOM 1682 N N . PHE A 1 215 ? 0.217 31.609 -11.227 1 32.19 215 PHE A N 1
ATOM 1683 C CA . PHE A 1 215 ? 0.61 33 -11.008 1 32.19 215 PHE A CA 1
ATOM 1684 C C . PHE A 1 215 ? -0.458 33.969 -11.523 1 32.19 215 PHE A C 1
ATOM 1686 O O . PHE A 1 215 ? -0.725 34 -12.727 1 32.19 215 PHE A O 1
ATOM 1693 N N . MET A 1 216 ? -1.469 34.25 -10.75 1 27.67 216 MET A N 1
ATOM 1694 C CA . MET A 1 216 ? -2.34 35.375 -11.133 1 27.67 216 MET A CA 1
ATOM 1695 C C . MET A 1 216 ? -1.599 36.688 -11.047 1 27.67 216 MET A C 1
ATOM 1697 O O . MET A 1 216 ? -1.077 37.062 -9.984 1 27.67 216 MET A O 1
ATOM 1701 N N . VAL A 1 217 ? -1.017 37.062 -12.078 1 30.14 217 VAL A N 1
ATOM 1702 C CA . VAL A 1 217 ? -0.476 38.406 -12.281 1 30.14 217 VAL 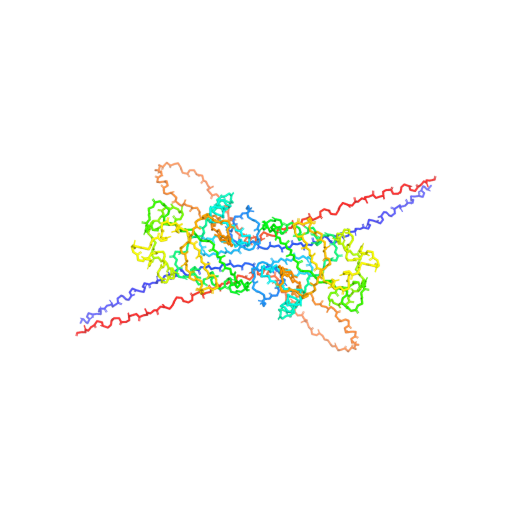A CA 1
ATOM 1703 C C . VAL A 1 217 ? -1.575 39.438 -12.07 1 30.14 217 VAL A C 1
ATOM 1705 O O . VAL A 1 217 ? -2.576 39.469 -12.789 1 30.14 217 VAL A O 1
ATOM 1708 N N . ILE A 1 218 ? -1.79 39.875 -10.82 1 29.55 218 ILE A N 1
ATOM 1709 C CA . ILE A 1 218 ? -2.67 41 -10.586 1 29.55 218 ILE A CA 1
ATOM 1710 C C . ILE A 1 218 ? -1.979 42.281 -11.039 1 29.55 218 ILE A C 1
ATOM 1712 O O . ILE A 1 218 ? -0.938 42.656 -10.5 1 29.55 218 ILE A O 1
ATOM 1716 N N . LEU A 1 219 ? -2.09 42.594 -12.273 1 30.22 219 LEU A N 1
ATOM 1717 C CA . LEU A 1 219 ? -1.739 43.906 -12.844 1 30.22 219 LEU A CA 1
ATOM 1718 C C . LEU A 1 219 ? -2.559 45 -12.211 1 30.22 219 LEU A C 1
ATOM 1720 O O . LEU A 1 219 ? -3.785 45.031 -12.344 1 30.22 219 LEU A O 1
ATOM 1724 N N . GLN A 1 220 ? -2.184 45.375 -11.008 1 27.66 220 GLN A N 1
ATOM 1725 C CA . GLN A 1 220 ? -2.803 46.562 -10.461 1 27.66 220 GLN A CA 1
ATOM 1726 C C . GLN A 1 220 ? -2.416 47.812 -11.266 1 27.66 220 GLN A C 1
ATOM 1728 O O . GLN A 1 220 ? -1.235 48.125 -11.367 1 27.66 220 GLN A O 1
ATOM 1733 N N . LEU A 1 221 ? -3.188 48.125 -12.234 1 33.62 221 LEU A N 1
ATOM 1734 C CA . LEU A 1 221 ? -3.133 49.406 -12.953 1 33.62 221 LEU A CA 1
ATOM 1735 C C . LEU A 1 221 ? -3.352 50.562 -12 1 33.62 221 LEU A C 1
ATOM 1737 O O . LEU A 1 221 ? -4.395 50.656 -11.352 1 33.62 221 LEU A O 1
ATOM 1741 N N . LEU A 1 222 ? -2.316 50.969 -11.336 1 31.31 222 LEU A N 1
ATOM 1742 C CA . LEU A 1 222 ? -2.422 52.25 -10.625 1 31.31 222 LEU A CA 1
ATOM 1743 C C . LEU A 1 222 ? -2.855 53.375 -11.57 1 31.31 222 LEU A C 1
ATOM 1745 O O . LEU A 1 222 ? -2.303 53.5 -12.664 1 31.31 222 LEU A O 1
ATOM 1749 N N . PRO A 1 223 ? -4.09 53.906 -11.391 1 38.41 223 PRO A N 1
ATOM 1750 C CA . PRO A 1 223 ? -4.523 55.062 -12.172 1 38.41 223 PRO A CA 1
ATOM 1751 C C . PRO A 1 223 ? -3.521 56.219 -12.125 1 38.41 223 PRO A C 1
ATOM 1753 O O . PRO A 1 223 ? -2.902 56.438 -11.086 1 38.41 223 PRO A O 1
ATOM 1756 N N . LEU A 1 224 ? -3.117 56.781 -13.242 1 30.14 224 LEU A N 1
ATOM 1757 C CA . LEU A 1 224 ? -2.51 58.125 -13.305 1 30.14 224 LEU A CA 1
ATOM 1758 C C . LEU A 1 224 ? -3.475 59.188 -12.789 1 30.14 224 LEU A C 1
ATOM 1760 O O . LEU A 1 224 ? -4.668 59.156 -13.102 1 30.14 224 LEU A O 1
ATOM 1764 N N . MET B 1 1 ? 60.719 -40.281 -15.719 1 34.47 1 MET B N 1
ATOM 1765 C CA . MET B 1 1 ? 59.906 -39.25 -16.328 1 34.47 1 MET B CA 1
ATOM 1766 C C . MET B 1 1 ? 58.469 -39.281 -15.766 1 34.47 1 MET B C 1
ATOM 1768 O O . MET B 1 1 ? 57.75 -40.25 -16 1 34.47 1 MET B O 1
ATOM 1772 N N . LYS B 1 2 ? 58.281 -38.719 -14.539 1 44.22 2 LYS B N 1
ATOM 1773 C CA . LYS B 1 2 ? 57.031 -38.656 -13.766 1 44.22 2 LYS B CA 1
ATOM 1774 C C . LYS B 1 2 ? 55.906 -38 -14.562 1 44.22 2 LYS B C 1
ATOM 1776 O O . LYS B 1 2 ? 56.094 -36.906 -15.062 1 44.22 2 LYS B O 1
ATOM 1781 N N . LYS B 1 3 ? 55.062 -38.844 -15.219 1 46.03 3 LYS B N 1
ATOM 1782 C CA . LYS B 1 3 ? 53.812 -38.375 -15.859 1 46.03 3 LYS B CA 1
ATOM 1783 C C . LYS B 1 3 ? 53.031 -37.469 -14.93 1 46.03 3 LYS B C 1
ATOM 1785 O O . LYS B 1 3 ? 52.594 -37.875 -13.859 1 46.03 3 LYS B O 1
ATOM 1790 N N . ILE B 1 4 ? 53.25 -36.188 -14.984 1 48.41 4 ILE B N 1
ATOM 1791 C CA . ILE B 1 4 ? 52.438 -35.188 -14.336 1 48.41 4 ILE B CA 1
ATOM 1792 C C . ILE B 1 4 ? 51.031 -35.219 -14.93 1 48.41 4 ILE B C 1
ATOM 1794 O O . ILE B 1 4 ? 50.844 -34.969 -16.125 1 48.41 4 ILE B O 1
ATOM 1798 N N . ILE B 1 5 ? 50.125 -36.094 -14.57 1 43.66 5 ILE B N 1
ATOM 1799 C CA . ILE B 1 5 ? 48.688 -36 -14.867 1 43.66 5 ILE B CA 1
ATOM 1800 C C . ILE B 1 5 ? 48.156 -34.625 -14.383 1 43.66 5 ILE B C 1
ATOM 1802 O O . ILE B 1 5 ? 48.188 -34.344 -13.18 1 43.66 5 ILE B O 1
ATOM 1806 N N . GLY B 1 6 ? 48.312 -33.594 -15.211 1 41.5 6 GLY B N 1
ATOM 1807 C CA . GLY B 1 6 ? 47.625 -32.312 -14.945 1 41.5 6 GLY B CA 1
ATOM 1808 C C . GLY B 1 6 ? 46.156 -32.469 -14.75 1 41.5 6 GLY B C 1
ATOM 1809 O O . GLY B 1 6 ? 45.438 -32.969 -15.633 1 41.5 6 GLY B O 1
ATOM 1810 N N . LEU B 1 7 ? 45.719 -32.688 -13.539 1 41.28 7 LEU B N 1
ATOM 1811 C CA . LEU B 1 7 ? 44.312 -32.562 -13.164 1 41.28 7 LEU B CA 1
ATOM 1812 C C . LEU B 1 7 ? 43.75 -31.203 -13.562 1 41.28 7 LEU B C 1
ATOM 1814 O O . LEU B 1 7 ? 44.25 -30.172 -13.07 1 41.28 7 LEU B O 1
ATOM 1818 N N . LEU B 1 8 ? 43.219 -31.125 -14.75 1 42.78 8 LEU B N 1
ATOM 1819 C CA . LEU B 1 8 ? 42.469 -29.922 -15.102 1 42.78 8 LEU B CA 1
ATOM 1820 C C . LEU B 1 8 ? 41.25 -29.766 -14.234 1 42.78 8 LEU B C 1
ATOM 1822 O O . LEU B 1 8 ? 40.312 -30.594 -14.305 1 42.78 8 LEU B O 1
ATOM 1826 N N . CYS B 1 9 ? 41.344 -29.125 -13.102 1 39.5 9 CYS B N 1
ATOM 1827 C CA . CYS B 1 9 ? 40.188 -28.719 -12.312 1 39.5 9 CYS B CA 1
ATOM 1828 C C . CYS B 1 9 ? 39.281 -27.75 -13.094 1 39.5 9 CYS B C 1
ATOM 1830 O O . CYS B 1 9 ? 39.719 -26.641 -13.406 1 39.5 9 CYS B O 1
ATOM 1832 N N . CYS B 1 10 ? 38.438 -28.25 -13.906 1 39.31 10 CYS B N 1
ATOM 1833 C CA . CYS B 1 10 ? 37.438 -27.375 -14.5 1 39.31 10 CYS B CA 1
ATOM 1834 C C . CYS B 1 10 ? 36.594 -26.688 -13.414 1 39.31 10 CYS B C 1
ATOM 1836 O O . CYS B 1 10 ? 35.906 -27.359 -12.656 1 39.31 10 CYS B O 1
ATOM 1838 N N . PHE B 1 11 ? 37.031 -25.531 -12.961 1 42.09 11 PHE B N 1
ATOM 1839 C CA . PHE B 1 11 ? 36.188 -24.672 -12.117 1 42.09 11 PHE B CA 1
ATOM 1840 C C . PHE B 1 11 ? 34.938 -24.266 -12.852 1 42.09 11 PHE B C 1
ATOM 1842 O O . PHE B 1 11 ? 34.969 -23.469 -13.797 1 42.09 11 PHE B O 1
ATOM 1849 N N . VAL B 1 12 ? 33.938 -25.125 -12.836 1 40.75 12 VAL B N 1
ATOM 1850 C CA . VAL B 1 12 ? 32.625 -24.641 -13.289 1 40.75 12 VAL B CA 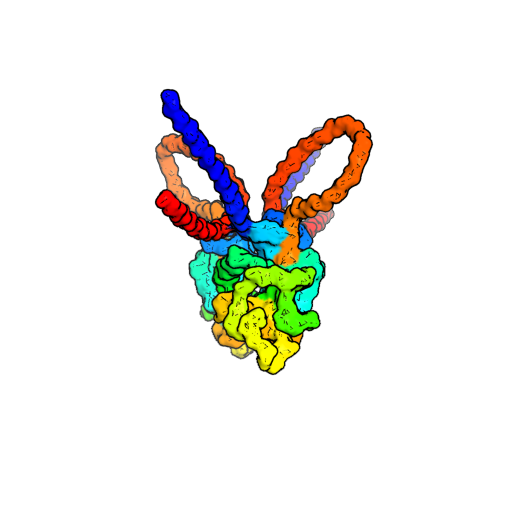1
ATOM 1851 C C . VAL B 1 12 ? 32.188 -23.469 -12.422 1 40.75 12 VAL B C 1
ATOM 1853 O O . VAL B 1 12 ? 31.984 -23.609 -11.219 1 40.75 12 VAL B O 1
ATOM 1856 N N . ILE B 1 13 ? 32.469 -22.281 -12.828 1 42.03 13 ILE B N 1
ATOM 1857 C CA . ILE B 1 13 ? 31.875 -21.094 -12.227 1 42.03 13 ILE B CA 1
ATOM 1858 C C . ILE B 1 13 ? 30.359 -21.156 -12.336 1 42.03 13 ILE B C 1
ATOM 1860 O O . ILE B 1 13 ? 29.797 -21.141 -13.438 1 42.03 13 ILE B O 1
ATOM 1864 N N . TYR B 1 14 ? 29.734 -21.844 -11.438 1 36.47 14 TYR B N 1
ATOM 1865 C CA . TYR B 1 14 ? 28.281 -21.703 -11.352 1 36.47 14 TYR B CA 1
ATOM 1866 C C . TYR B 1 14 ? 27.891 -20.266 -11.078 1 36.47 14 TYR B C 1
ATOM 1868 O O . TYR B 1 14 ? 28.219 -19.703 -10.031 1 36.47 14 TYR B O 1
ATOM 1876 N N . CYS B 1 15 ? 27.797 -19.5 -12.109 1 40.19 15 CYS B N 1
ATOM 1877 C CA . CYS B 1 15 ? 27.188 -18.188 -11.945 1 40.19 15 CYS B CA 1
ATOM 1878 C C . CYS B 1 15 ? 25.797 -18.297 -11.312 1 40.19 15 CYS B C 1
ATOM 1880 O O . CYS B 1 15 ? 24.859 -18.812 -11.938 1 40.19 15 CYS B O 1
ATOM 1882 N N . VAL B 1 16 ? 25.734 -18.578 -10.039 1 44.62 16 VAL B N 1
ATOM 1883 C CA . VAL B 1 16 ? 24.453 -18.5 -9.328 1 44.62 16 VAL B CA 1
ATOM 1884 C C . VAL B 1 16 ? 23.734 -17.219 -9.711 1 44.62 16 VAL B C 1
ATOM 1886 O O . VAL B 1 16 ? 24.266 -16.109 -9.555 1 44.62 16 VAL B O 1
ATOM 1889 N N . SER B 1 17 ? 23 -17.25 -10.844 1 49.81 17 SER B N 1
ATOM 1890 C CA . SER B 1 17 ? 22.156 -16.109 -11.195 1 49.81 17 SER B CA 1
ATOM 1891 C C . SER B 1 17 ? 21.406 -15.578 -9.977 1 49.81 17 SER B C 1
ATOM 1893 O O . SER B 1 17 ? 20.625 -16.297 -9.359 1 49.81 17 SER B O 1
ATOM 1895 N N . ALA B 1 18 ? 22.125 -14.953 -9.055 1 57.53 18 ALA B N 1
ATOM 1896 C CA . ALA B 1 18 ? 21.516 -14.297 -7.898 1 57.53 18 ALA B CA 1
ATOM 1897 C C . ALA B 1 18 ? 20.312 -13.461 -8.312 1 57.53 18 ALA B C 1
ATOM 1899 O O . ALA B 1 18 ? 20.391 -12.688 -9.266 1 57.53 18 ALA B O 1
ATOM 1900 N N . SER B 1 19 ? 19.156 -13.984 -7.945 1 68.44 19 SER B N 1
ATOM 1901 C CA . SER B 1 19 ? 17.969 -13.156 -8.125 1 68.44 19 SER B CA 1
ATOM 1902 C C . SER B 1 19 ? 18.188 -11.75 -7.586 1 68.44 19 SER B C 1
ATOM 1904 O O . SER B 1 19 ? 18.812 -11.57 -6.547 1 68.44 19 SER B O 1
ATOM 1906 N N . ALA B 1 20 ? 18.094 -10.852 -8.445 1 78.75 20 ALA B N 1
ATOM 1907 C CA . ALA B 1 20 ? 18.25 -9.453 -8.047 1 78.75 20 ALA B CA 1
ATOM 1908 C C . ALA B 1 20 ? 16.891 -8.812 -7.785 1 78.75 20 ALA B C 1
ATOM 1910 O O . ALA B 1 20 ? 15.953 -8.977 -8.57 1 78.75 20 ALA B O 1
ATOM 1911 N N . ALA B 1 21 ? 16.672 -8.477 -6.512 1 83.19 21 ALA B N 1
ATOM 1912 C CA . ALA B 1 21 ? 15.484 -7.707 -6.145 1 83.19 21 ALA B CA 1
ATOM 1913 C C . ALA B 1 21 ? 15.836 -6.242 -5.895 1 83.19 21 ALA B C 1
ATOM 1915 O O . ALA B 1 21 ? 16.891 -5.941 -5.336 1 83.19 21 ALA B O 1
ATOM 1916 N N . LEU B 1 22 ? 15.047 -5.391 -6.516 1 79.44 22 LEU B N 1
ATOM 1917 C CA . LEU B 1 22 ? 15.305 -3.965 -6.332 1 79.44 22 LEU B CA 1
ATOM 1918 C C . LEU B 1 22 ? 14.023 -3.227 -5.961 1 79.44 22 LEU B C 1
ATOM 1920 O O . LEU B 1 22 ? 12.977 -3.439 -6.574 1 79.44 22 LEU B O 1
ATOM 1924 N N . ILE B 1 23 ? 14.078 -2.611 -4.805 1 84.44 23 ILE B N 1
ATOM 1925 C CA . ILE B 1 23 ? 13.109 -1.579 -4.445 1 84.44 23 ILE B CA 1
ATOM 1926 C C . ILE B 1 23 ? 13.828 -0.239 -4.285 1 84.44 23 ILE B C 1
ATOM 1928 O O . ILE B 1 23 ? 14.859 -0.155 -3.621 1 84.44 23 ILE B O 1
ATOM 1932 N N . GLN B 1 24 ? 13.336 0.746 -4.879 1 83.75 24 GLN B N 1
ATOM 1933 C CA . GLN B 1 24 ? 14.062 2.01 -4.887 1 83.75 24 GLN B CA 1
ATOM 1934 C C . GLN B 1 24 ? 13.516 2.973 -3.84 1 83.75 24 GLN B C 1
ATOM 1936 O O . GLN B 1 24 ? 12.312 3.25 -3.816 1 83.75 24 GLN B O 1
ATOM 1941 N N . ARG B 1 25 ? 14.391 3.477 -3.035 1 87.94 25 ARG B N 1
ATOM 1942 C CA . ARG B 1 25 ? 14.07 4.484 -2.029 1 87.94 25 ARG B CA 1
ATOM 1943 C C . ARG B 1 25 ? 14.18 5.891 -2.607 1 87.94 25 ARG B C 1
ATOM 1945 O O . ARG B 1 25 ? 15.195 6.242 -3.207 1 87.94 25 ARG B O 1
ATOM 1952 N N . PRO B 1 26 ? 13.164 6.664 -2.404 1 87.62 26 PRO B N 1
ATOM 1953 C CA . PRO B 1 26 ? 13.352 8.062 -2.807 1 87.62 26 PRO B CA 1
ATOM 1954 C C . PRO B 1 26 ? 14.477 8.75 -2.037 1 87.62 26 PRO B C 1
ATOM 1956 O O . PR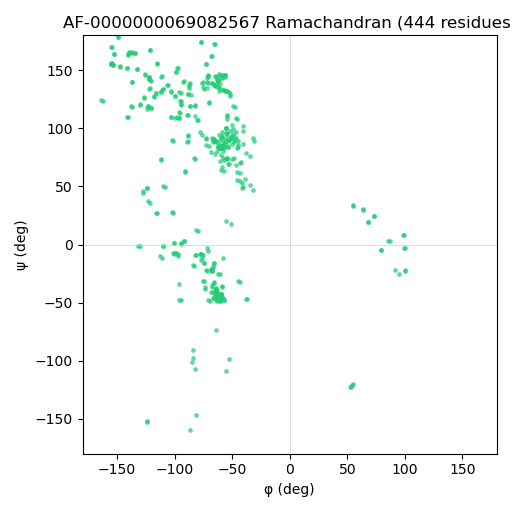O B 1 26 ? 14.633 8.523 -0.833 1 87.62 26 PRO B O 1
ATOM 1959 N N . ALA B 1 27 ? 15.18 9.555 -2.764 1 84.31 27 ALA B N 1
ATOM 1960 C CA . ALA B 1 27 ? 16.297 10.266 -2.145 1 84.31 27 ALA B CA 1
ATOM 1961 C C . ALA B 1 27 ? 15.82 11.102 -0.961 1 84.31 27 ALA B C 1
ATOM 1963 O O . ALA B 1 27 ? 14.781 11.766 -1.038 1 84.31 27 ALA B O 1
ATOM 1964 N N . GLY B 1 28 ? 16.547 10.984 0.125 1 88.81 28 GLY B N 1
ATOM 1965 C CA . GLY B 1 28 ? 16.266 11.805 1.295 1 88.81 28 GLY B CA 1
ATOM 1966 C C . GLY B 1 28 ? 15.469 11.07 2.361 1 88.81 28 GLY B C 1
ATOM 1967 O O . GLY B 1 28 ? 15.484 11.461 3.531 1 88.81 28 GLY B O 1
ATOM 1968 N N . CYS B 1 29 ? 14.781 10.031 1.92 1 94.44 29 CYS B N 1
ATOM 1969 C CA . CYS B 1 29 ? 14.016 9.289 2.918 1 94.44 29 CYS B CA 1
ATOM 1970 C C . CYS B 1 29 ? 14.945 8.508 3.84 1 94.44 29 CYS B C 1
ATOM 1972 O O . CYS B 1 29 ? 15.969 7.98 3.396 1 94.44 29 CYS B O 1
ATOM 1974 N N . PRO B 1 30 ? 14.57 8.375 5.117 1 94.38 30 PRO B N 1
ATOM 1975 C CA . PRO B 1 30 ? 15.414 7.672 6.09 1 94.38 30 PRO B CA 1
ATOM 1976 C C . PRO B 1 30 ? 15.711 6.234 5.676 1 94.38 30 PRO B C 1
ATOM 1978 O O . PRO B 1 30 ? 14.828 5.543 5.152 1 94.38 30 PRO B O 1
ATOM 1981 N N . ASP B 1 31 ? 16.891 5.758 5.996 1 90.44 31 ASP B N 1
ATOM 1982 C CA . ASP B 1 31 ? 17.344 4.418 5.641 1 90.44 31 ASP B CA 1
ATOM 1983 C C . ASP B 1 31 ? 16.641 3.355 6.484 1 90.44 31 ASP B C 1
ATOM 1985 O O . ASP B 1 31 ? 16.594 2.186 6.098 1 90.44 31 ASP B O 1
ATOM 1989 N N . SER B 1 32 ? 16.156 3.785 7.598 1 91.75 32 SER B N 1
ATOM 1990 C CA . SER B 1 32 ? 15.539 2.834 8.516 1 91.75 32 SER B CA 1
ATOM 1991 C C . SER B 1 32 ? 14.172 2.396 8.008 1 91.75 32 SER B C 1
ATOM 1993 O O . SER B 1 32 ? 13.617 1.405 8.492 1 91.75 32 SER B O 1
ATOM 1995 N N . LEU B 1 33 ? 13.609 3.152 7.047 1 93.12 33 LEU B N 1
ATOM 1996 C CA . LEU B 1 33 ? 12.297 2.812 6.508 1 93.12 33 LEU B CA 1
ATOM 1997 C C . LEU B 1 33 ? 12.422 1.832 5.348 1 93.12 33 LEU B C 1
ATOM 1999 O O . LEU B 1 33 ? 13.32 1.957 4.52 1 93.12 33 LEU B O 1
ATOM 2003 N N . PHE B 1 34 ? 11.57 0.841 5.344 1 89.94 34 PHE B N 1
ATOM 2004 C CA . PHE B 1 34 ? 11.484 0.006 4.152 1 89.94 34 PHE B CA 1
ATOM 2005 C C . PHE B 1 34 ? 11.055 0.829 2.945 1 89.94 34 PHE B C 1
ATOM 2007 O O . PHE B 1 34 ? 10.109 1.615 3.027 1 89.94 34 PHE B O 1
ATOM 2014 N N . PRO B 1 35 ? 11.695 0.71 1.878 1 87.75 35 PRO B N 1
ATOM 2015 C CA . PRO B 1 35 ? 11.578 1.688 0.794 1 87.75 35 PRO B CA 1
ATOM 2016 C C . PRO B 1 35 ? 10.328 1.481 -0.055 1 87.75 35 PRO B C 1
ATOM 2018 O O . PRO B 1 35 ? 10.109 2.207 -1.028 1 87.75 35 PRO B O 1
ATOM 2021 N N . LEU B 1 36 ? 9.445 0.67 0.378 1 89.12 36 LEU B N 1
ATOM 2022 C CA . LEU B 1 36 ? 8.195 0.541 -0.361 1 89.12 36 LEU B CA 1
ATOM 2023 C C . LEU B 1 36 ? 7.184 1.583 0.1 1 89.12 36 LEU B C 1
ATOM 2025 O O . LEU B 1 36 ? 7.133 1.927 1.283 1 89.12 36 LEU B O 1
ATOM 2029 N N . ASN B 1 37 ? 6.422 2.223 -0.756 1 91.81 37 ASN B N 1
ATOM 2030 C CA . ASN B 1 37 ? 5.316 3.131 -0.476 1 91.81 37 ASN B CA 1
ATOM 2031 C C . ASN B 1 37 ? 5.816 4.477 0.043 1 91.81 37 ASN B C 1
ATOM 2033 O O . ASN B 1 37 ? 5.18 5.09 0.903 1 91.81 37 ASN B O 1
ATOM 2037 N N . LEU B 1 38 ? 7.055 4.832 -0.285 1 94.12 38 LEU B N 1
ATOM 2038 C CA . LEU B 1 38 ? 7.629 6.109 0.116 1 94.12 38 LEU B CA 1
ATOM 2039 C C . LEU B 1 38 ? 7.539 7.129 -1.017 1 94.12 38 LEU B C 1
ATOM 2041 O O . LEU B 1 38 ? 7.648 6.77 -2.191 1 94.12 38 LEU B O 1
ATOM 2045 N N . ALA B 1 39 ? 7.398 8.367 -0.64 1 94.06 39 ALA B N 1
ATOM 2046 C CA . ALA B 1 39 ? 7.465 9.516 -1.538 1 94.06 39 ALA B CA 1
ATOM 2047 C C . ALA B 1 39 ? 8.055 10.727 -0.829 1 94.06 39 ALA B C 1
ATOM 2049 O O . ALA B 1 39 ? 7.977 10.844 0.396 1 94.06 39 ALA B O 1
ATOM 2050 N N . THR B 1 40 ? 8.633 11.555 -1.601 1 93.19 40 THR B N 1
ATOM 2051 C CA . THR B 1 40 ? 9.086 12.812 -1.015 1 93.19 40 THR B CA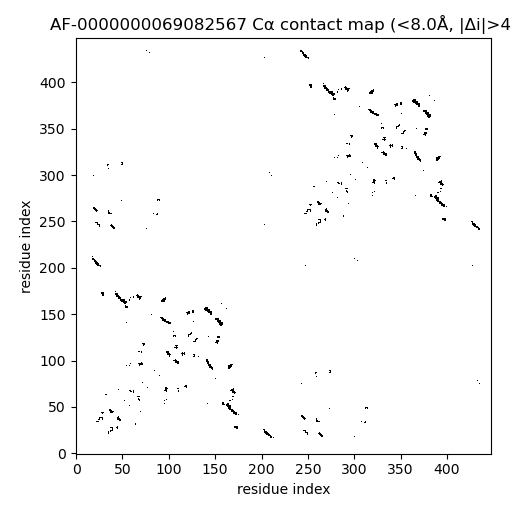 1
ATOM 2052 C C . THR B 1 40 ? 8.273 13.984 -1.556 1 93.19 40 THR B C 1
ATOM 2054 O O . THR B 1 40 ? 7.809 13.953 -2.699 1 93.19 40 THR B O 1
ATOM 2057 N N . PHE B 1 41 ? 8.031 14.891 -0.754 1 93.44 41 PHE B N 1
ATOM 2058 C CA . PHE B 1 41 ? 7.395 16.156 -1.068 1 93.44 41 PHE B CA 1
ATOM 2059 C C . PHE B 1 41 ? 8.055 17.297 -0.306 1 93.44 41 PHE B C 1
ATOM 2061 O O . PHE B 1 41 ? 7.969 17.375 0.922 1 93.44 41 PHE B O 1
ATOM 2068 N N . ASP B 1 42 ? 8.75 18.094 -1.109 1 90.56 42 ASP B N 1
ATOM 2069 C CA . ASP B 1 42 ? 9.57 19.141 -0.492 1 90.56 42 ASP B CA 1
ATOM 2070 C C . ASP B 1 42 ? 10.531 18.547 0.533 1 90.56 42 ASP B C 1
ATOM 2072 O O . ASP B 1 42 ? 11.352 17.688 0.198 1 90.56 42 ASP B O 1
ATOM 2076 N N . GLN B 1 43 ? 10.477 18.906 1.752 1 91.38 43 GLN B N 1
ATOM 2077 C CA . GLN B 1 43 ? 11.43 18.438 2.756 1 91.38 43 GLN B CA 1
ATOM 2078 C C . GLN B 1 43 ? 10.812 17.344 3.617 1 91.38 43 GLN B C 1
ATOM 2080 O O . GLN B 1 43 ? 11.211 17.156 4.77 1 91.38 43 GLN B O 1
ATOM 2085 N N . LEU B 1 44 ? 9.867 16.625 3.004 1 96.25 44 LEU B N 1
ATOM 2086 C CA . LEU B 1 44 ? 9.203 15.555 3.732 1 96.25 44 LEU B CA 1
ATOM 2087 C C . LEU B 1 44 ? 9.375 14.219 3.01 1 96.25 44 LEU B C 1
ATOM 2089 O O . LEU B 1 44 ? 9.297 14.164 1.78 1 96.25 44 LEU B O 1
ATOM 2093 N N . CYS B 1 45 ? 9.703 13.266 3.781 1 96.75 45 CYS B N 1
ATOM 2094 C CA . CYS B 1 45 ? 9.5 11.891 3.346 1 96.75 45 CYS B CA 1
ATOM 2095 C C . CYS B 1 45 ? 8.164 11.344 3.85 1 96.75 45 CYS B C 1
ATOM 2097 O O . CYS B 1 45 ? 7.887 11.383 5.051 1 96.75 45 CYS B O 1
ATOM 2099 N N . LEU B 1 46 ? 7.367 10.906 2.926 1 97.69 46 LEU B N 1
ATOM 2100 C CA . LEU B 1 46 ? 6.039 10.391 3.238 1 97.69 46 LEU B CA 1
ATOM 2101 C C . LEU B 1 46 ? 6.004 8.875 3.121 1 97.69 46 LEU B C 1
ATOM 2103 O O . LEU B 1 46 ? 6.594 8.305 2.203 1 97.69 46 LEU B O 1
ATOM 2107 N N . GLN B 1 47 ? 5.371 8.25 4.043 1 96.88 47 GLN B N 1
ATOM 2108 C CA . GLN B 1 47 ? 5.133 6.812 4 1 96.88 47 GLN B CA 1
ATOM 2109 C C . GLN B 1 47 ? 3.641 6.5 4.031 1 96.88 47 GLN B C 1
ATOM 2111 O O . GLN B 1 47 ? 2.941 6.875 4.977 1 96.88 47 GLN B O 1
ATOM 2116 N N . PHE B 1 48 ? 3.135 5.879 2.992 1 95 48 PHE B N 1
ATOM 2117 C CA . PHE B 1 48 ? 1.748 5.434 2.928 1 95 48 PHE B CA 1
ATOM 2118 C C . PHE B 1 48 ? 1.593 4.051 3.547 1 95 48 PHE B C 1
ATOM 2120 O O . PHE B 1 48 ? 2.234 3.092 3.109 1 95 48 PHE B O 1
ATOM 2127 N N . ASN B 1 49 ? 0.795 3.969 4.574 1 93.56 49 ASN B N 1
ATOM 2128 C CA . ASN B 1 49 ? 0.564 2.709 5.273 1 93.56 49 ASN B CA 1
ATOM 2129 C C . ASN B 1 49 ? -0.864 2.209 5.074 1 93.56 49 ASN B C 1
ATOM 2131 O O . ASN B 1 49 ? -1.823 2.941 5.324 1 93.56 49 ASN B O 1
ATOM 2135 N N . PHE B 1 50 ? -1 0.947 4.73 1 90.06 50 PHE B N 1
ATOM 2136 C CA . PHE B 1 50 ? -2.303 0.457 4.297 1 90.06 50 PHE B CA 1
ATOM 2137 C C . PHE B 1 50 ? -2.902 -0.483 5.336 1 90.06 50 PHE B C 1
ATOM 2139 O O . PHE B 1 50 ? -4.031 -0.95 5.18 1 90.06 50 PHE B O 1
ATOM 2146 N N . GLU B 1 51 ? -2.172 -0.725 6.41 1 88.06 51 GLU B N 1
ATOM 2147 C CA . GLU B 1 51 ? -2.76 -1.381 7.574 1 88.06 51 GLU B CA 1
ATOM 2148 C C . GLU B 1 51 ? -3.865 -0.528 8.188 1 88.06 51 GLU B C 1
ATOM 2150 O O . GLU B 1 51 ? -3.74 0.696 8.266 1 88.06 51 GLU B O 1
ATOM 2155 N N . LYS B 1 52 ? -4.918 -1.199 8.641 1 90.81 52 LYS B N 1
ATOM 2156 C CA . LYS B 1 52 ? -6.031 -0.47 9.242 1 90.81 52 LYS B CA 1
ATOM 2157 C C . LYS B 1 52 ? -5.891 -0.403 10.758 1 90.81 52 LYS B C 1
ATOM 2159 O O . LYS B 1 52 ? -5.836 -1.436 11.43 1 90.81 52 LYS B O 1
ATOM 2164 N N . LEU B 1 53 ? -5.84 0.83 11.266 1 93.44 53 LEU B N 1
ATOM 2165 C CA . LEU B 1 53 ? -5.68 1.085 12.695 1 93.44 53 LEU B CA 1
ATOM 2166 C C . LEU B 1 53 ? -6.539 2.262 13.133 1 93.44 53 LEU B C 1
ATOM 2168 O O . LEU B 1 53 ? -7.102 2.975 12.297 1 93.44 53 LEU B O 1
ATOM 2172 N N . ASP B 1 54 ? -6.75 2.393 14.383 1 95.19 54 ASP B N 1
ATOM 2173 C CA . ASP B 1 54 ? -7.309 3.658 14.852 1 95.19 54 ASP B CA 1
ATOM 2174 C C . ASP B 1 54 ? -6.242 4.75 14.883 1 95.19 54 ASP B C 1
ATOM 2176 O O . ASP B 1 54 ? -5.062 4.48 14.664 1 95.19 54 ASP B O 1
ATOM 2180 N N . TRP B 1 55 ? -6.637 5.934 15.172 1 97.38 55 TRP B N 1
ATOM 2181 C CA . TRP B 1 55 ? -5.77 7.098 15.039 1 97.38 55 TRP B CA 1
ATOM 2182 C C . TRP B 1 55 ? -4.598 7.02 16.016 1 97.38 55 TRP B C 1
ATOM 2184 O O . TRP B 1 55 ? -3.453 7.285 15.641 1 97.38 55 TRP B O 1
ATOM 2194 N N . GLU B 1 56 ? -4.883 6.621 17.25 1 96.81 56 GLU B N 1
ATOM 2195 C CA . GLU B 1 56 ? -3.857 6.605 18.297 1 96.81 56 GLU B CA 1
ATOM 2196 C C . GLU B 1 56 ? -2.771 5.582 17.984 1 96.81 56 GLU B C 1
ATOM 2198 O O . GLU B 1 56 ? -1.58 5.879 18.078 1 96.81 56 GLU B O 1
ATOM 2203 N N . VAL B 1 57 ? -3.158 4.426 17.609 1 96.75 57 VAL B N 1
ATOM 2204 C CA . VAL B 1 57 ? -2.193 3.377 17.297 1 96.75 57 VAL B CA 1
ATOM 2205 C C . VAL B 1 57 ? -1.424 3.748 16.031 1 96.75 57 VAL B C 1
ATOM 2207 O O . VAL B 1 57 ? -0.215 3.52 15.945 1 96.75 57 VAL B O 1
ATOM 2210 N N . ALA B 1 58 ? -2.129 4.305 15.039 1 97.12 58 ALA B N 1
ATOM 2211 C CA . ALA B 1 58 ? -1.479 4.754 13.812 1 97.12 58 ALA B CA 1
ATOM 2212 C C . ALA B 1 58 ? -0.392 5.781 14.109 1 97.12 58 ALA B C 1
ATOM 2214 O O . ALA B 1 58 ? 0.721 5.688 13.586 1 97.12 58 ALA B O 1
ATOM 2215 N N . ARG B 1 59 ? -0.695 6.734 14.93 1 98.38 59 ARG B N 1
ATOM 2216 C CA . ARG B 1 59 ? 0.297 7.742 15.281 1 98.38 59 ARG B CA 1
ATOM 2217 C C . ARG B 1 59 ? 1.496 7.109 15.984 1 98.38 59 ARG B C 1
ATOM 2219 O O . ARG B 1 59 ? 2.645 7.438 15.672 1 98.38 59 ARG B O 1
ATOM 2226 N N . ASN B 1 60 ? 1.193 6.254 16.906 1 97.94 60 ASN B N 1
ATOM 2227 C CA . ASN B 1 60 ? 2.273 5.594 17.625 1 97.94 60 ASN B CA 1
ATOM 2228 C C . ASN B 1 60 ? 3.188 4.812 16.688 1 97.94 60 ASN B C 1
ATOM 2230 O O . ASN B 1 60 ? 4.398 4.738 16.922 1 97.94 60 ASN B O 1
ATOM 2234 N N . ARG B 1 61 ? 2.623 4.219 15.672 1 96.75 61 ARG B N 1
ATOM 2235 C CA . ARG B 1 61 ? 3.439 3.529 14.68 1 96.75 61 ARG B CA 1
ATOM 2236 C C . ARG B 1 61 ? 4.379 4.504 13.977 1 96.75 61 ARG B C 1
ATOM 2238 O O . ARG B 1 61 ? 5.559 4.207 13.789 1 96.75 61 ARG B O 1
ATOM 2245 N N . CYS B 1 62 ? 3.857 5.633 13.555 1 98.12 62 CYS B N 1
ATOM 2246 C CA . CYS B 1 62 ? 4.688 6.641 12.906 1 98.12 62 CYS B CA 1
ATOM 2247 C C . CYS B 1 62 ? 5.801 7.113 13.828 1 98.12 62 CYS B C 1
ATOM 2249 O O . CYS B 1 62 ? 6.953 7.234 13.406 1 98.12 62 CYS B O 1
ATOM 2251 N N . LEU B 1 63 ? 5.453 7.336 15.062 1 98.38 63 LEU B N 1
ATOM 2252 C CA . LEU B 1 63 ? 6.43 7.789 16.047 1 98.38 63 LEU B CA 1
ATOM 2253 C C . LEU B 1 63 ? 7.523 6.742 16.25 1 98.38 63 LEU B C 1
ATOM 2255 O O . LEU B 1 63 ? 8.703 7.082 16.328 1 98.38 63 LEU B O 1
ATOM 2259 N N . SER B 1 64 ? 7.145 5.508 16.328 1 96.88 64 SER B N 1
ATOM 2260 C CA . SER B 1 64 ? 8.086 4.41 16.531 1 96.88 64 SER B CA 1
ATOM 2261 C C . SER B 1 64 ? 9.094 4.324 15.391 1 96.88 64 SER B C 1
ATOM 2263 O O . SER B 1 64 ? 10.234 3.916 15.594 1 96.88 64 SER B O 1
ATOM 2265 N N . ASP B 1 65 ? 8.695 4.836 14.219 1 95.44 65 ASP B N 1
ATOM 2266 C CA . ASP B 1 65 ? 9.562 4.797 13.055 1 95.44 65 ASP B CA 1
ATOM 2267 C C . ASP B 1 65 ? 10.352 6.098 12.914 1 95.44 65 ASP B C 1
ATOM 2269 O O . ASP B 1 65 ? 11.125 6.266 11.961 1 95.44 65 ASP B O 1
ATOM 2273 N N . GLY B 1 66 ? 10.172 7.027 13.805 1 96.94 66 GLY B N 1
ATOM 2274 C CA . GLY B 1 66 ? 10.969 8.242 13.828 1 96.94 66 GLY B CA 1
ATOM 2275 C C . GLY B 1 66 ? 10.273 9.43 13.18 1 96.94 66 GLY B C 1
ATOM 2276 O O . GLY B 1 66 ? 10.898 10.461 12.93 1 96.94 66 GLY B O 1
ATOM 2277 N N . GLY B 1 67 ? 9.023 9.25 12.859 1 98.31 67 GLY B N 1
ATOM 2278 C CA . GLY B 1 67 ? 8.219 10.32 12.289 1 98.31 67 GLY B CA 1
ATOM 2279 C C . GLY B 1 67 ? 6.961 10.609 13.086 1 98.31 67 GLY B C 1
ATOM 2280 O O . GLY B 1 67 ? 6.961 10.516 14.312 1 98.31 67 GLY B O 1
ATOM 2281 N N . ASP B 1 68 ? 5.934 11.086 12.438 1 98.75 68 ASP B N 1
ATOM 2282 C CA . ASP B 1 68 ? 4.605 11.344 12.984 1 98.75 68 ASP B CA 1
ATOM 2283 C C . ASP B 1 68 ? 3.539 11.305 11.898 1 98.75 68 ASP B C 1
ATOM 2285 O O . ASP B 1 68 ? 3.857 11.164 10.711 1 98.75 68 ASP B O 1
ATOM 2289 N N . LEU B 1 69 ? 2.311 11.32 12.297 1 98.88 69 LEU B N 1
ATOM 2290 C CA . LEU B 1 69 ? 1.258 11.453 11.297 1 98.88 69 LEU B CA 1
ATOM 2291 C C . LEU B 1 69 ? 1.455 12.719 10.461 1 98.88 69 LEU B C 1
ATOM 2293 O O . LEU B 1 69 ? 1.867 13.75 10.984 1 98.88 69 LEU B O 1
ATOM 2297 N N . ILE B 1 70 ? 1.106 12.664 9.234 1 98.81 70 ILE B N 1
ATOM 2298 C CA . ILE B 1 70 ? 1.365 13.711 8.25 1 98.81 70 ILE B CA 1
ATOM 2299 C C . ILE B 1 70 ? 0.589 14.977 8.625 1 98.81 70 ILE B C 1
ATOM 2301 O O . ILE B 1 70 ? -0.56 14.898 9.07 1 98.81 70 ILE B O 1
ATOM 2305 N N . GLN B 1 71 ? 1.217 16.078 8.508 1 98.62 71 GLN B N 1
ATOM 2306 C CA . GLN B 1 71 ? 0.603 17.391 8.594 1 98.62 71 GLN B CA 1
ATOM 2307 C C . GLN B 1 71 ? 0.43 18.016 7.211 1 98.62 71 GLN B C 1
ATOM 2309 O O . GLN B 1 71 ? 1.412 18.375 6.562 1 98.62 71 GLN B O 1
ATOM 2314 N N . ILE B 1 72 ? -0.797 18.109 6.766 1 98.25 72 ILE B N 1
ATOM 2315 C CA . ILE B 1 72 ? -1.067 18.656 5.434 1 98.25 72 ILE B CA 1
ATOM 2316 C C . ILE B 1 72 ? -1.219 20.172 5.512 1 98.25 72 ILE B C 1
ATOM 2318 O O . ILE B 1 72 ? -2.33 20.688 5.66 1 98.25 72 ILE B O 1
ATOM 2322 N N . ARG B 1 73 ? -0.176 20.859 5.281 1 96.81 73 ARG B N 1
ATOM 2323 C CA . ARG B 1 73 ? -0.121 22.266 5.66 1 96.81 73 ARG B CA 1
ATOM 2324 C C . ARG B 1 73 ? -0.398 23.172 4.457 1 96.81 73 ARG B C 1
ATOM 2326 O O . ARG B 1 73 ? -0.509 24.391 4.6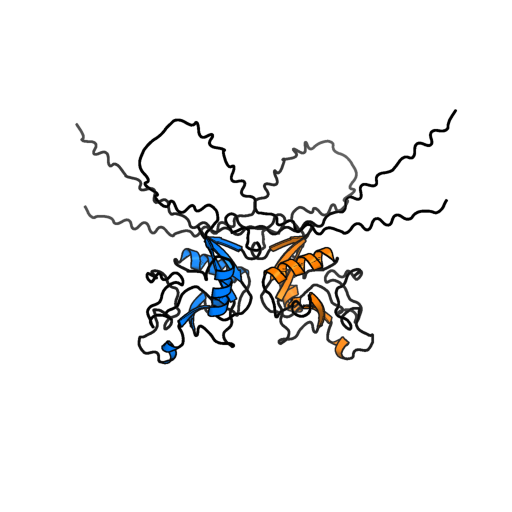02 1 96.81 73 ARG B O 1
ATOM 2333 N N . ASN B 1 74 ? -0.496 22.609 3.273 1 94.81 74 ASN B N 1
ATOM 2334 C CA . ASN B 1 74 ? -0.758 23.438 2.102 1 94.81 74 ASN B CA 1
ATOM 2335 C C . ASN B 1 74 ? -1.483 22.656 1.012 1 94.81 74 ASN B C 1
ATOM 2337 O O . ASN B 1 74 ? -1.537 21.422 1.056 1 94.81 74 ASN B O 1
ATOM 2341 N N . GLU B 1 75 ? -2.025 23.391 0.114 1 95.44 75 GLU B N 1
ATOM 2342 C CA . GLU B 1 75 ? -2.834 22.812 -0.957 1 95.44 75 GLU B CA 1
ATOM 2343 C C . GLU B 1 75 ? -1.987 21.938 -1.873 1 95.44 75 GLU B C 1
ATOM 2345 O O . GLU B 1 75 ? -2.467 20.922 -2.387 1 95.44 75 GLU B O 1
ATOM 2350 N N . SER B 1 76 ? -0.762 22.266 -2.061 1 93.75 76 SER B N 1
ATOM 2351 C CA . SER B 1 76 ? 0.115 21.5 -2.934 1 93.75 76 SER B CA 1
ATOM 2352 C C . SER B 1 76 ? 0.31 20.078 -2.41 1 93.75 76 SER B C 1
ATOM 2354 O O . SER B 1 76 ? 0.246 19.109 -3.174 1 93.75 76 SER B O 1
ATOM 2356 N N . LEU B 1 77 ? 0.553 20.016 -1.108 1 95.69 77 LEU B N 1
ATOM 2357 C CA . LEU B 1 77 ? 0.688 18.688 -0.51 1 95.69 77 LEU B CA 1
ATOM 2358 C C . LEU B 1 77 ? -0.621 17.906 -0.604 1 95.69 77 LEU B C 1
ATOM 2360 O O . LEU B 1 77 ? -0.621 16.719 -0.929 1 95.69 77 LEU B O 1
ATOM 2364 N N . GLN B 1 78 ? -1.771 18.547 -0.38 1 97.12 78 GLN B N 1
ATOM 2365 C CA . GLN B 1 78 ? -3.082 17.922 -0.514 1 97.12 78 GLN B CA 1
ATOM 2366 C C . GLN B 1 78 ? -3.283 17.359 -1.92 1 97.12 78 GLN B C 1
ATOM 2368 O O . GLN B 1 78 ? -3.709 16.219 -2.084 1 97.12 78 GLN B O 1
ATOM 2373 N N . THR B 1 79 ? -2.984 18.141 -2.875 1 94.62 79 THR B N 1
ATOM 2374 C CA . THR B 1 79 ? -3.139 17.75 -4.27 1 94.62 79 THR B CA 1
ATOM 2375 C C . THR B 1 79 ? -2.232 16.562 -4.602 1 94.62 79 THR B C 1
ATOM 2377 O O . THR B 1 79 ? -2.646 15.641 -5.297 1 94.62 79 THR B O 1
ATOM 2380 N N . PHE B 1 80 ? -1.03 16.672 -4.07 1 93.44 80 PHE B N 1
ATOM 2381 C CA . PHE B 1 80 ? -0.09 15.57 -4.277 1 93.44 80 PHE B CA 1
ATOM 2382 C C . PHE B 1 80 ? -0.645 14.266 -3.717 1 93.44 80 PHE B C 1
ATOM 2384 O O . PHE B 1 80 ? -0.61 13.234 -4.387 1 93.44 80 PHE B O 1
ATOM 2391 N N . LEU B 1 81 ? -1.146 14.297 -2.529 1 95.5 81 LEU B N 1
ATOM 2392 C CA . LEU B 1 81 ? -1.721 13.109 -1.896 1 95.5 81 LEU B CA 1
ATOM 2393 C C . LEU B 1 81 ? -2.889 12.57 -2.713 1 95.5 81 LEU B C 1
ATOM 2395 O O . LEU B 1 81 ? -3.016 11.359 -2.893 1 95.5 81 LEU B O 1
ATOM 2399 N N . GLN B 1 82 ? -3.719 13.461 -3.186 1 93.31 82 GLN B N 1
ATOM 2400 C CA . GLN B 1 82 ? -4.859 13.062 -4 1 93.31 82 GLN B CA 1
ATOM 2401 C C . GLN B 1 82 ? -4.406 12.32 -5.254 1 93.31 82 GLN B C 1
ATOM 2403 O O . GLN B 1 82 ? -4.977 11.289 -5.613 1 93.31 82 GLN B O 1
ATOM 2408 N N . GLN B 1 83 ? -3.416 12.805 -5.863 1 90.56 83 GLN B N 1
ATOM 2409 C CA . GLN B 1 83 ? -2.893 12.156 -7.066 1 90.56 83 GLN B CA 1
ATOM 2410 C C . GLN B 1 83 ? -2.352 10.766 -6.754 1 90.56 83 GLN B C 1
ATOM 2412 O O . GLN B 1 83 ? -2.662 9.805 -7.453 1 90.56 83 GLN B O 1
ATOM 2417 N N . VAL B 1 84 ? -1.555 10.703 -5.719 1 91.56 84 VAL B N 1
ATOM 2418 C CA . VAL B 1 84 ? -0.939 9.438 -5.34 1 91.56 84 VAL B CA 1
ATOM 2419 C C . VAL B 1 84 ? -2.023 8.414 -5.008 1 91.56 84 VAL B C 1
ATOM 2421 O O . VAL B 1 84 ? -2.01 7.293 -5.52 1 91.56 84 VAL B O 1
ATOM 2424 N N . LEU B 1 85 ? -2.963 8.766 -4.211 1 92.19 85 LEU B N 1
ATOM 2425 C CA . LEU B 1 85 ? -3.945 7.816 -3.697 1 92.19 85 LEU B CA 1
ATOM 2426 C C . LEU B 1 85 ? -4.953 7.441 -4.777 1 92.19 85 LEU B C 1
ATOM 2428 O O . LEU B 1 85 ? -5.441 6.309 -4.805 1 92.19 85 LEU B O 1
ATOM 2432 N N . THR B 1 86 ? -5.262 8.352 -5.688 1 90.25 86 THR B N 1
ATOM 2433 C CA . THR B 1 86 ? -6.102 8.023 -6.836 1 90.25 86 THR B CA 1
ATOM 2434 C C . THR B 1 86 ? -5.422 6.996 -7.73 1 90.25 86 THR B C 1
ATOM 2436 O O . THR B 1 86 ? -6.062 6.043 -8.188 1 90.25 86 THR B O 1
ATOM 2439 N N . SER B 1 87 ? -4.145 7.145 -7.871 1 87.06 87 SER B N 1
ATOM 2440 C CA . SER B 1 87 ? -3.389 6.234 -8.727 1 87.06 87 SER B CA 1
ATOM 2441 C C . SER B 1 87 ? -3.328 4.832 -8.125 1 87.06 87 SER B C 1
ATOM 2443 O O . SER B 1 87 ? -3.119 3.854 -8.844 1 87.06 87 SER B O 1
ATOM 2445 N N . GLN B 1 88 ? -3.531 4.715 -6.832 1 83.56 88 GLN B N 1
ATOM 2446 C CA . GLN B 1 88 ? -3.496 3.43 -6.141 1 83.56 88 GLN B CA 1
ATOM 2447 C C . GLN B 1 88 ? -4.887 2.805 -6.074 1 83.56 88 GLN B C 1
ATOM 2449 O O . GLN B 1 88 ? -5.066 1.746 -5.469 1 83.56 88 GLN B O 1
ATOM 2454 N N . HIS B 1 89 ? -5.887 3.4 -6.656 1 79.81 89 HIS B N 1
ATOM 2455 C CA . HIS B 1 89 ? -7.262 2.912 -6.676 1 79.81 89 HIS B CA 1
ATOM 2456 C C . HIS B 1 89 ? -7.777 2.658 -5.262 1 79.81 89 HIS B C 1
ATOM 2458 O O . HIS B 1 89 ? -8.445 1.65 -5.012 1 79.81 89 HIS B O 1
ATOM 2464 N N . MET B 1 90 ? -7.309 3.492 -4.371 1 72.12 90 MET B N 1
ATOM 2465 C CA . MET B 1 90 ? -7.793 3.371 -2.998 1 72.12 90 MET B CA 1
ATOM 2466 C C . MET B 1 90 ? -9.227 3.875 -2.883 1 72.12 90 MET B C 1
ATOM 2468 O O . MET B 1 90 ? -9.539 4.984 -3.316 1 72.12 90 MET B O 1
ATOM 2472 N N . GLU B 1 91 ? -10.266 3.152 -3.025 1 62.53 91 GLU B N 1
ATOM 2473 C CA . GLU B 1 91 ? -11.602 3.725 -3.146 1 62.53 91 GLU B CA 1
ATOM 2474 C C . GLU B 1 91 ? -12.305 3.789 -1.79 1 62.53 91 GLU B C 1
ATOM 2476 O O . GLU B 1 91 ? -12.984 4.77 -1.48 1 62.53 91 GLU B O 1
ATOM 2481 N N . LYS B 1 92 ? -12.289 2.857 -1.136 1 64.44 92 LYS B N 1
ATOM 2482 C CA . LYS B 1 92 ? -13.25 2.84 -0.039 1 64.44 92 LYS B CA 1
ATOM 2483 C C . LYS B 1 92 ? -12.555 2.963 1.312 1 64.44 92 LYS B C 1
ATOM 2485 O O . LYS B 1 92 ? -12.852 2.213 2.242 1 64.44 92 LYS B O 1
ATOM 2490 N N . THR B 1 93 ? -11.68 4.07 1.215 1 82.19 93 THR B N 1
ATOM 2491 C CA . THR B 1 93 ? -10.969 4.105 2.488 1 82.19 93 THR B CA 1
ATOM 2492 C C . THR B 1 93 ? -10.594 5.539 2.857 1 82.19 93 THR B C 1
ATOM 2494 O O . THR B 1 93 ? -11.156 6.492 2.32 1 82.19 93 THR B O 1
ATOM 2497 N N . GLY B 1 94 ? -10.008 5.719 3.938 1 94.31 94 GLY B N 1
ATOM 2498 C CA . GLY B 1 94 ? -9.445 6.949 4.461 1 94.31 94 GLY B CA 1
ATOM 2499 C C . GLY B 1 94 ? -8.062 6.77 5.051 1 94.31 94 GLY B C 1
ATOM 2500 O O . GLY B 1 94 ? -7.566 5.645 5.152 1 94.31 94 GLY B O 1
ATOM 2501 N N . PHE B 1 95 ? -7.469 7.941 5.219 1 97.19 95 PHE B N 1
ATOM 2502 C CA . PHE B 1 95 ? -6.145 7.965 5.828 1 97.19 95 PHE B CA 1
ATOM 2503 C C . PHE B 1 95 ? -6.113 8.914 7.023 1 97.19 95 PHE B C 1
ATOM 2505 O O . PHE B 1 95 ? -6.512 10.07 6.91 1 97.19 95 PHE B O 1
ATOM 2512 N N . TRP B 1 96 ? -5.664 8.375 8.125 1 98.06 96 TRP B N 1
ATOM 2513 C CA . TRP B 1 96 ? -5.43 9.234 9.281 1 98.06 96 TRP B CA 1
ATOM 2514 C C . TRP B 1 96 ? -4.363 10.273 8.977 1 98.06 96 TRP B C 1
ATOM 2516 O O . TRP B 1 96 ? -3.338 9.969 8.367 1 98.06 96 TRP B O 1
ATOM 2526 N N . ILE B 1 97 ? -4.605 11.531 9.375 1 98.69 97 ILE B N 1
ATOM 2527 C CA . ILE B 1 97 ? -3.615 12.602 9.281 1 98.69 97 ILE B CA 1
ATOM 2528 C C . ILE B 1 97 ? -3.354 13.188 10.664 1 98.69 97 ILE B C 1
ATOM 2530 O O . ILE B 1 97 ? -4.09 12.914 11.609 1 98.69 97 ILE B O 1
ATOM 2534 N N . GLY B 1 98 ? -2.32 13.984 10.789 1 98.75 98 GLY B N 1
ATOM 2535 C CA . GLY B 1 98 ? -1.803 14.406 12.086 1 98.75 98 GLY B CA 1
ATOM 2536 C C . GLY B 1 98 ? -2.42 15.703 12.578 1 98.75 98 GLY B C 1
ATOM 2537 O O . GLY B 1 98 ? -1.711 16.688 12.812 1 98.75 98 GLY B O 1
ATOM 2538 N N . ALA B 1 99 ? -3.693 15.727 12.805 1 98.44 99 ALA B N 1
ATOM 2539 C CA . ALA B 1 99 ? -4.402 16.859 13.406 1 98.44 99 ALA B CA 1
ATOM 2540 C C . ALA B 1 99 ? -5.414 16.375 14.445 1 98.44 99 ALA B C 1
ATOM 2542 O O . ALA B 1 99 ? -6.062 15.344 14.258 1 98.44 99 ALA B O 1
ATOM 2543 N N . SER B 1 100 ? -5.504 17.094 15.531 1 96.88 100 SER B N 1
ATOM 2544 C CA . SER B 1 100 ? -6.445 16.75 16.594 1 96.88 100 SER B CA 1
ATOM 2545 C C . SER B 1 100 ? -6.816 17.969 17.438 1 96.88 100 SER B C 1
ATOM 2547 O O . SER B 1 100 ? -6.09 18.969 17.438 1 96.88 100 SER B O 1
ATOM 2549 N N . ASP B 1 101 ? -7.965 17.906 18.047 1 94.44 101 ASP B N 1
ATOM 2550 C CA . ASP B 1 101 ? -8.352 18.891 19.047 1 94.44 101 ASP B CA 1
ATOM 2551 C C . ASP B 1 101 ? -8.656 18.234 20.391 1 94.44 101 ASP B C 1
ATOM 2553 O O . ASP B 1 101 ? -9.547 18.688 21.109 1 94.44 101 ASP B O 1
ATOM 2557 N N . ARG B 1 102 ? -7.891 17.219 20.641 1 92.31 102 ARG B N 1
ATOM 2558 C CA . ARG B 1 102 ? -8.086 16.422 21.844 1 92.31 102 ARG B CA 1
ATOM 2559 C C . ARG B 1 102 ? -7.746 17.234 23.094 1 92.31 102 ARG B C 1
ATOM 2561 O O . ARG B 1 102 ? -8.367 17.062 24.141 1 92.31 102 ARG B O 1
ATOM 2568 N N . ASP B 1 103 ? -6.812 18.078 23.047 1 91.5 103 ASP B N 1
ATOM 2569 C CA . ASP B 1 103 ? -6.387 18.859 24.203 1 91.5 103 ASP B CA 1
ATOM 2570 C C . ASP B 1 103 ? -7.434 19.906 24.578 1 91.5 103 ASP B C 1
ATOM 2572 O O . ASP B 1 103 ? -7.785 20.047 25.75 1 91.5 103 ASP B O 1
ATOM 2576 N N . LEU B 1 104 ? -7.918 20.641 23.625 1 89.5 104 LEU B N 1
ATOM 2577 C CA . LEU B 1 104 ? -8.992 21.609 23.797 1 89.5 104 LEU B CA 1
ATOM 2578 C C . LEU B 1 104 ? -9.977 21.531 22.625 1 89.5 104 LEU B C 1
ATOM 2580 O O . LEU B 1 104 ? -9.617 21.812 21.484 1 89.5 104 LEU B O 1
ATOM 2584 N N . GLU B 1 105 ? -11.164 21.219 22.969 1 88.88 105 GLU B N 1
ATOM 2585 C CA . GLU B 1 105 ? -12.195 21.031 21.953 1 88.88 105 GLU B CA 1
ATOM 2586 C C . GLU B 1 105 ? -12.328 22.266 21.078 1 88.88 105 GLU B C 1
ATOM 2588 O O . GLU B 1 105 ? -12.312 23.406 21.578 1 88.88 105 GLU B O 1
ATOM 2593 N N . SER B 1 106 ? -12.352 21.984 19.766 1 88.94 106 SER B N 1
ATOM 2594 C CA . SER B 1 106 ? -12.562 22.984 18.719 1 88.94 106 SER B CA 1
ATOM 2595 C C . SER B 1 106 ? -11.281 23.766 18.438 1 88.94 106 SER B C 1
ATOM 2597 O O . SER B 1 106 ? -11.242 24.594 17.516 1 88.94 106 SER B O 1
ATOM 2599 N N . GLN B 1 107 ? -10.273 23.531 19.172 1 91.75 107 GLN B N 1
ATOM 2600 C CA . GLN B 1 107 ? -8.961 24.094 18.891 1 91.75 107 GLN B CA 1
ATOM 2601 C C . GLN B 1 107 ? -8.039 23.062 18.234 1 91.75 107 GLN B C 1
ATOM 2603 O O . GLN B 1 107 ? -7.266 22.406 18.938 1 91.75 107 GLN B O 1
ATOM 2608 N N . TRP B 1 108 ? -8.094 23.031 16.984 1 95.06 108 TRP B N 1
ATOM 2609 C CA . TRP B 1 108 ? -7.336 22.047 16.234 1 95.06 108 TRP B CA 1
ATOM 2610 C C . TRP B 1 108 ? -5.859 22.406 16.172 1 95.06 108 TRP B C 1
ATOM 2612 O O . TRP B 1 108 ? -5.512 23.578 16.016 1 95.06 108 TRP B O 1
ATOM 2622 N N . GLU B 1 109 ? -5.047 21.438 16.312 1 97 109 GLU B N 1
ATOM 2623 C CA . GLU B 1 109 ? -3.598 21.578 16.203 1 97 109 GLU B CA 1
ATOM 2624 C C . GLU B 1 109 ? -2.979 20.391 15.492 1 97 109 GLU B C 1
ATOM 2626 O O . GLU B 1 109 ? -3.553 19.297 15.484 1 97 109 GLU B O 1
ATOM 2631 N N . TRP B 1 110 ? -1.896 20.641 14.875 1 98.31 110 TRP B N 1
ATOM 2632 C CA . TRP B 1 110 ? -1.106 19.531 14.344 1 98.31 110 TRP B CA 1
ATOM 2633 C C . TRP B 1 110 ? -0.505 18.703 15.477 1 98.31 110 TRP B C 1
ATOM 2635 O O . TRP B 1 110 ? -0.404 19.172 16.609 1 98.31 110 TRP B O 1
ATOM 2645 N N . VAL B 1 111 ? -0.098 17.547 15.172 1 98 111 VAL B N 1
ATOM 2646 C CA . VAL B 1 111 ? 0.399 16.609 16.172 1 98 111 VAL B CA 1
ATOM 2647 C C . VAL B 1 111 ? 1.688 17.141 16.797 1 98 111 VAL B C 1
ATOM 2649 O O . VAL B 1 111 ? 2.1 16.703 17.859 1 98 111 VAL B O 1
ATOM 2652 N N . THR B 1 112 ? 2.316 18.109 16.188 1 96.5 112 THR B N 1
ATOM 2653 C CA . THR B 1 112 ? 3.52 18.719 16.734 1 96.5 112 THR B CA 1
ATOM 2654 C C . THR B 1 112 ? 3.16 19.781 17.781 1 96.5 112 THR B C 1
ATOM 2656 O O . THR B 1 112 ? 4.047 20.359 18.422 1 96.5 112 THR B O 1
ATOM 2659 N N . GLY B 1 113 ? 1.949 20.109 17.906 1 96.69 113 GLY B N 1
ATOM 2660 C CA . GLY B 1 113 ? 1.516 21.141 18.844 1 96.69 113 GLY B CA 1
ATOM 2661 C C . GLY B 1 113 ? 1.274 22.484 18.172 1 96.69 113 GLY B C 1
ATOM 2662 O O . GLY B 1 113 ? 0.799 23.422 18.812 1 96.69 113 GLY B O 1
ATOM 2663 N N . ASP B 1 114 ? 1.535 22.562 16.891 1 96.5 114 ASP B N 1
ATOM 2664 C CA . ASP B 1 114 ? 1.33 23.797 16.141 1 96.5 114 ASP B CA 1
ATOM 2665 C C . ASP B 1 114 ? -0.157 24.094 15.977 1 96.5 114 ASP B C 1
ATOM 2667 O O . ASP B 1 114 ? -0.881 23.328 15.328 1 96.5 114 ASP B O 1
ATOM 2671 N N . LYS B 1 115 ? -0.61 25.188 16.406 1 94.88 115 LYS B N 1
ATOM 2672 C CA . LYS B 1 115 ? -2.018 25.578 16.375 1 94.88 115 LYS B CA 1
ATOM 2673 C C . LYS B 1 115 ? -2.316 26.453 15.164 1 94.88 115 LYS B C 1
ATOM 2675 O O . LYS B 1 115 ? -3.479 26.766 14.883 1 94.88 115 LYS B O 1
ATOM 2680 N N . ASN B 1 116 ? -1.246 26.828 14.547 1 92.62 116 ASN B N 1
ATOM 2681 C CA . ASN B 1 116 ? -1.416 27.688 13.383 1 92.62 116 ASN B CA 1
ATOM 2682 C C . ASN B 1 116 ? -1.748 26.875 12.133 1 92.62 116 ASN B C 1
ATOM 2684 O O . ASN B 1 116 ? -0.92 26.75 11.227 1 92.62 116 ASN B O 1
ATOM 2688 N N . MET B 1 117 ? -2.918 26.422 12.094 1 94.5 117 MET B N 1
ATOM 2689 C CA . MET B 1 117 ? -3.398 25.656 10.945 1 94.5 117 MET B CA 1
ATOM 2690 C C . MET B 1 117 ? -3.992 26.578 9.891 1 94.5 117 MET B C 1
ATOM 2692 O O . MET B 1 117 ? -5.211 26.75 9.82 1 94.5 117 MET B O 1
ATOM 2696 N N . THR B 1 118 ? -3.166 27.078 8.961 1 94.69 118 THR B N 1
ATOM 2697 C CA . THR B 1 118 ? -3.57 28.062 7.973 1 94.69 118 THR B CA 1
ATOM 2698 C C . THR B 1 118 ? -4.219 27.406 6.766 1 94.69 118 THR B C 1
ATOM 2700 O O . THR B 1 118 ? -4.875 28.062 5.957 1 94.69 118 THR B O 1
ATOM 2703 N N . TYR B 1 119 ? -4.012 26.156 6.625 1 96.5 119 TYR B N 1
ATOM 2704 C CA . TYR B 1 119 ? -4.66 25.391 5.574 1 96.5 119 TYR B CA 1
ATOM 2705 C C . TYR B 1 119 ? -5.484 24.25 6.164 1 96.5 119 TYR B C 1
ATOM 2707 O O . TYR B 1 119 ? -5.07 23.609 7.141 1 96.5 119 TYR B O 1
ATOM 2715 N N . SER B 1 120 ? -6.602 24 5.59 1 96.75 120 SER B N 1
ATOM 2716 C CA . SER B 1 120 ? -7.414 22.828 5.902 1 96.75 120 SER B CA 1
ATOM 2717 C C . SER B 1 120 ? -8.312 22.438 4.73 1 96.75 120 SER B C 1
ATOM 2719 O O . SER B 1 120 ? -8.555 23.25 3.838 1 96.75 120 SER B O 1
ATOM 2721 N N . ASN B 1 121 ? -8.695 21.203 4.711 1 98.06 121 ASN B N 1
ATOM 2722 C CA . ASN B 1 121 ? -9.633 20.688 3.709 1 98.06 121 ASN B CA 1
ATOM 2723 C C . ASN B 1 121 ? -10.805 19.969 4.355 1 98.06 121 ASN B C 1
ATOM 2725 O O . ASN B 1 121 ? -11.172 18.875 3.924 1 98.06 121 ASN B O 1
ATOM 2729 N N . TRP B 1 122 ? -11.32 20.609 5.387 1 97.44 122 TRP B N 1
ATOM 2730 C CA . TRP B 1 122 ? -12.414 20.016 6.152 1 97.44 122 TRP B CA 1
ATOM 2731 C C . TRP B 1 122 ? -13.688 19.953 5.312 1 97.44 122 TRP B C 1
ATOM 2733 O O . TRP B 1 122 ? -14 20.891 4.574 1 97.44 122 TRP B O 1
ATOM 2743 N N . GLN B 1 123 ? -14.375 18.844 5.453 1 96.69 123 GLN B N 1
ATOM 2744 C CA . GLN B 1 123 ? -15.766 18.812 5 1 96.69 123 GLN B CA 1
ATOM 2745 C C . GLN B 1 123 ? -16.609 19.828 5.758 1 96.69 123 GLN B C 1
ATOM 2747 O O . GLN B 1 123 ? -16.375 20.078 6.941 1 96.69 123 GLN B O 1
ATOM 2752 N N . ASP B 1 124 ? -17.594 20.375 5.074 1 93.94 124 ASP B N 1
ATOM 2753 C CA . ASP B 1 124 ? -18.484 21.297 5.766 1 93.94 124 ASP B CA 1
ATOM 2754 C C . ASP B 1 124 ? -19.078 20.641 7.016 1 93.94 124 ASP B C 1
ATOM 2756 O O . ASP B 1 124 ? -19.5 19.484 6.977 1 93.94 124 ASP B O 1
ATOM 2760 N N . GLY B 1 125 ? -19.031 21.359 8.148 1 91.12 125 GLY B N 1
ATOM 2761 C CA . GLY B 1 125 ? -19.562 20.859 9.398 1 91.12 125 GLY B CA 1
ATOM 2762 C C . GLY B 1 125 ? -18.578 20 10.172 1 91.12 125 GLY B C 1
ATOM 2763 O O . GLY B 1 125 ? -18.922 19.453 11.227 1 91.12 125 GLY B O 1
ATOM 2764 N N . GLN B 1 126 ? -17.375 19.859 9.68 1 92.81 126 GLN B N 1
ATOM 2765 C CA . GLN B 1 126 ? -16.359 19.062 10.336 1 92.81 126 GLN B CA 1
ATOM 2766 C C . GLN B 1 126 ? -15.188 19.938 10.797 1 92.81 126 GLN B C 1
ATOM 2768 O O . GLN B 1 126 ? -14.977 21.031 10.266 1 92.81 126 GLN B O 1
ATOM 2773 N N . GLY B 1 127 ? -14.477 19.438 11.82 1 91.62 127 GLY B N 1
ATOM 2774 C CA . GLY B 1 127 ? -13.266 20.094 12.266 1 91.62 127 GLY B CA 1
ATOM 2775 C C . GLY B 1 127 ? -13.469 21.562 12.586 1 91.62 127 GLY B C 1
ATOM 2776 O O . GLY B 1 127 ? -14.375 21.922 13.344 1 91.62 127 GLY B O 1
ATOM 2777 N N . THR B 1 128 ? -12.688 22.422 11.891 1 87.31 128 THR B N 1
ATOM 2778 C CA . THR B 1 128 ? -12.734 23.844 12.164 1 87.31 128 THR B CA 1
ATOM 2779 C C . THR B 1 128 ? -13.984 24.469 11.547 1 87.31 128 THR B C 1
ATOM 2781 O O . THR B 1 128 ? -14.328 25.609 11.859 1 87.31 128 THR B O 1
ATOM 2784 N N . LYS B 1 129 ? -14.688 23.703 10.766 1 85.62 129 LYS B N 1
ATOM 2785 C CA . LYS B 1 129 ? -15.914 24.188 10.141 1 85.62 129 LYS B CA 1
ATOM 2786 C C . LYS B 1 129 ? -17.156 23.703 10.898 1 85.62 129 LYS B C 1
ATOM 2788 O O . LYS B 1 129 ? -18.281 23.922 10.461 1 85.62 129 LYS B O 1
ATOM 2793 N N . ALA B 1 130 ? -16.812 22.969 11.977 1 83.69 130 ALA B N 1
ATOM 2794 C CA . ALA B 1 130 ? -17.938 22.469 12.773 1 83.69 130 ALA B CA 1
ATOM 2795 C C . ALA B 1 130 ? -18.547 23.594 13.617 1 83.69 130 ALA B C 1
ATOM 2797 O O . ALA B 1 130 ? -17.828 24.484 14.078 1 83.69 130 ALA B O 1
ATOM 2798 N N . GLY B 1 131 ? -19.844 23.672 13.641 1 73 131 GLY B N 1
ATOM 2799 C CA . GLY B 1 131 ? -20.516 24.641 14.5 1 73 131 GLY B CA 1
ATOM 2800 C C . GLY B 1 131 ? -20.297 24.375 15.977 1 73 131 GLY B C 1
ATOM 2801 O O . GLY B 1 131 ? -19.891 23.281 16.359 1 73 131 GLY B O 1
ATOM 2802 N N . LYS B 1 132 ? -20.172 25.281 16.953 1 64.56 132 LYS B N 1
ATOM 2803 C CA . LYS B 1 132 ? -19.844 25.297 18.375 1 64.56 132 LYS B CA 1
ATOM 2804 C C . LYS B 1 132 ? -20.594 24.188 19.109 1 64.56 132 LYS B C 1
ATOM 2806 O O . LYS B 1 132 ? -20.094 23.656 20.109 1 64.56 132 LYS B O 1
ATOM 2811 N N . HIS B 1 133 ? -21.859 23.734 18.703 1 57.12 133 HIS B N 1
ATOM 2812 C CA . HIS B 1 133 ? -22.703 22.969 19.609 1 57.12 133 HIS B CA 1
ATOM 2813 C C . HIS B 1 133 ? -22.938 21.547 19.062 1 57.12 133 HIS B C 1
ATOM 2815 O O . HIS B 1 133 ? -23.953 20.922 19.375 1 57.12 133 HIS B O 1
ATOM 2821 N N . SER B 1 134 ? -22.016 21.078 18.297 1 54.81 134 SER B N 1
ATOM 2822 C CA . SER B 1 134 ? -22.469 19.734 17.906 1 54.81 134 SER B CA 1
ATOM 2823 C C . SER B 1 134 ? -22.203 18.734 19.016 1 54.81 134 SER B C 1
ATOM 2825 O O . SER B 1 134 ? -21.094 18.688 19.578 1 54.81 134 SER B O 1
ATOM 2827 N N . PRO B 1 135 ? -23.281 18.266 19.734 1 53.41 135 PRO B N 1
ATOM 2828 C CA . PRO B 1 135 ? -23.125 17.312 20.844 1 53.41 135 PRO B CA 1
ATOM 2829 C C . PRO B 1 135 ? -22.047 16.266 20.562 1 53.41 135 PRO B C 1
ATOM 2831 O O . PRO B 1 135 ? -21.391 15.805 21.5 1 53.41 135 PRO B O 1
ATOM 2834 N N . ASP B 1 136 ? -22.062 15.719 19.453 1 52 136 ASP B N 1
ATOM 2835 C CA . ASP B 1 136 ? -21.203 14.578 19.125 1 52 136 ASP B CA 1
ATOM 2836 C C . ASP B 1 136 ? -19.75 15.008 18.969 1 52 136 ASP B C 1
ATOM 2838 O O . ASP B 1 136 ? -18.859 14.164 18.781 1 52 136 ASP B O 1
ATOM 2842 N N . SER B 1 137 ? -19.609 16.312 19.094 1 55.81 137 SER B N 1
ATOM 2843 C CA . SER B 1 137 ? -18.344 16.969 18.844 1 55.81 137 SER B CA 1
ATOM 2844 C C . SER B 1 137 ? -17.297 16.594 19.891 1 55.81 137 SER B C 1
ATOM 2846 O O . SER B 1 137 ? -16.109 16.5 19.594 1 55.81 137 SER B O 1
ATOM 2848 N N . ASP B 1 138 ? -17.891 16.156 21.078 1 62.66 138 ASP B N 1
ATOM 2849 C CA . ASP B 1 138 ? -16.984 15.969 22.203 1 62.66 138 ASP B CA 1
ATOM 2850 C C . ASP B 1 138 ? -16.188 14.672 22.062 1 62.66 138 ASP B C 1
ATOM 2852 O O . ASP B 1 138 ? -15.133 14.508 22.688 1 62.66 138 ASP B O 1
ATOM 2856 N N . LEU B 1 139 ? -16.672 13.891 21.141 1 77.31 139 LEU B N 1
ATOM 2857 C CA . LEU B 1 139 ? -15.977 12.609 21.094 1 77.31 139 LEU B CA 1
ATOM 2858 C C . LEU B 1 139 ? -15.156 12.477 19.812 1 77.31 139 LEU B C 1
ATOM 2860 O O . LEU B 1 139 ? -14.281 11.602 19.719 1 77.31 139 LEU B O 1
ATOM 2864 N N . ASP B 1 140 ? -15.367 13.352 18.891 1 89.44 140 ASP B N 1
ATOM 2865 C CA . ASP B 1 140 ? -14.602 13.336 17.641 1 89.44 140 ASP B CA 1
ATOM 2866 C C . ASP B 1 140 ? -13.445 14.328 17.688 1 89.44 140 ASP B C 1
ATOM 2868 O O . ASP B 1 140 ? -13.664 15.539 17.75 1 89.44 140 ASP B O 1
ATOM 2872 N N . ASP B 1 141 ? -12.203 13.844 17.75 1 94.5 141 ASP B N 1
ATOM 2873 C CA . ASP B 1 141 ? -11.07 14.727 18.016 1 94.5 141 ASP B CA 1
ATOM 2874 C C . ASP B 1 141 ? -9.938 14.469 17.016 1 94.5 141 ASP B C 1
ATOM 2876 O O . ASP B 1 141 ? -8.898 15.133 17.062 1 94.5 141 ASP B O 1
ATOM 2880 N N . CYS B 1 142 ? -10.117 13.539 16.141 1 97.12 142 CYS B N 1
ATOM 2881 C CA . CYS B 1 142 ? -9 13.164 15.289 1 97.12 142 CYS B CA 1
ATOM 2882 C C . CYS B 1 142 ? -9.375 13.258 13.82 1 97.12 142 CYS B C 1
ATOM 2884 O O . CYS B 1 142 ? -10.523 13 13.445 1 97.12 142 CYS B O 1
ATOM 2886 N N . ALA B 1 143 ? -8.422 13.625 13.008 1 97.81 143 ALA B N 1
ATOM 2887 C CA . ALA B 1 143 ? -8.68 13.961 11.609 1 97.81 143 ALA B CA 1
ATOM 2888 C C . ALA B 1 143 ? -8.453 12.758 10.703 1 97.81 143 ALA B C 1
ATOM 2890 O O . ALA B 1 143 ? -7.43 12.078 10.812 1 97.81 143 ALA B O 1
ATOM 2891 N N . LEU B 1 144 ? -9.398 12.547 9.914 1 97.94 144 LEU B N 1
ATOM 2892 C CA . LEU B 1 144 ? -9.398 11.492 8.906 1 97.94 144 LEU B CA 1
ATOM 2893 C C . LEU B 1 144 ? -9.625 12.078 7.512 1 97.94 144 LEU B C 1
ATOM 2895 O O . LEU B 1 144 ? -10.609 12.781 7.277 1 97.94 144 LEU B O 1
ATOM 2899 N N . MET B 1 145 ? -8.648 11.891 6.59 1 97.88 145 MET B N 1
ATOM 2900 C CA . MET B 1 145 ? -8.891 12.242 5.195 1 97.88 145 MET B CA 1
ATOM 2901 C C . MET B 1 145 ? -9.633 11.125 4.473 1 97.88 145 MET B C 1
ATOM 2903 O O . MET B 1 145 ? -9.133 10.008 4.359 1 97.88 145 MET B O 1
ATOM 2907 N N . ARG B 1 146 ? -10.773 11.43 3.982 1 96.69 146 ARG B N 1
ATOM 2908 C CA . ARG B 1 146 ? -11.633 10.43 3.35 1 96.69 146 ARG B CA 1
ATOM 2909 C C . ARG B 1 146 ? -11.453 10.438 1.835 1 96.69 146 ARG B C 1
ATOM 2911 O O . ARG B 1 146 ? -11.898 11.359 1.153 1 96.69 146 ARG B O 1
ATOM 2918 N N . VAL B 1 147 ? -10.82 9.359 1.387 1 94.44 147 VAL B N 1
ATOM 2919 C CA . VAL B 1 147 ? -10.602 9.211 -0.047 1 94.44 147 VAL B CA 1
ATOM 2920 C C . VAL B 1 147 ? -11.938 9.086 -0.769 1 94.44 147 VAL B C 1
ATOM 2922 O O . VAL B 1 147 ? -12.133 9.672 -1.838 1 94.44 147 VAL B O 1
ATOM 2925 N N . ASP B 1 148 ? -12.906 8.414 -0.2 1 92.19 148 ASP B N 1
ATOM 2926 C CA . ASP B 1 148 ? -14.203 8.125 -0.798 1 92.19 148 ASP B CA 1
ATOM 2927 C C . ASP B 1 148 ? -15.117 9.344 -0.747 1 92.19 148 ASP B C 1
ATOM 2929 O O . ASP B 1 148 ? -16.203 9.352 -1.345 1 92.19 148 ASP B O 1
ATOM 2933 N N . TYR B 1 149 ? -14.75 10.406 -0.08 1 94.81 149 TYR B N 1
ATOM 2934 C CA . TYR B 1 149 ? -15.516 11.648 -0.007 1 94.81 149 TYR B CA 1
ATOM 2935 C C . TYR B 1 149 ? -14.672 12.828 -0.465 1 94.81 149 TYR B C 1
ATOM 2937 O O . TYR B 1 149 ? -14.578 13.836 0.24 1 94.81 149 TYR B O 1
ATOM 2945 N N . ASP B 1 150 ? -14.031 12.664 -1.598 1 94.56 150 ASP B N 1
ATOM 2946 C CA . ASP B 1 150 ? -13.297 13.695 -2.316 1 94.56 150 ASP B CA 1
ATOM 2947 C C . ASP B 1 150 ? -12.117 14.203 -1.496 1 94.56 150 ASP B C 1
ATOM 2949 O O . ASP B 1 150 ? -11.844 15.406 -1.467 1 94.56 150 ASP B O 1
ATOM 2953 N N . PHE B 1 151 ? -11.555 13.398 -0.688 1 96.81 151 PHE B N 1
ATOM 2954 C CA . PHE B 1 151 ? -10.328 13.648 0.058 1 96.81 151 PHE B CA 1
ATOM 2955 C C . PHE B 1 151 ? -10.539 14.727 1.111 1 96.81 151 PHE B C 1
ATOM 2957 O O . PHE B 1 151 ? -9.586 15.344 1.577 1 96.81 151 PHE B O 1
ATOM 2964 N N . LYS B 1 152 ? -11.82 14.984 1.472 1 98.25 152 LYS B N 1
ATOM 2965 C CA . LYS B 1 152 ? -12.109 15.914 2.559 1 98.25 152 LYS B CA 1
ATOM 2966 C C . LYS B 1 152 ? -11.758 15.305 3.914 1 98.25 152 LYS B C 1
ATOM 2968 O O . LYS B 1 152 ? -11.664 14.078 4.043 1 98.25 152 LYS B O 1
ATOM 2973 N N . TRP B 1 153 ? -11.5 16.234 4.863 1 98.12 153 TRP B N 1
ATOM 2974 C CA . TRP B 1 153 ? -11.156 15.781 6.207 1 98.12 153 TRP B CA 1
ATOM 2975 C C . TRP B 1 153 ? -12.398 15.672 7.082 1 98.12 153 TRP B C 1
ATOM 2977 O O . TRP B 1 153 ? -13.289 16.531 7.016 1 98.12 153 TRP B O 1
ATOM 2987 N N . TYR B 1 154 ? -12.445 14.664 7.871 1 96.06 154 TYR B N 1
ATOM 2988 C CA . TYR B 1 154 ? -13.531 14.43 8.82 1 96.06 154 TYR B CA 1
ATOM 2989 C C . TYR B 1 154 ? -13 14.336 10.242 1 96.06 154 TYR B C 1
ATOM 2991 O O . TYR B 1 154 ? -11.938 13.758 10.477 1 96.06 154 TYR B O 1
ATOM 2999 N N . ASP B 1 155 ? -13.742 14.852 11.086 1 94.31 155 ASP B N 1
ATOM 3000 C CA . ASP B 1 155 ? -13.539 14.797 12.531 1 94.31 155 ASP B CA 1
ATOM 3001 C C . ASP B 1 155 ? -14.219 13.57 13.133 1 94.31 155 ASP B C 1
ATOM 3003 O O . ASP B 1 155 ? -15.453 13.508 13.203 1 94.31 155 ASP B O 1
ATOM 3007 N N . VAL B 1 156 ? -13.344 12.625 13.609 1 94.31 156 VAL B N 1
ATOM 3008 C CA . VAL B 1 156 ? -13.906 11.359 14.062 1 94.31 156 VAL B CA 1
ATOM 3009 C C . VAL B 1 156 ? -13.227 10.93 15.367 1 94.31 156 VAL B C 1
ATOM 3011 O O . VAL B 1 156 ? -12.234 11.531 15.781 1 94.31 156 VAL B O 1
ATOM 3014 N N . PRO B 1 157 ? -13.852 9.922 16.062 1 94.06 157 PRO B N 1
ATOM 3015 C CA . PRO B 1 157 ? -13.219 9.469 17.312 1 94.06 157 PRO B CA 1
ATOM 3016 C C . PRO B 1 157 ? -11.805 8.953 17.094 1 94.06 157 PRO B C 1
ATOM 3018 O O . PRO B 1 157 ? -11.531 8.281 16.094 1 94.06 157 PRO B O 1
ATOM 3021 N N . CYS B 1 158 ? -10.953 9.211 18.047 1 95.38 158 CYS B N 1
ATOM 3022 C CA . CYS B 1 158 ? -9.547 8.828 17.969 1 95.38 158 CYS B CA 1
ATOM 3023 C C . CYS B 1 158 ? -9.375 7.332 18.172 1 95.38 158 CYS B C 1
ATOM 3025 O O . CYS B 1 158 ? -8.43 6.734 17.656 1 95.38 158 CYS B O 1
ATOM 3027 N N . ARG B 1 159 ? -10.195 6.863 19.078 1 92.5 159 ARG B N 1
ATOM 3028 C CA . ARG B 1 159 ? -10.141 5.441 19.406 1 92.5 159 ARG B CA 1
ATOM 3029 C C . ARG B 1 159 ? -11.508 4.785 19.203 1 92.5 159 ARG B C 1
ATOM 3031 O O . ARG B 1 159 ? -12.5 5.211 19.797 1 92.5 159 ARG B O 1
ATOM 3038 N N . ASN B 1 160 ? -11.562 3.922 18.391 1 89.31 160 ASN B N 1
ATOM 3039 C CA . ASN B 1 160 ? -12.75 3.137 18.094 1 89.31 160 ASN B CA 1
ATOM 3040 C C . ASN B 1 160 ? -12.406 1.87 17.312 1 89.31 160 ASN B C 1
ATOM 3042 O O . ASN B 1 160 ? -11.781 1.938 16.25 1 89.31 160 ASN B O 1
ATOM 3046 N N . LYS B 1 161 ? -12.773 0.722 17.781 1 88.25 161 LYS B N 1
ATOM 3047 C CA . LYS B 1 161 ? -12.422 -0.569 17.203 1 88.25 161 LYS B CA 1
ATOM 3048 C C . LYS B 1 161 ? -13.078 -0.753 15.836 1 88.25 161 LYS B C 1
ATOM 3050 O O . LYS B 1 161 ? -12.633 -1.57 15.031 1 88.25 161 LYS B O 1
ATOM 3055 N N . TYR B 1 162 ? -14.094 0.01 15.617 1 88.06 162 TYR B N 1
ATOM 3056 C CA . TYR B 1 162 ? -14.828 -0.143 14.359 1 88.06 162 TYR B CA 1
ATOM 3057 C C . TYR B 1 162 ? -14.422 0.933 13.359 1 88.06 162 TYR B C 1
ATOM 3059 O O . TYR B 1 162 ? -14.844 0.896 12.203 1 88.06 162 TYR B O 1
ATOM 3067 N N . LEU B 1 163 ? -13.617 1.909 13.828 1 89.44 163 LEU B N 1
ATOM 3068 C CA . LEU B 1 163 ? -13.164 2.992 12.969 1 89.44 163 LEU B CA 1
ATOM 3069 C C . LEU B 1 163 ? -11.664 2.896 12.719 1 89.44 163 LEU B C 1
ATOM 3071 O O . LEU B 1 163 ? -10.883 3.621 13.336 1 89.44 163 LEU B O 1
ATOM 3075 N N . THR B 1 164 ? -11.312 1.92 11.906 1 92.38 164 THR B N 1
ATOM 3076 C CA . THR B 1 164 ? -9.914 1.717 11.562 1 92.38 164 THR B CA 1
ATOM 3077 C C . THR B 1 164 ? -9.648 2.082 10.102 1 92.38 164 THR B C 1
ATOM 3079 O O . THR B 1 164 ? -10.484 1.811 9.234 1 92.38 164 THR B O 1
ATOM 3082 N N . TYR B 1 165 ? -8.586 2.82 9.898 1 94.12 165 TYR B N 1
ATOM 3083 C CA . TYR B 1 165 ? -8.234 3.316 8.57 1 94.12 165 TYR B CA 1
ATOM 3084 C C . TYR B 1 165 ? -6.734 3.234 8.336 1 94.12 165 TYR B C 1
ATOM 3086 O O . TYR B 1 165 ? -5.973 2.93 9.258 1 94.12 165 TYR B O 1
ATOM 3094 N N . SER B 1 166 ? -6.387 3.365 7.094 1 94.5 166 SER B N 1
ATOM 3095 C CA . SER B 1 166 ? -4.984 3.551 6.73 1 94.5 166 SER B CA 1
ATOM 3096 C C . SER B 1 166 ? -4.445 4.871 7.27 1 94.5 166 SER B C 1
ATOM 3098 O O . SER B 1 166 ? -5.184 5.652 7.875 1 94.5 166 SER B O 1
ATOM 3100 N N . TYR B 1 167 ? -3.094 5.07 7.121 1 96.38 167 TYR B N 1
ATOM 3101 C CA . TYR B 1 167 ? -2.492 6.281 7.676 1 96.38 167 TYR B CA 1
ATOM 3102 C C . TYR B 1 167 ? -1.231 6.66 6.91 1 96.38 167 TYR B C 1
ATOM 3104 O O . TYR B 1 167 ? -0.649 5.832 6.207 1 96.38 167 TYR B O 1
ATOM 3112 N N . ILE B 1 168 ? -0.942 7.914 6.965 1 98.19 168 ILE B N 1
ATOM 3113 C CA . ILE B 1 168 ? 0.264 8.422 6.32 1 98.19 168 ILE B CA 1
ATOM 3114 C C . ILE B 1 168 ? 1.199 9.016 7.371 1 98.19 168 ILE B C 1
ATOM 3116 O O . ILE B 1 168 ? 0.773 9.805 8.211 1 98.19 168 ILE B O 1
ATOM 3120 N N . CYS B 1 169 ? 2.42 8.57 7.352 1 98.5 169 CYS B N 1
ATOM 3121 C CA . CYS B 1 169 ? 3.467 9.141 8.195 1 98.5 169 CYS B CA 1
ATOM 3122 C C . CYS B 1 169 ? 4.305 10.148 7.426 1 98.5 169 CYS B C 1
ATOM 3124 O O . CYS B 1 169 ? 4.441 10.047 6.207 1 98.5 169 CYS B O 1
ATOM 3126 N N . GLN B 1 170 ? 4.84 11.086 8.148 1 98.62 170 GLN B N 1
ATOM 3127 C CA . GLN B 1 170 ? 5.84 11.992 7.59 1 98.62 170 GLN B CA 1
ATOM 3128 C C . GLN B 1 170 ? 7.141 11.938 8.391 1 98.62 170 GLN B C 1
ATOM 3130 O O . GLN B 1 170 ? 7.117 11.781 9.609 1 98.62 170 GLN B O 1
ATOM 3135 N N . PHE B 1 171 ? 8.227 12.078 7.621 1 97.88 171 PHE B N 1
ATOM 3136 C CA . PHE B 1 171 ? 9.578 12.102 8.164 1 97.88 171 PHE B CA 1
ATOM 3137 C C . PHE B 1 171 ? 10.375 13.258 7.578 1 97.88 171 PHE B C 1
ATOM 3139 O O . PHE B 1 171 ? 10.133 13.672 6.441 1 97.88 171 PHE B O 1
ATOM 3146 N N . ALA B 1 172 ? 11.312 13.742 8.352 1 94 172 ALA B N 1
ATOM 3147 C CA . ALA B 1 172 ? 12.258 14.711 7.809 1 94 172 ALA B CA 1
ATOM 3148 C C . ALA B 1 172 ? 13.227 14.047 6.836 1 94 172 ALA B C 1
ATOM 3150 O O . ALA B 1 172 ? 13.641 12.898 7.047 1 94 172 ALA B O 1
ATOM 3151 N N . ILE B 1 173 ? 13.516 14.703 5.766 1 90.56 173 ILE B N 1
ATOM 3152 C CA . ILE B 1 173 ? 14.477 14.148 4.816 1 90.56 173 ILE B CA 1
ATOM 3153 C C . ILE B 1 173 ? 15.875 14.195 5.414 1 90.56 173 ILE B C 1
ATOM 3155 O O . ILE B 1 173 ? 16.203 15.102 6.18 1 90.56 173 ILE B O 1
ATOM 3159 N N . ASN B 1 174 ? 16.672 13.156 5.074 1 78.12 174 ASN B N 1
ATOM 3160 C CA . ASN B 1 174 ? 18.062 13.125 5.52 1 78.12 174 ASN B CA 1
ATOM 3161 C C . ASN B 1 174 ? 18.859 14.266 4.91 1 78.12 174 ASN B C 1
ATOM 3163 O O . ASN B 1 174 ? 18.641 14.641 3.756 1 78.12 174 ASN B O 1
ATOM 3167 N N . GLY B 1 175 ? 19.781 15.047 5.676 1 62.81 175 GLY B N 1
ATOM 3168 C CA . GLY B 1 175 ? 20.625 16.188 5.32 1 62.81 175 GLY B CA 1
ATOM 3169 C C . GLY B 1 175 ? 19.984 17.516 5.645 1 62.81 175 GLY B C 1
ATOM 3170 O O . GLY B 1 175 ? 20.594 18.562 5.438 1 62.81 175 GLY B O 1
ATOM 3171 N N . SER B 1 176 ? 18.703 17.578 5.703 1 49.97 176 SER B N 1
ATOM 3172 C CA . SER B 1 176 ? 18.188 18.875 6.148 1 49.97 176 SER B CA 1
ATOM 3173 C C . SER B 1 176 ? 18.75 19.25 7.52 1 49.97 176 SER B C 1
ATOM 3175 O O . SER B 1 176 ? 18.391 18.641 8.523 1 49.97 176 SER B O 1
ATOM 3177 N N . GLU B 1 177 ? 20.062 19.438 7.641 1 37.78 177 GLU B N 1
ATOM 3178 C CA . GLU B 1 177 ? 20.688 20.016 8.82 1 37.78 177 GLU B CA 1
ATOM 3179 C C . GLU B 1 177 ? 19.875 21.172 9.367 1 37.78 177 GLU B C 1
ATOM 3181 O O . GLU B 1 177 ? 19.516 22.094 8.633 1 37.78 177 GLU B O 1
ATOM 3186 N N . SER B 1 178 ? 19.109 21 10.289 1 34.91 178 SER B N 1
ATOM 3187 C CA . SER B 1 178 ? 18.672 22.141 11.094 1 34.91 178 SER B CA 1
ATOM 3188 C C . SER B 1 178 ? 19.812 23.109 11.359 1 34.91 178 SER B C 1
ATOM 3190 O O . SER B 1 178 ? 20.828 22.734 11.945 1 34.91 178 SER B O 1
ATOM 3192 N N . SER B 1 179 ? 20.125 24.062 10.539 1 31.84 179 SER B N 1
ATOM 3193 C CA . SER B 1 179 ? 21 25.172 10.922 1 31.84 179 SER B CA 1
ATOM 3194 C C . SER B 1 179 ? 20.594 25.734 12.281 1 31.84 179 SER B C 1
ATOM 3196 O O . SER B 1 179 ? 19.672 26.531 12.375 1 31.84 179 SER B O 1
ATOM 3198 N N . ALA B 1 180 ? 20.5 25.047 13.336 1 28.94 180 ALA B N 1
ATOM 3199 C CA . ALA B 1 180 ? 20.531 25.781 14.602 1 28.94 180 ALA B CA 1
ATOM 3200 C C . ALA B 1 180 ? 21.781 26.656 14.688 1 28.94 180 ALA B C 1
ATOM 3202 O O . ALA B 1 180 ? 22.891 26.219 14.383 1 28.94 180 ALA B O 1
ATOM 3203 N N . GLY B 1 181 ? 21.641 28 14.57 1 27.17 181 GLY B N 1
ATOM 3204 C CA . GLY B 1 181 ? 22.547 29.125 14.742 1 27.17 181 GLY B CA 1
ATOM 3205 C C . GLY B 1 181 ? 23.453 28.984 15.953 1 27.17 181 GLY B C 1
ATOM 3206 O O . GLY B 1 181 ? 23.062 29.344 17.062 1 27.17 181 GLY B O 1
ATOM 3207 N N . ASN B 1 182 ? 24.125 27.875 16.188 1 25.83 182 ASN B N 1
ATOM 3208 C CA . ASN B 1 182 ? 25.109 28.125 17.234 1 25.83 182 ASN B CA 1
ATOM 3209 C C . ASN B 1 182 ? 26.062 29.25 16.859 1 25.83 182 ASN B C 1
ATOM 3211 O O . ASN B 1 182 ? 26.844 29.109 15.914 1 25.83 182 ASN B O 1
ATOM 3215 N N . THR B 1 183 ? 25.688 30.453 17.094 1 25.3 183 THR B N 1
ATOM 3216 C CA . THR B 1 183 ? 26.531 31.656 17 1 25.3 183 THR B CA 1
ATOM 3217 C C . THR B 1 183 ? 27.828 31.469 17.781 1 25.3 183 THR B C 1
ATOM 3219 O O . THR B 1 183 ? 28.516 32.438 18.094 1 25.3 183 THR B O 1
ATOM 3222 N N . ASN B 1 184 ? 28.281 30.297 18.156 1 21.72 184 ASN B N 1
ATOM 3223 C CA . ASN B 1 184 ? 29.469 30.531 18.953 1 21.72 184 ASN B CA 1
ATOM 3224 C C . ASN B 1 184 ? 30.562 31.25 18.172 1 21.72 184 ASN B C 1
ATOM 3226 O O . ASN B 1 184 ? 30.688 31.062 16.953 1 21.72 184 ASN B O 1
ATOM 3230 N N . ASN B 1 185 ? 31.297 32.281 18.812 1 21.62 185 ASN B N 1
ATOM 3231 C CA . ASN B 1 185 ? 32.281 33.344 18.578 1 21.62 185 ASN B CA 1
ATOM 3232 C C . ASN B 1 185 ? 33.531 32.812 17.859 1 21.62 185 ASN B C 1
ATOM 3234 O O . ASN B 1 185 ? 33.938 33.375 16.844 1 21.62 185 ASN B O 1
ATOM 3238 N N . ALA B 1 186 ? 34.625 32.531 18.672 1 20.94 186 ALA B N 1
ATOM 3239 C CA . ALA B 1 186 ? 35.906 33.188 18.531 1 20.94 186 ALA B CA 1
ATOM 3240 C C . ALA B 1 186 ? 36.75 32.531 17.406 1 20.94 186 ALA B C 1
ATOM 3242 O O . ALA B 1 186 ? 37.188 33.219 16.5 1 20.94 186 ALA B O 1
ATOM 3243 N N . GLY B 1 187 ? 37.844 31.75 17.859 1 20.61 187 GLY B N 1
ATOM 3244 C CA . GLY B 1 187 ? 39.25 31.906 17.547 1 20.61 187 GLY B CA 1
ATOM 3245 C C . GLY B 1 187 ? 39.656 31.25 16.25 1 20.61 187 GLY B C 1
ATOM 3246 O O . GLY B 1 187 ? 40.281 31.875 15.398 1 20.61 187 GLY B O 1
ATOM 3247 N N . ASN B 1 188 ? 40.094 29.906 16.344 1 20.45 188 ASN B N 1
ATOM 3248 C CA . ASN B 1 188 ? 41.344 29.328 15.859 1 20.45 188 ASN B CA 1
ATOM 3249 C C . ASN B 1 188 ? 41.25 28.906 14.391 1 20.45 188 ASN B C 1
ATOM 3251 O O . ASN B 1 188 ? 40.188 28.438 13.953 1 20.45 188 ASN B O 1
ATOM 3255 N N . THR B 1 189 ? 42.188 29.328 13.5 1 22.45 189 THR B N 1
ATOM 3256 C CA . THR B 1 189 ? 42.438 29.375 12.07 1 22.45 189 THR B CA 1
ATOM 3257 C C . THR B 1 189 ? 42.406 27.969 11.461 1 22.45 189 THR B C 1
ATOM 3259 O O . THR B 1 189 ? 42.625 27.812 10.266 1 22.45 189 THR B O 1
ATOM 3262 N N . ASN B 1 190 ? 42.406 26.922 12.438 1 18.36 190 ASN B N 1
ATOM 3263 C CA . ASN B 1 190 ? 43.188 25.828 11.891 1 18.36 190 ASN B CA 1
ATOM 3264 C C . ASN B 1 190 ? 42.531 25.25 10.633 1 18.36 190 ASN B C 1
ATOM 3266 O O . ASN B 1 190 ? 43.219 24.953 9.656 1 18.36 190 ASN B O 1
ATOM 3270 N N . ASN B 1 191 ? 41.406 24.484 10.852 1 18.2 191 ASN B N 1
ATOM 3271 C CA . ASN B 1 191 ? 41.344 23.141 10.297 1 18.2 191 ASN B CA 1
ATOM 3272 C C . ASN B 1 191 ? 40.906 23.156 8.836 1 18.2 191 ASN B C 1
ATOM 3274 O O . ASN B 1 191 ? 39.906 23.797 8.492 1 18.2 191 ASN B O 1
ATOM 3278 N N . ALA B 1 192 ? 41.844 22.828 7.922 1 20.72 192 ALA B N 1
ATOM 3279 C CA . ALA B 1 192 ? 41.812 22.641 6.473 1 20.72 192 ALA B CA 1
ATOM 3280 C C . ALA B 1 192 ? 40.625 21.766 6.074 1 20.72 192 ALA B C 1
ATOM 3282 O O . ALA B 1 192 ? 40.594 20.578 6.426 1 20.72 192 ALA B O 1
ATOM 3283 N N . GLY B 1 193 ? 39.406 22.312 6.234 1 19.92 193 GLY B N 1
ATOM 3284 C CA . GLY B 1 193 ? 38.188 21.562 5.977 1 19.92 193 GLY B CA 1
ATOM 3285 C C . GLY B 1 193 ? 38.156 20.953 4.586 1 19.92 193 GLY B C 1
ATOM 3286 O O . GLY B 1 193 ? 38.125 21.672 3.588 1 19.92 193 GLY B O 1
ATOM 3287 N N . HIS B 1 194 ? 38.938 19.875 4.395 1 20.44 194 HIS B N 1
ATOM 3288 C CA . HIS B 1 194 ? 38.812 19.156 3.137 1 20.44 194 HIS B CA 1
ATOM 3289 C C . HIS B 1 194 ? 37.344 18.875 2.82 1 20.44 194 HIS B C 1
ATOM 3291 O O . HIS B 1 194 ? 36.656 18.25 3.619 1 20.44 194 HIS B O 1
ATOM 3297 N N . ALA B 1 195 ? 36.75 19.766 2.188 1 21.52 195 ALA B N 1
ATOM 3298 C CA . ALA B 1 195 ? 35.375 19.609 1.671 1 21.52 195 ALA B CA 1
ATOM 3299 C C . ALA B 1 195 ? 35.25 18.344 0.847 1 21.52 195 ALA B C 1
ATOM 3301 O O . ALA B 1 195 ? 35.875 18.203 -0.208 1 21.52 195 ALA B O 1
ATOM 3302 N N . ASN B 1 196 ? 35.344 17.188 1.602 1 19.41 196 ASN B N 1
ATOM 3303 C CA . ASN B 1 196 ? 35.031 15.992 0.822 1 19.41 196 ASN B CA 1
ATOM 3304 C C . ASN B 1 196 ? 33.719 16.156 0.049 1 19.41 196 ASN B C 1
ATOM 3306 O O . ASN B 1 196 ? 32.719 16.641 0.596 1 19.41 196 ASN B O 1
ATOM 3310 N N . ASN B 1 197 ? 33.844 16.469 -1.162 1 21.38 197 ASN B N 1
ATOM 3311 C CA . ASN B 1 197 ? 32.844 16.438 -2.223 1 21.38 197 ASN B CA 1
ATOM 3312 C C . ASN B 1 197 ? 31.938 15.211 -2.105 1 21.38 197 ASN B C 1
ATOM 3314 O O . ASN B 1 197 ? 32.375 14.086 -2.406 1 21.38 197 ASN B O 1
ATOM 3318 N N . ALA B 1 198 ? 31.328 15.102 -0.979 1 23.69 198 ALA B N 1
ATOM 3319 C CA . ALA B 1 198 ? 30.375 14 -0.914 1 23.69 198 ALA B CA 1
ATOM 3320 C C . ALA B 1 198 ? 29.453 13.992 -2.139 1 23.69 198 ALA B C 1
ATOM 3322 O O . ALA B 1 198 ? 28.703 14.938 -2.363 1 23.69 198 ALA B O 1
ATOM 3323 N N . GLY B 1 199 ? 29.969 13.594 -3.234 1 24.61 199 GLY B N 1
ATOM 3324 C CA . GLY B 1 199 ? 29.125 13.164 -4.34 1 24.61 199 GLY B CA 1
ATOM 3325 C C . GLY B 1 199 ? 27.859 12.461 -3.885 1 24.61 199 GLY B C 1
ATOM 3326 O O . GLY B 1 199 ? 27.938 11.398 -3.264 1 24.61 199 GLY B O 1
ATOM 3327 N N . HIS B 1 200 ? 26.969 13.242 -3.447 1 28.3 200 HIS B N 1
ATOM 3328 C CA . HIS B 1 200 ? 25.609 12.742 -3.193 1 28.3 200 HIS B CA 1
ATOM 3329 C C . HIS B 1 200 ? 25.156 11.805 -4.305 1 28.3 200 HIS B C 1
ATOM 3331 O O . HIS B 1 200 ? 24.766 12.258 -5.383 1 28.3 200 HIS B O 1
ATOM 3337 N N . THR B 1 201 ? 25.906 10.805 -4.625 1 28.16 201 THR B N 1
ATOM 3338 C CA . THR B 1 201 ? 25.312 9.773 -5.469 1 28.16 201 THR B CA 1
ATOM 3339 C C . THR B 1 201 ? 23.906 9.406 -4.969 1 28.16 201 THR B C 1
ATOM 3341 O O . THR B 1 201 ? 23.719 9.156 -3.777 1 28.16 201 THR B O 1
ATOM 3344 N N . ASN B 1 202 ? 22.938 10.07 -5.434 1 31.2 202 ASN B N 1
ATOM 3345 C CA . ASN B 1 202 ? 21.531 9.727 -5.332 1 31.2 202 ASN B CA 1
ATOM 3346 C C . ASN B 1 202 ? 21.312 8.219 -5.316 1 31.2 202 ASN B C 1
ATOM 3348 O O . ASN B 1 202 ? 21.25 7.582 -6.371 1 31.2 202 ASN B O 1
ATOM 3352 N N . HIS B 1 203 ? 22.062 7.457 -4.52 1 33.38 203 HIS B N 1
ATOM 3353 C CA . HIS B 1 203 ? 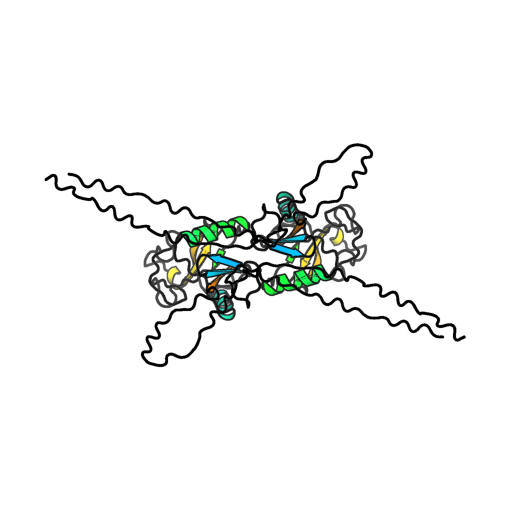21.953 6 -4.465 1 33.38 203 HIS B CA 1
ATOM 3354 C C . HIS B 1 203 ? 20.547 5.559 -4.125 1 33.38 203 HIS B C 1
ATOM 3356 O O . HIS B 1 203 ? 20.016 5.887 -3.057 1 33.38 203 HIS B O 1
ATOM 3362 N N . GLY B 1 204 ? 19.641 5.688 -5.031 1 38 204 GLY B N 1
ATOM 3363 C CA . GLY B 1 204 ? 18.516 4.785 -4.852 1 38 204 GLY B CA 1
ATOM 3364 C C . GLY B 1 204 ? 18.906 3.471 -4.199 1 38 204 GLY B C 1
ATOM 3365 O O . GLY B 1 204 ? 19.938 2.891 -4.527 1 38 204 GLY B O 1
ATOM 3366 N N . TYR B 1 205 ? 18.875 3.441 -2.908 1 40.91 205 TYR B N 1
ATOM 3367 C CA . TYR B 1 205 ? 19.281 2.25 -2.166 1 40.91 205 TYR B CA 1
ATOM 3368 C C . TYR B 1 205 ? 18.578 1.01 -2.707 1 40.91 205 TYR B C 1
ATOM 3370 O O . TYR B 1 205 ? 17.359 1.002 -2.877 1 40.91 205 TYR B O 1
ATOM 3378 N N . THR B 1 206 ? 19.281 0.366 -3.625 1 46.31 206 THR B N 1
ATOM 3379 C CA . THR B 1 206 ? 18.984 -1.007 -4.016 1 46.31 206 THR B CA 1
ATOM 3380 C C . THR B 1 206 ? 19.016 -1.935 -2.807 1 46.31 206 THR B C 1
ATOM 3382 O O . THR B 1 206 ? 20.031 -2.018 -2.107 1 46.31 206 THR B O 1
ATOM 3385 N N . VAL B 1 207 ? 17.906 -2.016 -2.219 1 43.94 207 VAL B N 1
ATOM 3386 C CA . VAL B 1 207 ? 17.922 -3.107 -1.251 1 43.94 207 VAL B CA 1
ATOM 3387 C C . VAL B 1 207 ? 18.141 -4.434 -1.973 1 43.94 207 VAL B C 1
ATOM 3389 O O . VAL B 1 207 ? 17.297 -4.855 -2.771 1 43.94 207 VAL B O 1
ATOM 3392 N N . LEU B 1 208 ? 19.406 -4.703 -2.186 1 43.53 208 LEU B N 1
ATOM 3393 C CA . LEU B 1 208 ? 19.719 -6.055 -2.629 1 43.53 208 LEU B CA 1
ATOM 3394 C C . LEU B 1 208 ? 19.391 -7.078 -1.548 1 43.53 208 LEU B C 1
ATOM 3396 O O . LEU B 1 208 ? 19.938 -7.027 -0.446 1 43.53 208 LEU B O 1
ATOM 3400 N N . LEU B 1 209 ? 18.219 -7.465 -1.646 1 39.94 209 LEU B N 1
ATOM 3401 C CA . LEU B 1 209 ? 17.922 -8.594 -0.763 1 39.94 209 LEU B CA 1
ATOM 3402 C C . LEU B 1 209 ? 18.734 -9.82 -1.172 1 39.94 209 LEU B C 1
ATOM 3404 O O . LEU B 1 209 ? 18.578 -10.328 -2.283 1 39.94 209 LEU B O 1
ATOM 3408 N N . LYS B 1 210 ? 20.062 -9.898 -0.833 1 38.78 210 LYS B N 1
ATOM 3409 C CA . LYS B 1 210 ? 20.906 -11.055 -1.097 1 38.78 210 LYS B CA 1
ATOM 3410 C C . LYS B 1 210 ? 20.297 -12.328 -0.51 1 38.78 210 LYS B C 1
ATOM 3412 O O . LYS B 1 210 ? 20.047 -12.398 0.693 1 38.78 210 LYS B O 1
ATOM 3417 N N . PHE B 1 211 ? 19.562 -13.055 -1.319 1 33.03 211 PHE B N 1
ATOM 3418 C CA . PHE B 1 211 ? 19.172 -14.383 -0.849 1 33.03 211 PHE B CA 1
ATOM 3419 C C . PHE B 1 211 ? 20.344 -15.352 -0.943 1 33.03 211 PHE B C 1
ATOM 3421 O O . PHE B 1 211 ? 21.016 -15.438 -1.979 1 33.03 211 PHE B O 1
ATOM 3428 N N . ALA B 1 212 ? 21.094 -15.523 0.127 1 31.72 212 ALA B N 1
ATOM 3429 C CA . ALA B 1 212 ? 22.156 -16.516 0.197 1 31.72 212 ALA B CA 1
ATOM 3430 C C . ALA B 1 212 ? 21.656 -17.875 -0.28 1 31.72 212 ALA B C 1
ATOM 3432 O O . ALA B 1 212 ? 20.703 -18.422 0.274 1 31.72 212 ALA B O 1
ATOM 3433 N N . ALA B 1 213 ? 21.734 -18.203 -1.477 1 33.19 213 ALA B N 1
ATOM 3434 C CA . ALA B 1 213 ? 21.609 -19.609 -1.859 1 33.19 213 ALA B CA 1
ATOM 3435 C C . ALA B 1 213 ? 22.562 -20.484 -1.066 1 33.19 213 ALA B C 1
ATOM 3437 O O . ALA B 1 213 ? 23.781 -20.219 -1.034 1 33.19 213 ALA B O 1
ATOM 3438 N N . VAL B 1 214 ? 22.219 -21.141 -0.02 1 31.12 214 VAL B N 1
ATOM 3439 C CA . VAL B 1 214 ? 23 -22.172 0.669 1 31.12 214 VAL B CA 1
ATOM 3440 C C . VAL B 1 214 ? 23.5 -23.203 -0.336 1 31.12 214 VAL B C 1
ATOM 3442 O O . VAL B 1 214 ? 22.703 -23.906 -0.965 1 31.12 214 VAL B O 1
ATOM 3445 N N . PHE B 1 215 ? 24.594 -22.969 -0.936 1 31.91 215 PHE B N 1
ATOM 3446 C CA . PHE B 1 215 ? 25.344 -23.953 -1.71 1 31.91 215 PHE B CA 1
ATOM 3447 C C . PHE B 1 215 ? 25.75 -25.125 -0.837 1 31.91 215 PHE B C 1
ATOM 3449 O O . PHE B 1 215 ? 26.531 -24.969 0.104 1 31.91 215 PHE B O 1
ATOM 3456 N N . MET B 1 216 ? 24.906 -26.094 -0.658 1 28.08 216 MET B N 1
ATOM 3457 C CA . MET B 1 216 ? 25.375 -27.328 -0.055 1 28.08 216 MET B CA 1
ATOM 3458 C C . MET B 1 216 ? 26.359 -28.047 -0.978 1 28.08 216 MET B C 1
ATOM 3460 O O . MET B 1 216 ? 26.031 -28.344 -2.129 1 28.08 216 MET B O 1
ATOM 3464 N N . VAL B 1 217 ? 27.578 -27.766 -0.831 1 30.08 217 VAL B N 1
ATOM 3465 C CA . VAL B 1 217 ? 28.688 -28.516 -1.418 1 30.08 217 VAL B CA 1
ATOM 3466 C C . VAL B 1 217 ? 28.578 -30 -1.045 1 30.08 217 VAL B C 1
ATOM 3468 O O . VAL B 1 217 ? 28.625 -30.344 0.136 1 30.08 217 VAL B O 1
ATOM 3471 N N . ILE B 1 218 ? 27.781 -30.75 -1.798 1 29.12 218 ILE B N 1
ATOM 3472 C CA . ILE B 1 218 ? 27.828 -32.188 -1.621 1 29.12 218 ILE B CA 1
ATOM 3473 C C . ILE B 1 218 ? 29.156 -32.75 -2.143 1 29.12 218 ILE B C 1
ATOM 3475 O O . ILE B 1 218 ? 29.453 -32.625 -3.334 1 29.12 218 ILE B O 1
ATOM 3479 N N . LEU B 1 219 ? 30.141 -32.719 -1.348 1 30.33 219 LEU B N 1
ATOM 3480 C CA . LEU B 1 219 ? 31.406 -33.438 -1.547 1 30.33 219 LEU B CA 1
ATOM 3481 C C . LEU B 1 219 ? 31.188 -34.938 -1.677 1 30.33 219 LEU B C 1
ATOM 3483 O O . LEU B 1 219 ? 30.734 -35.594 -0.729 1 30.33 219 LEU B O 1
ATOM 3487 N N . GLN B 1 220 ? 30.688 -35.312 -2.83 1 26.75 220 GLN B N 1
ATOM 3488 C CA . GLN B 1 220 ? 30.656 -36.75 -3.07 1 26.75 220 GLN B CA 1
ATOM 3489 C C . GLN B 1 220 ? 32.062 -37.344 -3.133 1 26.75 220 GLN B C 1
ATOM 3491 O O . GLN B 1 220 ? 32.875 -36.938 -3.994 1 26.75 220 GLN B O 1
ATOM 3496 N N . LEU B 1 221 ? 32.594 -37.75 -2.037 1 33.44 221 LEU B N 1
ATOM 3497 C CA . LEU B 1 221 ? 33.812 -38.531 -1.929 1 33.44 221 LEU B CA 1
ATOM 3498 C C . LEU B 1 221 ? 33.656 -39.844 -2.715 1 33.44 221 LEU B C 1
ATOM 3500 O O . LEU B 1 221 ? 32.781 -40.656 -2.432 1 33.44 221 LEU B O 1
ATOM 3504 N N . LEU B 1 222 ? 33.875 -39.781 -3.988 1 31.12 222 LEU B N 1
ATOM 3505 C CA . LEU B 1 222 ? 34.031 -41.031 -4.715 1 31.12 222 LEU B CA 1
ATOM 3506 C C . LEU B 1 222 ? 35.125 -41.906 -4.09 1 31.12 222 LEU B C 1
ATOM 3508 O O . LEU B 1 222 ? 36.219 -41.406 -3.801 1 31.12 222 LEU B O 1
ATOM 3512 N N . PRO B 1 223 ? 34.75 -43 -3.477 1 38.31 223 PRO B N 1
ATOM 3513 C CA . PRO B 1 223 ? 35.75 -43.938 -2.963 1 38.31 223 PRO B CA 1
ATOM 3514 C C . PRO B 1 223 ? 36.781 -44.344 -4.016 1 38.31 223 PRO B C 1
ATOM 3516 O O . PRO B 1 223 ? 36.438 -44.531 -5.191 1 38.31 223 PRO B O 1
ATOM 3519 N N . LEU B 1 224 ? 38.031 -44.25 -3.773 1 30.23 224 LEU B N 1
ATOM 3520 C CA . LEU B 1 224 ? 39.062 -44.969 -4.523 1 30.23 224 LEU B CA 1
ATOM 3521 C C . LEU B 1 224 ? 38.875 -46.469 -4.391 1 30.23 224 LEU B C 1
ATOM 3523 O O . LEU B 1 224 ? 38.594 -46.969 -3.301 1 30.23 224 LEU B O 1
#

Sequence (448 aa):
MKKIIGLLCCFVIYCVSASAALIQRPAGCPDSLFPLNLATFDQLCLQFNFEKLDWEVARNRCLSDGGDLIQIRNESLQTFLQQVLTSQHMEKTGFWIGASDRDLESQWEWVTGDKNMTYSNWQDGQGTKAGKHSPDSDLDDCALMRVDYDFKWYDVPCRNKYLTYSYICQFAINGSESSAGNTNNAGNTNNAGHANNAGHTNHGYTVLLKFAAVFMVILQLLPLMKKIIGLLCCFVIYCVSASAALIQRPAGCPDSLFPLNLATFDQLCLQFNFEKLDWEVARNRCLSDGGDLIQIRNESLQTFLQQVLTSQHMEKTGFWIGASDRDLESQWEWVTGDKNMTYSNWQDGQGTKAGKHSPDSDLDDCALMRVDYDFKWYDVPCRNKYLTYSYICQFAINGSESSAGNTNNAGNTNNAGHANNAGHTNHGYTVLLKFAAVFMVILQLLPL

Nearest PDB structures (foldseek):
  3l9j-assembly1_C  TM=8.760E-01  e=1.475E-10  Homo sapiens
  1htn-assembly1_A  TM=8.800E-01  e=2.577E-10  Homo sapiens
  4yli-assembly2_D  TM=8.961E-01  e=6.143E-10  Homo sapiens
  1tn3-assembly1_A  TM=8.797E-01  e=4.793E-10  Homo sapiens
  6tla-assembly1_B  TM=8.343E-01  e=1.751E-08  Homo sapiens